Protein AF-0000000086532205 (afdb_homodimer)

Secondary structure (DSSP, 8-state):
---EETT-TT--HHHHHHHHHT----GGGSTT-SSS---HHHHHHHHHHHHTT--GGGG-GGGGG--B-SSSB------HHHHHHHH-EEEEE----S-HHHHHHHHHHTT-EEEEEEEGGG-GGGTTTTTTT---EEEEEEEEEETTTTEEEEEETTEEEEEEHHHHHHHTSTT---SSPPPEEEEEE-SPPPPHHHHHHHHHHHHHHHHTT--SS-HHHHHHHHHHHHHHHHHTS-HHHHHHHHIIIIIHHHHHHHHHHHHHHHHHHTT-BS-HHHHHHHHHHHHHHHHHHHHHHHHHHHHT-----HHHHHHHHHHHHHHHHHHTT-B---------------------/---EETT-TT--HHHHHHHHHT----GGGSTT-SSS---HHHHHHHHHHHHTT--GGGG-GGGGG--B-SSSB------HHHHHHHH-EEEEE----S-HHHHHHHHHHTT-EEEEEEEGGG-GGGTTTTTTT---EEEEEEEEEETTTTEEEEEETTEEEEEEHHHHHHHTSTT---SSPPPEEEEEE-SPPPPHHHHHHHHHHHHHHHHTT--SS-HHHHHHHHHHHHHHHHHTS-HHHHHHHHIIIIIHHHHHHHHHHHHHHHHHHTT-BS-HHHHHHHHHHHHHHHHHHHHHHHHHHHHT-----HHHHHHHHHHHHHHHHHHTT-B---------------------

Radius of gyration: 27.67 Å; Cα contacts (8 Å, |Δi|>4): 1260; chains: 2; bounding box: 87×74×95 Å

Solvent-accessible surface area (backbone atoms only — not comparable to full-atom values): 36831 Å² total; per-residue (Å²): 127,75,51,26,34,61,83,38,85,85,50,52,73,63,57,53,51,50,47,32,75,65,56,75,56,47,75,79,41,31,87,84,39,92,48,42,65,69,52,41,64,44,29,24,45,45,41,49,33,44,72,76,71,44,71,51,58,57,65,37,43,63,42,76,32,62,36,50,70,82,83,33,37,51,61,76,62,73,54,54,70,54,41,26,69,46,47,11,30,48,65,42,60,45,84,73,79,59,62,55,49,58,56,45,45,57,39,12,58,71,54,22,36,38,34,36,48,37,54,33,32,39,33,69,90,37,59,94,66,28,33,78,69,36,83,41,75,44,44,34,37,32,40,31,38,27,77,84,77,28,33,36,31,32,29,40,35,65,43,43,43,69,38,45,52,72,28,24,23,39,57,42,42,92,58,36,84,58,78,51,81,63,64,31,33,36,38,33,79,74,45,79,52,52,51,72,72,56,32,52,55,52,26,51,53,47,30,56,55,27,63,74,52,45,55,90,59,60,33,57,60,54,45,51,58,45,39,60,66,43,19,60,60,46,13,73,37,58,66,70,57,49,52,47,52,37,53,39,29,44,46,42,54,14,28,36,34,39,49,34,23,53,28,42,51,48,42,47,74,72,50,36,41,57,55,46,69,60,28,34,52,22,17,49,45,30,26,53,37,27,51,50,43,50,52,49,45,51,54,21,24,77,68,54,33,72,50,72,51,59,71,48,49,50,52,31,42,54,22,50,53,47,31,54,61,33,58,71,54,52,43,74,48,75,72,74,69,70,74,76,70,75,65,72,72,68,79,73,77,74,86,119,125,75,48,26,32,61,83,38,83,84,50,52,72,63,56,52,50,51,44,34,76,66,55,74,55,48,74,78,42,31,85,85,39,91,47,42,66,69,51,42,64,45,30,26,46,45,41,50,32,44,73,74,72,44,73,52,58,56,65,38,41,63,43,75,33,62,35,51,70,84,83,33,35,52,60,76,62,74,55,54,70,55,41,28,69,47,48,9,29,49,65,42,58,45,84,73,78,60,62,55,48,56,56,45,44,57,40,12,58,71,53,22,35,38,34,35,49,36,53,33,31,39,34,68,89,36,59,92,64,29,33,78,68,36,83,41,74,45,44,33,37,33,39,31,36,26,75,83,75,29,34,36,32,32,30,39,34,67,44,43,41,70,38,45,51,72,28,24,23,39,59,43,42,90,59,38,83,57,76,52,80,62,65,33,32,38,38,33,80,75,45,79,52,52,52,71,73,57,31,53,54,52,27,51,52,47,30,55,56,28,64,73,52,44,54,91,61,60,35,58,61,53,45,52,58,46,40,60,66,43,19,61,57,46,13,72,38,59,69,68,57,49,52,47,52,37,53,40,29,44,47,41,53,14,29,35,34,39,50,35,23,52,28,43,51,50,40,48,74,72,49,36,43,56,54,47,68,60,28,35,52,20,18,49,46,29,26,53,37,27,50,51,42,50,53,50,44,51,53,22,25,76,67,53,34,71,49,72,52,60,71,48,50,51,53,32,40,53,22,51,53,48,31,55,61,33,58,71,54,51,44,74,49,77,72,73,71,69,72,76,72,74,68,73,70,70,82,72,81,71,81,121

pLDDT: mean 92.29, std 14.76, range [26.97, 98.94]

InterPro domains:
  IPR014989 Protein of unknown function DUF1839 [PF08893] (20-325)

Foldseek 3Di:
DFWFFLVDRPDDCVVLVVCQVPPDFDCCLDPVDLQNFAAWQLLLVSRVCVVVPHDCLLQQLLLLAWAAPLQFIDPDHRDQVSCCQAAVKHKDWDDDPDQQLVVVRVQLNVVKKKKWWWFCCLPPVCPPHNPVNHGDIGIWIWNIDDVVQLKTWIGTRGGIDMGGDPSSCCGRNDPPPDPDGTTMMIMDNHDHHDDLLVSLVSSLVVNVVSLVNHDPDQRLVSVLVVLVVCQLVLLADDLVVLVVSLSRHLSNFLSSLQSVLVSLVVSVVSQKDFDSVLLNVLSNLSNVLSVVLSVVSSVSSVVSHGDSSVVSSVSNSVSSVSNSVGSVGIDGHDPPPPPPPCVPPPPDPPDD/DQWFFLVDRPDDCVVLVVCQVPPDFDCCLDPVDLQNFAAWQLLLVSRVCVVVPHDCLLQQLLLLAWAAPLQFIDPDHRDQVSCCQAAVKHKDWDDDPDQQLVVVRVQLNVNKKKKWWWFCCLPPVCPPHNPVNHGDIGIWIWNIDDVVQLKTWIGTRRGIDMGGDPSSCCGRNDPPPDPDGTTMMIMDNHDHHDDLLVSLVSSLVVNVVSLVNHDPDQRLVSVLVVLVVCQLVLLADDLVVLVVSLSRHLSNFLSSLQSVLVSLVVSVVSQKDFDSVLLNVLSNLSNVLSVVLSVVSSVSSVVSHGDSSVVSSVSNSVSSVSNSVGSVGIDGHDPPPPPPPCVVPPPDPPPD

Nearest PDB structures (foldseek):
  7w9u-assembly3_C  TM=4.502E-01  e=6.025E+00  Homo sapiens
  7w9u-assembly3_C  TM=4.500E-01  e=6.222E+00  Homo sapiens

Organism: NCBI:txid488447

Sequence (704 aa):
MRFVSRDGEDASFEDVRHRARHYRPHPLHSQEMVWKQTNCYVDMWLEVLRWWGFNPYAALPFTIALDFEGDQFTFFKFPHDELERLYGIVVQEHSIYEPLDQHIETQVARGHLMIVEVDAWFLPDTRGSSYRTQHTKTTIGIDAIDRAKRQIGYFHNSGYYVAEDFDYNGLVGGNSPMTLPPYVECAKRRFAPLDERELCETSLAALQRHLRRLPVVNPIAAFRRQLQTDARTLADSPLEHFHAYSFNSVRQLGANFELFGHYARWLQASGCVGPFAEIRAACDRIASEAMVLEFRLARACARGKEERGDSTLEAIEAAYTDVVACARQIALPLRHMKPVRSDTAAPVPAMRMRFVSRDGEDASFEDVRHRARHYRPHPLHSQEMVWKQTNCYVDMWLEVLRWWGFNPYAALPFTIALDFEGDQFTFFKFPHDELERLYGIVVQEHSIYEPLDQHIETQVARGHLMIVEVDAWFLPDTRGSSYRTQHTKTTIGIDAIDRAKRQIGYFHNSGYYVAEDFDYNGLVGGNSPMTLPPYVECAKRRFAPLDERELCETSLAALQRHLRRLPVVNPIAAFRRQLQTDARTLADSPLEHFHAYSFNSVRQLGANFELFGHYARWLQASGCVGPFAEIRAACDRIASEAMVLEFRLARACARGKEERGDSTLEAIEAAYTDVVACARQIALPLRHMKPVRSDTAAPVPAMR

Structure (mmCIF, N/CA/C/O backbone):
data_AF-0000000086532205-model_v1
#
loop_
_entity.id
_entity.type
_entity.pdbx_description
1 polymer 'DUF1839 family protein'
#
loop_
_atom_site.group_PDB
_atom_site.id
_atom_site.type_symbol
_atom_site.label_atom_id
_atom_site.label_alt_id
_atom_site.label_comp_id
_atom_site.label_asym_id
_atom_site.label_entity_id
_atom_site.label_seq_id
_atom_site.pdbx_PDB_ins_code
_atom_site.Cartn_x
_atom_site.Cartn_y
_atom_site.Cartn_z
_atom_site.occupancy
_atom_site.B_iso_or_equiv
_atom_site.auth_seq_id
_atom_site.auth_comp_id
_atom_site.auth_asym_id
_atom_site.auth_atom_id
_atom_site.pdbx_PDB_model_num
ATOM 1 N N . MET A 1 1 ? 32.281 -8.484 2.73 1 35.03 1 MET A N 1
ATOM 2 C CA . MET A 1 1 ? 31 -8.008 3.225 1 35.03 1 MET A CA 1
ATOM 3 C C . MET A 1 1 ? 30.641 -6.668 2.594 1 35.03 1 MET A C 1
ATOM 5 O O . MET A 1 1 ? 31.391 -5.695 2.723 1 35.03 1 MET A O 1
ATOM 9 N N . ARG A 1 2 ? 30.016 -6.738 1.399 1 49.47 2 ARG A N 1
ATOM 10 C CA . ARG A 1 2 ? 30.031 -5.625 0.454 1 49.47 2 ARG A CA 1
ATOM 11 C C . ARG A 1 2 ? 29.016 -4.559 0.845 1 49.47 2 ARG A C 1
ATOM 13 O O . ARG A 1 2 ? 27.891 -4.879 1.208 1 49.47 2 ARG A O 1
ATOM 20 N N . PHE A 1 3 ? 29.5 -3.408 1.406 1 53.41 3 PHE A N 1
ATOM 21 C CA . PHE A 1 3 ? 28.688 -2.193 1.489 1 53.41 3 PHE A CA 1
ATOM 22 C C . PHE A 1 3 ? 27.969 -1.935 0.177 1 53.41 3 PHE A C 1
ATOM 24 O O . PHE A 1 3 ? 28.562 -2.023 -0.898 1 53.41 3 PHE A O 1
ATOM 31 N N . VAL A 1 4 ? 26.609 -2.016 0.298 1 67.69 4 VAL A N 1
ATOM 32 C CA . VAL A 1 4 ? 25.859 -1.748 -0.917 1 67.69 4 VAL A CA 1
ATOM 33 C C . VAL A 1 4 ? 25.094 -0.427 -0.776 1 67.69 4 VAL A C 1
ATOM 35 O O . VAL A 1 4 ? 24.453 -0.18 0.244 1 67.69 4 VAL A O 1
ATOM 38 N N . SER A 1 5 ? 25.609 0.556 -1.594 1 62.06 5 SER A N 1
ATOM 39 C CA . SER A 1 5 ? 24.891 1.822 -1.689 1 62.06 5 SER A CA 1
ATOM 40 C C . SER A 1 5 ? 24.516 2.143 -3.135 1 62.06 5 SER A C 1
ATOM 42 O O . SER A 1 5 ? 25.062 1.544 -4.066 1 62.06 5 SER A O 1
ATOM 44 N N . ARG A 1 6 ? 23.484 2.93 -3.297 1 56.69 6 ARG A N 1
ATOM 45 C CA . ARG A 1 6 ? 23.141 3.367 -4.645 1 56.69 6 ARG A CA 1
ATOM 46 C C . ARG A 1 6 ? 24.344 3.947 -5.363 1 56.69 6 ARG A C 1
ATOM 48 O O . ARG A 1 6 ? 24.453 3.844 -6.586 1 56.69 6 ARG A O 1
ATOM 55 N N . ASP A 1 7 ? 25.172 4.625 -4.512 1 53.22 7 ASP A N 1
ATOM 56 C CA . ASP A 1 7 ? 26.234 5.383 -5.164 1 53.22 7 ASP A CA 1
ATOM 57 C C . ASP A 1 7 ? 27.344 4.461 -5.648 1 53.22 7 ASP A C 1
ATOM 59 O O . ASP A 1 7 ? 28.406 4.926 -6.074 1 53.22 7 ASP A O 1
ATOM 63 N N . GLY A 1 8 ? 27.172 3.221 -5.816 1 52.56 8 GLY A N 1
ATOM 64 C CA . GLY A 1 8 ? 28.078 2.316 -6.504 1 52.56 8 GLY A CA 1
ATOM 65 C C . GLY A 1 8 ? 29.125 1.701 -5.586 1 52.56 8 GLY A C 1
ATOM 66 O O . GLY A 1 8 ? 29.109 1.944 -4.379 1 52.56 8 GLY A O 1
ATOM 67 N N . GLU A 1 9 ? 29.906 0.668 -6.035 1 52.5 9 GLU A N 1
ATOM 68 C CA . GLU A 1 9 ? 30.875 -0.264 -5.449 1 52.5 9 GLU A CA 1
ATOM 69 C C . GLU A 1 9 ? 31.922 0.472 -4.621 1 52.5 9 GLU A C 1
ATOM 71 O O . GLU A 1 9 ? 32.406 -0.058 -3.623 1 52.5 9 GLU A O 1
ATOM 76 N N . ASP A 1 10 ? 32.281 1.792 -4.988 1 53.34 10 ASP A N 1
ATOM 77 C CA . ASP A 1 10 ? 33.438 2.385 -4.344 1 53.34 10 ASP A CA 1
ATOM 78 C C . ASP A 1 10 ? 33.031 3.229 -3.139 1 53.34 10 ASP A C 1
ATOM 80 O O . ASP A 1 10 ? 33.875 3.873 -2.514 1 53.34 10 ASP A O 1
ATOM 84 N N . ALA A 1 11 ? 31.734 3.23 -2.836 1 64.5 11 ALA A N 1
ATOM 85 C CA . ALA A 1 11 ? 31.375 4.148 -1.758 1 64.5 11 ALA A CA 1
ATOM 86 C C . ALA A 1 11 ? 31.5 3.473 -0.396 1 64.5 11 ALA A C 1
ATOM 88 O O . ALA A 1 11 ? 31.172 2.293 -0.251 1 64.5 11 ALA A O 1
ATOM 89 N N . SER A 1 12 ? 32.344 4.098 0.5 1 83.94 12 SER A N 1
ATOM 90 C CA . SER A 1 12 ? 32.469 3.67 1.891 1 83.94 12 SER A CA 1
ATOM 91 C C . SER A 1 12 ? 31.297 4.164 2.723 1 83.94 12 SER A C 1
ATOM 93 O O . SER A 1 12 ? 30.578 5.078 2.311 1 83.94 12 SER A O 1
ATOM 95 N N . PHE A 1 13 ? 30.875 3.395 3.67 1 92.75 13 PHE A N 1
ATOM 96 C CA . PHE A 1 13 ? 29.797 3.814 4.566 1 92.75 13 PHE A CA 1
ATOM 97 C C . PHE A 1 13 ? 30.125 5.168 5.195 1 92.75 13 PHE A C 1
ATOM 99 O O . PHE A 1 13 ? 29.234 5.836 5.727 1 92.75 13 PHE A O 1
ATOM 106 N N . GLU A 1 14 ? 31.391 5.594 5.082 1 92.25 14 GLU A N 1
ATOM 107 C CA . GLU A 1 14 ? 31.781 6.934 5.504 1 92.25 14 GLU A CA 1
ATOM 108 C C . GLU A 1 14 ? 31.094 8 4.66 1 92.25 14 GLU A C 1
ATOM 110 O O . GLU A 1 14 ? 30.766 9.078 5.16 1 92.25 14 GLU A O 1
ATOM 115 N N . ASP A 1 15 ? 30.938 7.719 3.432 1 93.88 15 ASP A N 1
ATOM 116 C CA . ASP A 1 15 ? 30.203 8.641 2.564 1 93.88 15 ASP A CA 1
ATOM 117 C C . ASP A 1 15 ? 28.75 8.781 3.02 1 93.88 15 ASP A C 1
ATOM 119 O O . ASP A 1 15 ? 28.172 9.875 2.938 1 93.88 15 ASP A O 1
ATOM 123 N N . VAL A 1 16 ? 28.156 7.68 3.42 1 96 16 VAL A N 1
ATOM 124 C CA . VAL A 1 16 ? 26.781 7.68 3.93 1 96 16 VAL A CA 1
ATOM 125 C C . VAL A 1 16 ? 26.703 8.539 5.188 1 96 16 VAL A C 1
ATOM 127 O O . VAL A 1 16 ? 25.766 9.336 5.344 1 96 16 VAL A O 1
ATOM 130 N N . ARG A 1 17 ? 27.688 8.414 6.074 1 96.12 17 ARG A N 1
ATOM 131 C CA . ARG A 1 17 ? 27.75 9.219 7.289 1 96.12 17 ARG A CA 1
ATOM 132 C C . ARG A 1 17 ? 27.906 10.703 6.961 1 96.12 17 ARG A C 1
ATOM 134 O O . ARG A 1 17 ? 27.328 11.555 7.621 1 96.12 17 ARG A O 1
ATOM 141 N N . HIS A 1 18 ? 28.781 10.953 6.039 1 96.25 18 HIS A N 1
ATOM 142 C CA . HIS A 1 18 ? 28.984 12.328 5.598 1 96.25 18 HIS A CA 1
ATOM 143 C C . HIS A 1 18 ? 27.688 12.922 5.055 1 96.25 18 HIS A C 1
ATOM 145 O O . HIS A 1 18 ? 27.344 14.07 5.363 1 96.25 18 HIS A O 1
ATOM 151 N N . ARG A 1 19 ? 26.984 12.148 4.273 1 96.31 19 ARG A N 1
ATOM 152 C CA . ARG A 1 19 ? 25.688 12.57 3.762 1 96.31 19 ARG A CA 1
ATOM 153 C C . ARG A 1 19 ? 24.734 12.898 4.902 1 96.31 19 ARG A C 1
ATOM 155 O O . ARG A 1 19 ? 24.062 13.945 4.883 1 96.31 19 ARG A O 1
ATOM 162 N N . ALA A 1 20 ? 24.656 12.055 5.832 1 97.75 20 ALA A N 1
ATOM 163 C CA . ALA A 1 20 ? 23.75 12.25 6.965 1 97.75 20 ALA A CA 1
ATOM 164 C C . ALA A 1 20 ? 24.109 13.523 7.73 1 97.75 20 ALA A C 1
ATOM 166 O O . ALA A 1 20 ? 23.219 14.266 8.148 1 97.75 20 ALA A O 1
ATOM 167 N N . ARG A 1 21 ? 25.359 13.789 7.934 1 96.81 21 ARG A N 1
ATOM 168 C CA . ARG A 1 21 ? 25.828 14.938 8.711 1 96.81 21 ARG A CA 1
ATOM 169 C C . ARG A 1 21 ? 25.531 16.25 7.984 1 96.81 21 ARG A C 1
ATOM 171 O O . ARG A 1 21 ? 25.297 17.281 8.617 1 96.81 21 ARG A O 1
ATOM 178 N N . HIS A 1 22 ? 25.484 16.219 6.68 1 97.19 22 HIS A N 1
ATOM 179 C CA . HIS A 1 22 ? 25.375 17.469 5.914 1 97.19 22 HIS A CA 1
ATOM 180 C C . HIS A 1 22 ? 24.062 17.516 5.129 1 97.19 22 HIS A C 1
ATOM 182 O O . HIS A 1 22 ? 23.938 18.312 4.195 1 97.19 22 HIS A O 1
ATOM 188 N N . TYR A 1 23 ? 23.234 16.688 5.52 1 97.38 23 TYR A N 1
ATOM 189 C CA . TYR A 1 23 ? 21.984 16.594 4.766 1 97.38 23 TYR A CA 1
ATOM 190 C C . TYR A 1 23 ? 21.188 17.906 4.879 1 97.38 23 TYR A C 1
ATOM 192 O O . TYR A 1 23 ? 21.078 18.469 5.965 1 97.38 23 TYR A O 1
ATOM 200 N N . ARG A 1 24 ? 20.672 18.422 3.82 1 96.94 24 ARG A N 1
ATOM 201 C CA . ARG A 1 24 ? 19.797 19.594 3.787 1 96.94 24 ARG A CA 1
ATOM 202 C C . ARG A 1 24 ? 18.359 19.203 3.414 1 96.94 24 ARG A C 1
ATOM 204 O O . ARG A 1 24 ? 18.109 18.734 2.303 1 96.94 24 ARG A O 1
ATOM 211 N N . PRO A 1 25 ? 17.469 19.406 4.277 1 97.62 25 PRO A N 1
ATOM 212 C CA . PRO A 1 25 ? 16.078 19.031 3.998 1 97.62 25 PRO A CA 1
ATOM 213 C C . PRO A 1 25 ? 15.484 19.797 2.814 1 97.62 25 PRO A C 1
ATOM 215 O O . PRO A 1 25 ? 15.953 20.891 2.486 1 97.62 25 PRO A O 1
ATOM 218 N N . HIS A 1 26 ? 14.516 19.219 2.201 1 97.69 26 HIS A N 1
ATOM 219 C CA . HIS A 1 26 ? 13.75 19.891 1.155 1 97.69 26 HIS A CA 1
ATOM 220 C C . HIS A 1 26 ? 13.133 21.172 1.67 1 97.69 26 HIS A C 1
ATOM 222 O O . HIS A 1 26 ? 12.742 21.266 2.838 1 97.69 26 HIS A O 1
ATOM 228 N N . PRO A 1 27 ? 12.898 22.203 0.833 1 97.25 27 PRO A N 1
ATOM 229 C CA . PRO A 1 27 ? 12.289 23.469 1.259 1 97.25 27 PRO A CA 1
ATOM 230 C C . PRO A 1 27 ? 10.891 23.266 1.846 1 97.25 27 PRO A C 1
ATOM 232 O O . PRO A 1 27 ? 10.453 24.078 2.678 1 97.25 27 PRO A O 1
ATOM 235 N N . LEU A 1 28 ? 10.227 22.266 1.458 1 98.12 28 LEU A N 1
ATOM 236 C CA . LEU A 1 28 ? 8.898 21.953 1.99 1 98.12 28 LEU A CA 1
ATOM 237 C C . LEU A 1 28 ? 8.992 21.469 3.434 1 98.12 28 LEU A C 1
ATOM 239 O O . LEU A 1 28 ? 7.969 21.219 4.074 1 98.12 28 LEU A O 1
ATOM 243 N N . HIS A 1 29 ? 10.211 21.312 3.928 1 98.12 29 HIS A N 1
ATOM 244 C CA . HIS A 1 29 ? 10.43 21.016 5.336 1 98.12 29 HIS A CA 1
ATOM 245 C C . HIS A 1 29 ? 11.141 22.172 6.043 1 98.12 29 HIS A C 1
ATOM 247 O O . HIS A 1 29 ? 11.68 21.984 7.137 1 98.12 29 HIS A O 1
ATOM 253 N N . SER A 1 30 ? 11.18 23.328 5.492 1 95.25 30 SER A N 1
ATOM 254 C CA . SER A 1 30 ? 11.914 24.469 6.023 1 95.25 30 SER A CA 1
ATOM 255 C C . SER A 1 30 ? 11.148 25.141 7.152 1 95.25 30 SER A C 1
ATOM 257 O O . SER A 1 30 ? 10 24.781 7.434 1 95.25 30 SER A O 1
ATOM 259 N N . GLN A 1 31 ? 11.742 26.172 7.668 1 93.12 31 GLN A N 1
ATOM 260 C CA . GLN A 1 31 ? 11.172 26.938 8.773 1 93.12 31 GLN A CA 1
ATOM 261 C C . GLN A 1 31 ? 10.031 27.828 8.297 1 93.12 31 GLN A C 1
ATOM 263 O O . GLN A 1 31 ? 9.227 28.312 9.102 1 93.12 31 GLN A O 1
ATOM 268 N N . GLU A 1 32 ? 9.922 27.953 7.039 1 93.5 32 GLU A N 1
ATOM 269 C CA . GLU A 1 32 ? 8.867 28.812 6.488 1 93.5 32 GLU A CA 1
ATOM 270 C C . GLU A 1 32 ? 7.523 28.094 6.484 1 93.5 32 GLU A C 1
ATOM 272 O O . GLU A 1 32 ? 6.477 28.719 6.324 1 93.5 32 GLU A O 1
ATOM 277 N N . MET A 1 33 ? 7.586 26.844 6.621 1 97.44 33 MET A N 1
ATOM 278 C CA . MET A 1 33 ? 6.355 26.047 6.641 1 97.44 33 MET A CA 1
ATOM 279 C C . MET A 1 33 ? 5.664 26.156 7.996 1 97.44 33 MET A C 1
ATOM 281 O O . MET A 1 33 ? 6.324 26.156 9.039 1 97.44 33 MET A O 1
ATOM 285 N N . VAL A 1 34 ? 4.348 26.312 7.98 1 98 34 VAL A N 1
ATOM 286 C CA . VAL A 1 34 ? 3.566 26.234 9.211 1 98 34 VAL A CA 1
ATOM 287 C C . VAL A 1 34 ? 3.717 24.844 9.836 1 98 34 VAL A C 1
ATOM 289 O O . VAL A 1 34 ? 3.924 24.719 11.039 1 98 34 VAL A O 1
ATOM 292 N N . TRP A 1 35 ? 3.566 23.875 9.023 1 97.81 35 TRP A N 1
ATOM 293 C CA . TRP A 1 35 ? 3.738 22.484 9.414 1 97.81 35 TRP A CA 1
ATOM 294 C C . TRP A 1 35 ? 5.008 21.891 8.805 1 97.81 35 TRP A C 1
ATOM 296 O O . TRP A 1 35 ? 4.988 21.391 7.68 1 97.81 35 TRP A O 1
ATOM 306 N N . LYS A 1 36 ? 6.051 21.859 9.492 1 95.25 36 LYS A N 1
ATOM 307 C CA . LYS A 1 36 ? 7.375 21.484 9.008 1 95.25 36 LYS A CA 1
ATOM 308 C C . LYS A 1 36 ? 7.41 20.016 8.586 1 95.25 36 LYS A C 1
ATOM 310 O O . LYS A 1 36 ? 8.164 19.641 7.688 1 95.25 36 LYS A O 1
ATOM 315 N N . GLN A 1 37 ? 6.656 19.25 9.312 1 94.69 37 GLN A N 1
ATOM 316 C CA . GLN A 1 37 ? 6.48 17.844 8.961 1 94.69 37 GLN A CA 1
ATOM 317 C C . GLN A 1 37 ? 5.004 17.5 8.812 1 94.69 37 GLN A C 1
ATOM 319 O O . GLN A 1 37 ? 4.156 18.062 9.516 1 94.69 37 GLN A O 1
ATOM 324 N N . THR A 1 38 ? 4.754 16.656 7.867 1 96.5 38 THR A N 1
ATOM 325 C CA . THR A 1 38 ? 3.393 16.203 7.609 1 96.5 38 THR A CA 1
ATOM 326 C C . THR A 1 38 ? 3.174 14.805 8.18 1 96.5 38 THR A C 1
ATOM 328 O O . THR A 1 38 ? 3 14.641 9.391 1 96.5 38 THR A O 1
ATOM 331 N N . ASN A 1 39 ? 3.152 13.789 7.441 1 97.19 39 ASN A N 1
ATOM 332 C CA . ASN A 1 39 ? 3.254 12.406 7.902 1 97.19 39 ASN A CA 1
ATOM 333 C C . ASN A 1 39 ? 4.52 11.734 7.383 1 97.19 39 ASN A C 1
ATOM 335 O O . ASN A 1 39 ? 5.145 12.227 6.438 1 97.19 39 ASN A O 1
ATOM 339 N N . CYS A 1 40 ? 4.906 10.672 7.965 1 97.12 40 CYS A N 1
ATOM 340 C CA . CYS A 1 40 ? 6.207 10.039 7.754 1 97.12 40 CYS A CA 1
ATOM 341 C C . CYS A 1 40 ? 6.383 9.633 6.297 1 97.12 40 CYS A C 1
ATOM 343 O O . CYS A 1 40 ? 7.488 9.703 5.758 1 97.12 40 CYS A O 1
ATOM 345 N N . TYR A 1 41 ? 5.363 9.188 5.633 1 98.44 41 TYR A N 1
ATOM 346 C CA . TYR A 1 41 ? 5.453 8.672 4.273 1 98.44 41 TYR A CA 1
ATOM 347 C C . TYR A 1 41 ? 5.66 9.805 3.273 1 98.44 41 TYR A C 1
ATOM 349 O O . TYR A 1 41 ? 6.551 9.734 2.422 1 98.44 41 TYR A O 1
ATOM 357 N N . VAL A 1 42 ? 4.875 10.836 3.352 1 98.62 42 VAL A N 1
ATOM 358 C CA . VAL A 1 42 ? 4.984 11.984 2.455 1 98.62 42 VAL A CA 1
ATOM 359 C C . VAL A 1 42 ? 6.324 12.688 2.678 1 98.62 42 VAL A C 1
ATOM 361 O O . VAL A 1 42 ? 7.023 13.023 1.718 1 98.62 42 VAL A O 1
ATOM 364 N N . ASP A 1 43 ? 6.656 12.883 3.926 1 98.75 43 ASP A N 1
ATOM 365 C CA . ASP A 1 43 ? 7.918 13.539 4.242 1 98.75 43 ASP A CA 1
ATOM 366 C C . ASP A 1 43 ? 9.102 12.75 3.684 1 98.75 43 ASP A C 1
ATOM 368 O O . ASP A 1 43 ? 10 13.328 3.07 1 98.75 43 ASP A O 1
ATOM 372 N N . MET A 1 44 ? 9.078 11.477 3.891 1 98.75 44 MET A N 1
ATOM 373 C CA . MET A 1 44 ? 10.141 10.625 3.365 1 98.75 44 MET A CA 1
ATOM 374 C C . MET A 1 44 ? 10.258 10.766 1.852 1 98.75 44 MET A C 1
ATOM 376 O O . MET A 1 44 ? 11.352 10.953 1.321 1 98.75 44 MET A O 1
ATOM 380 N N . TRP A 1 45 ? 9.172 10.742 1.169 1 98.81 45 TRP A N 1
ATOM 381 C CA . TRP A 1 45 ? 9.18 10.773 -0.29 1 98.81 45 TRP A CA 1
ATOM 382 C C . TRP A 1 45 ? 9.617 12.148 -0.796 1 98.81 45 TRP A C 1
ATOM 384 O O . TRP A 1 45 ? 10.266 12.25 -1.84 1 98.81 45 TRP A O 1
ATOM 394 N N . LEU A 1 46 ? 9.188 13.203 -0.096 1 98.75 46 LEU A N 1
ATOM 395 C CA . LEU A 1 46 ? 9.672 14.523 -0.488 1 98.75 46 LEU A CA 1
ATOM 396 C C . LEU A 1 46 ? 11.195 14.555 -0.531 1 98.75 46 LEU A C 1
ATOM 398 O O . LEU A 1 46 ? 11.789 15.055 -1.494 1 98.75 46 LEU A O 1
ATOM 402 N N . GLU A 1 47 ? 11.836 13.984 0.472 1 98.75 47 GLU A N 1
ATOM 403 C CA . GLU A 1 47 ? 13.289 13.961 0.548 1 98.75 47 GLU A CA 1
ATOM 404 C C . GLU A 1 47 ? 13.883 13.031 -0.502 1 98.75 47 GLU A C 1
ATOM 406 O O . GLU A 1 47 ? 14.859 13.375 -1.168 1 98.75 47 GLU A O 1
ATOM 411 N N . VAL A 1 48 ? 13.312 11.859 -0.696 1 98.75 48 VAL A N 1
ATOM 412 C CA . VAL A 1 48 ? 13.812 10.867 -1.642 1 98.75 48 VAL A CA 1
ATOM 413 C C . VAL A 1 48 ? 13.727 11.422 -3.062 1 98.75 48 VAL A C 1
ATOM 415 O O . VAL A 1 48 ? 14.672 11.289 -3.844 1 98.75 48 VAL A O 1
ATOM 418 N N . LEU A 1 49 ? 12.578 12 -3.416 1 98.69 49 LEU A N 1
ATOM 419 C CA . LEU A 1 49 ? 12.406 12.555 -4.754 1 98.69 49 LEU A CA 1
ATOM 420 C C . LEU A 1 49 ? 13.453 13.625 -5.039 1 98.69 49 LEU A C 1
ATOM 422 O O . LEU A 1 49 ? 14.094 13.609 -6.09 1 98.69 49 LEU A O 1
ATOM 426 N N . ARG A 1 50 ? 13.609 14.477 -4.082 1 97.75 50 ARG A N 1
ATOM 427 C CA . ARG A 1 50 ? 14.633 15.5 -4.27 1 97.75 50 ARG A CA 1
ATOM 428 C C . ARG A 1 50 ? 16.016 14.875 -4.402 1 97.75 50 ARG A C 1
ATOM 430 O O . ARG A 1 50 ? 16.797 15.266 -5.273 1 97.75 50 ARG A O 1
ATOM 437 N N . TRP A 1 51 ? 16.312 13.961 -3.502 1 96.88 51 TRP A N 1
ATOM 438 C CA . TRP A 1 51 ? 17.625 13.305 -3.514 1 96.88 51 TRP A CA 1
ATOM 439 C C . TRP A 1 51 ? 17.875 12.617 -4.852 1 96.88 51 TRP A C 1
ATOM 441 O O . TRP A 1 51 ? 19 12.609 -5.352 1 96.88 51 TRP A O 1
ATOM 451 N N . TRP A 1 52 ? 16.859 12.023 -5.453 1 97.31 52 TRP A N 1
ATOM 452 C CA . TRP A 1 52 ? 16.969 11.344 -6.742 1 97.31 52 TRP A CA 1
ATOM 453 C C . TRP A 1 52 ? 16.953 12.352 -7.887 1 97.31 52 TRP A C 1
ATOM 455 O O . TRP A 1 52 ? 16.984 11.969 -9.062 1 97.31 52 TRP A O 1
ATOM 465 N N . GLY A 1 53 ? 16.812 13.641 -7.59 1 96.62 53 GLY A N 1
ATOM 466 C CA . GLY A 1 53 ? 16.922 14.695 -8.586 1 96.62 53 GLY A CA 1
ATOM 467 C C . GLY A 1 53 ? 15.586 15.039 -9.219 1 96.62 53 GLY A C 1
ATOM 468 O O . GLY A 1 53 ? 15.539 15.641 -10.297 1 96.62 53 GLY A O 1
ATOM 469 N N . PHE A 1 54 ? 14.531 14.664 -8.602 1 98 54 PHE A N 1
ATOM 470 C CA . PHE A 1 54 ? 13.203 14.922 -9.148 1 98 54 PHE A CA 1
ATOM 471 C C . PHE A 1 54 ? 12.555 16.109 -8.453 1 98 54 PHE A C 1
ATOM 473 O O . PHE A 1 54 ? 13.016 16.547 -7.391 1 98 54 PHE A O 1
ATOM 480 N N . ASN A 1 55 ? 11.57 16.688 -9.109 1 97.62 55 ASN A N 1
ATOM 481 C CA . ASN A 1 55 ? 10.773 17.781 -8.531 1 97.62 55 ASN A CA 1
ATOM 482 C C . ASN A 1 55 ? 9.562 17.234 -7.781 1 97.62 55 ASN A C 1
ATOM 484 O O . ASN A 1 55 ? 8.57 16.828 -8.391 1 97.62 55 ASN A O 1
ATOM 488 N N . PRO A 1 56 ? 9.555 17.312 -6.496 1 97.94 56 PRO A N 1
ATOM 489 C CA . PRO A 1 56 ? 8.469 16.688 -5.742 1 97.94 56 PRO A CA 1
ATOM 490 C C . PRO A 1 56 ? 7.152 17.453 -5.871 1 97.94 56 PRO A C 1
ATOM 492 O O . PRO A 1 56 ? 6.082 16.906 -5.59 1 97.94 56 PRO A O 1
ATOM 495 N N . TYR A 1 57 ? 7.141 18.734 -6.23 1 98.31 57 TYR A N 1
ATOM 496 C CA . TYR A 1 57 ? 5.934 19.547 -6.316 1 98.31 57 TYR A CA 1
ATOM 497 C C . TYR A 1 57 ? 4.945 18.953 -7.312 1 98.31 57 TYR A C 1
ATOM 499 O O . TYR A 1 57 ? 3.732 18.984 -7.094 1 98.31 57 TYR A O 1
ATOM 507 N N . ALA A 1 58 ? 5.457 18.359 -8.383 1 98.44 58 ALA A N 1
ATOM 508 C CA . ALA A 1 58 ? 4.621 17.844 -9.469 1 98.44 58 ALA A CA 1
ATOM 509 C C . ALA A 1 58 ? 3.762 16.688 -8.992 1 98.44 58 ALA A C 1
ATOM 511 O O . ALA A 1 58 ? 2.746 16.359 -9.609 1 98.44 58 ALA A O 1
ATOM 512 N N . ALA A 1 59 ? 4.141 16.094 -7.875 1 98.62 59 ALA A N 1
ATOM 513 C CA . ALA A 1 59 ? 3.447 14.891 -7.406 1 98.62 59 ALA A CA 1
ATOM 514 C C . ALA A 1 59 ? 2.4 15.242 -6.348 1 98.62 59 ALA A C 1
ATOM 516 O O . ALA A 1 59 ? 1.804 14.352 -5.738 1 98.62 59 ALA A O 1
ATOM 517 N N . LEU A 1 60 ? 2.025 16.5 -6.164 1 98.81 60 LEU A N 1
ATOM 518 C CA . LEU A 1 60 ? 1.268 16.906 -4.984 1 98.81 60 LEU A CA 1
ATOM 519 C C . LEU A 1 60 ? -0.204 17.109 -5.324 1 98.81 60 LEU A C 1
ATOM 521 O O . LEU A 1 60 ? -1.004 17.469 -4.457 1 98.81 60 LEU A O 1
ATOM 525 N N . PRO A 1 61 ? -0.684 16.875 -6.523 1 98.5 61 PRO A N 1
ATOM 526 C CA . PRO A 1 61 ? -2.088 17.188 -6.809 1 98.5 61 PRO A CA 1
ATOM 527 C C . PRO A 1 61 ? -3.053 16.359 -5.961 1 98.5 61 PRO A C 1
ATOM 529 O O . PRO A 1 61 ? -4.188 16.781 -5.723 1 98.5 61 PRO A O 1
ATOM 532 N N . PHE A 1 62 ? -2.646 15.211 -5.469 1 98.31 62 PHE A N 1
ATOM 533 C CA . PHE A 1 62 ? -3.537 14.336 -4.719 1 98.31 62 PHE A CA 1
ATOM 534 C C . PHE A 1 62 ? -4.023 15.016 -3.445 1 98.31 62 PHE A C 1
ATOM 536 O O . PHE A 1 62 ? -5.031 14.609 -2.863 1 98.31 62 PHE A O 1
ATOM 543 N N . THR A 1 63 ? -3.326 16.031 -2.959 1 98.75 63 THR A N 1
ATOM 544 C CA . THR A 1 63 ? -3.639 16.703 -1.703 1 98.75 63 THR A CA 1
ATOM 545 C C . THR A 1 63 ? -5.004 17.375 -1.778 1 98.75 63 THR A C 1
ATOM 547 O O . THR A 1 63 ? -5.656 17.578 -0.753 1 98.75 63 THR A O 1
ATOM 550 N N . ILE A 1 64 ? -5.539 17.672 -2.967 1 98.69 64 ILE A N 1
ATOM 551 C CA . ILE A 1 64 ? -6.809 18.375 -3.113 1 98.69 64 ILE A CA 1
ATOM 552 C C . ILE A 1 64 ? -7.957 17.453 -2.693 1 98.69 64 ILE A C 1
ATOM 554 O O . ILE A 1 64 ? -9.039 17.938 -2.344 1 98.69 64 ILE A O 1
ATOM 558 N N . ALA A 1 65 ? -7.68 16.141 -2.664 1 97.88 65 ALA A N 1
ATOM 559 C CA . ALA A 1 65 ? -8.766 15.172 -2.523 1 97.88 65 ALA A CA 1
ATOM 560 C C . ALA A 1 65 ? -8.883 14.695 -1.079 1 97.88 65 ALA A C 1
ATOM 562 O O . ALA A 1 65 ? -9.523 13.672 -0.81 1 97.88 65 ALA A O 1
ATOM 563 N N . LEU A 1 66 ? -8.305 15.383 -0.114 1 98.31 66 LEU A N 1
ATOM 564 C CA . LEU A 1 66 ? -8.391 15 1.291 1 98.31 66 LEU A CA 1
ATOM 565 C C . LEU A 1 66 ? -9.844 14.898 1.736 1 98.31 66 LEU A C 1
ATOM 567 O O . LEU A 1 66 ? -10.648 15.789 1.467 1 98.31 66 LEU A O 1
ATOM 571 N N . ASP A 1 67 ? -10.195 13.812 2.387 1 98.19 67 ASP A N 1
ATOM 572 C CA . ASP A 1 67 ? -11.539 13.562 2.908 1 98.19 67 ASP A CA 1
ATOM 573 C C . ASP A 1 67 ? -11.508 13.344 4.418 1 98.19 67 ASP A C 1
ATOM 575 O O . ASP A 1 67 ? -10.43 13.18 5.004 1 98.19 67 ASP A O 1
ATOM 579 N N . PHE A 1 68 ? -12.641 13.57 5.082 1 98.38 68 PHE A N 1
ATOM 580 C CA . PHE A 1 68 ? -12.812 13.117 6.457 1 98.38 68 PHE A CA 1
ATOM 581 C C . PHE A 1 68 ? -13.461 11.742 6.496 1 98.38 68 PHE A C 1
ATOM 583 O O . PHE A 1 68 ? -14.578 11.562 6.004 1 98.38 68 PHE A O 1
ATOM 590 N N .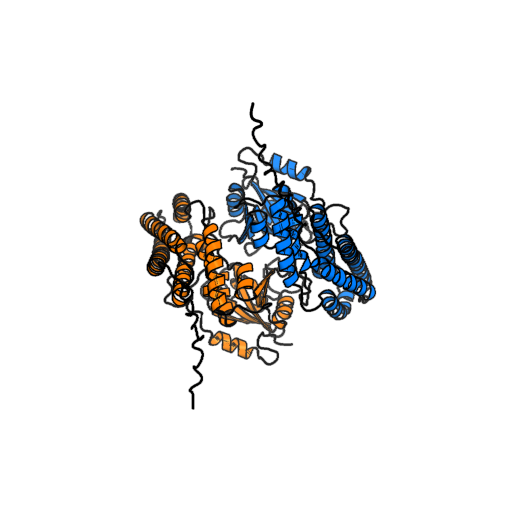 GLU A 1 69 ? -12.773 10.766 7.078 1 97.5 69 GLU A N 1
ATOM 591 C CA . GLU A 1 69 ? -13.125 9.352 6.973 1 97.5 69 GLU A CA 1
ATOM 592 C C . GLU A 1 69 ? -13.984 8.906 8.156 1 97.5 69 GLU A C 1
ATOM 594 O O . GLU A 1 69 ? -14.062 7.715 8.461 1 97.5 69 GLU A O 1
ATOM 599 N N . GLY A 1 70 ? -14.586 9.852 8.898 1 96.56 70 GLY A N 1
ATOM 600 C CA . GLY A 1 70 ? -15.453 9.508 10.016 1 96.56 70 GLY A CA 1
ATOM 601 C C . GLY A 1 70 ? -14.734 9.539 11.352 1 96.56 70 GLY A C 1
ATOM 602 O O . GLY A 1 70 ? -15.305 9.969 12.359 1 96.56 70 GLY A O 1
ATOM 603 N N . ASP A 1 71 ? -13.477 9.125 11.391 1 97.38 71 ASP A N 1
ATOM 604 C CA . ASP A 1 71 ? -12.719 9.102 12.633 1 97.38 71 ASP A CA 1
ATOM 605 C C . ASP A 1 71 ? -11.375 9.82 12.469 1 97.38 71 ASP A C 1
ATOM 607 O O . ASP A 1 71 ? -10.688 10.086 13.453 1 97.38 71 ASP A O 1
ATOM 611 N N . GLN A 1 72 ? -11.008 10.148 11.32 1 98.44 72 GLN A N 1
ATOM 612 C CA . GLN A 1 72 ? -9.758 10.836 10.992 1 98.44 72 GLN A CA 1
ATOM 613 C C . GLN A 1 72 ? -9.82 11.461 9.602 1 98.44 72 GLN A C 1
ATOM 615 O O . GLN A 1 72 ? -10.719 11.148 8.82 1 98.44 72 GLN A O 1
ATOM 620 N N . PHE A 1 73 ? -8.938 12.414 9.32 1 98.62 73 PHE A N 1
ATOM 621 C CA . PHE A 1 73 ? -8.734 12.82 7.938 1 98.62 73 PHE A CA 1
ATOM 622 C C . PHE A 1 73 ? -7.91 11.781 7.184 1 98.62 73 PHE A C 1
ATOM 624 O O . PHE A 1 73 ? -7.121 11.055 7.785 1 98.62 73 PHE A O 1
ATOM 631 N N . THR A 1 74 ? -8.086 11.688 5.898 1 96.81 74 THR A N 1
ATOM 632 C CA . THR A 1 74 ? -7.371 10.766 5.023 1 96.81 74 THR A CA 1
ATOM 633 C C . THR A 1 74 ? -5.875 10.797 5.312 1 96.81 74 THR A C 1
ATOM 635 O O . THR A 1 74 ? -5.273 11.867 5.398 1 96.81 74 THR A O 1
ATOM 638 N N . PHE A 1 75 ? -5.359 9.656 5.641 1 97 75 PHE A N 1
ATOM 639 C CA . PHE A 1 75 ? -3.908 9.523 5.672 1 97 75 PHE A CA 1
ATOM 640 C C . PHE A 1 75 ? -3.322 9.656 4.27 1 97 75 PHE A C 1
ATOM 642 O O . PHE A 1 75 ? -3.174 8.656 3.559 1 97 75 PHE A O 1
ATOM 649 N N . PHE A 1 76 ? -2.984 10.852 3.904 1 96.12 76 PHE A N 1
ATOM 650 C CA . PHE A 1 76 ? -2.664 11.109 2.504 1 96.12 76 PHE A CA 1
ATOM 651 C C . PHE A 1 76 ? -1.252 10.633 2.178 1 96.12 76 PHE A C 1
ATOM 653 O O . PHE A 1 76 ? -0.332 10.805 2.98 1 96.12 76 PHE A O 1
ATOM 660 N N . LYS A 1 77 ? -1.098 9.922 1.071 1 97.38 77 LYS A N 1
ATOM 661 C CA . LYS A 1 77 ? 0.137 9.367 0.529 1 97.38 77 LYS A CA 1
ATOM 662 C C . LYS A 1 77 ? 0.266 9.664 -0.962 1 97.38 77 LYS A C 1
ATOM 664 O O . LYS A 1 77 ? -0.738 9.75 -1.672 1 97.38 77 LYS A O 1
ATOM 669 N N . PHE A 1 78 ? 1.489 9.805 -1.407 1 98.12 78 PHE A N 1
ATOM 670 C CA . PHE A 1 78 ? 1.708 9.859 -2.848 1 98.12 78 PHE A CA 1
ATOM 671 C C . PHE A 1 78 ? 1.141 8.617 -3.531 1 98.12 78 PHE A C 1
ATOM 673 O O . PHE A 1 78 ? 1.47 7.492 -3.156 1 98.12 78 PHE A O 1
ATOM 680 N N . PRO A 1 79 ? 0.267 8.852 -4.527 1 97.56 79 PRO A N 1
ATOM 681 C CA . PRO A 1 79 ? -0.213 7.672 -5.258 1 97.56 79 PRO A CA 1
ATOM 682 C C . PRO A 1 79 ? 0.891 6.984 -6.055 1 97.56 79 PRO A C 1
ATOM 684 O O . PRO A 1 79 ? 1.635 7.641 -6.785 1 97.56 79 PRO A O 1
ATOM 687 N N . HIS A 1 80 ? 0.934 5.68 -5.992 1 97.75 80 HIS A N 1
ATOM 688 C CA . HIS A 1 80 ? 1.994 4.922 -6.648 1 97.75 80 HIS A CA 1
ATOM 689 C C . HIS A 1 80 ? 1.939 5.098 -8.164 1 97.75 80 HIS A C 1
ATOM 691 O O . HIS A 1 80 ? 2.979 5.188 -8.82 1 97.75 80 HIS A O 1
ATOM 697 N N . ASP A 1 81 ? 0.752 5.113 -8.734 1 96.31 81 ASP A N 1
ATOM 698 C CA . ASP A 1 81 ? 0.609 5.25 -10.18 1 96.31 81 ASP A CA 1
ATOM 699 C C . ASP A 1 81 ? 1.134 6.605 -10.656 1 96.31 81 ASP A C 1
ATOM 701 O O . ASP A 1 81 ? 1.669 6.715 -11.758 1 96.31 81 ASP A O 1
ATOM 705 N N . GLU A 1 82 ? 1.013 7.613 -9.812 1 97.88 82 GLU A N 1
ATOM 706 C CA . GLU A 1 82 ? 1.501 8.938 -10.188 1 97.88 82 GLU A CA 1
ATOM 707 C C . GLU A 1 82 ? 3.02 9.023 -10.062 1 97.88 82 GLU A C 1
ATOM 709 O O . GLU A 1 82 ? 3.68 9.688 -10.859 1 97.88 82 GLU A O 1
ATOM 714 N N . LEU A 1 83 ? 3.596 8.359 -9.039 1 98.69 83 LEU A N 1
ATOM 715 C CA . LEU A 1 83 ? 5.047 8.273 -8.945 1 98.69 83 LEU A CA 1
ATOM 716 C C . LEU A 1 83 ? 5.633 7.625 -10.195 1 98.69 83 LEU A C 1
ATOM 718 O O . LEU A 1 83 ? 6.672 8.062 -10.703 1 98.69 83 LEU A O 1
ATOM 722 N N . GLU A 1 84 ? 4.965 6.617 -10.664 1 98.12 84 GLU A N 1
ATOM 723 C CA . GLU A 1 84 ? 5.438 5.938 -11.867 1 98.12 84 GLU A CA 1
ATOM 724 C C . GLU A 1 84 ? 5.312 6.836 -13.094 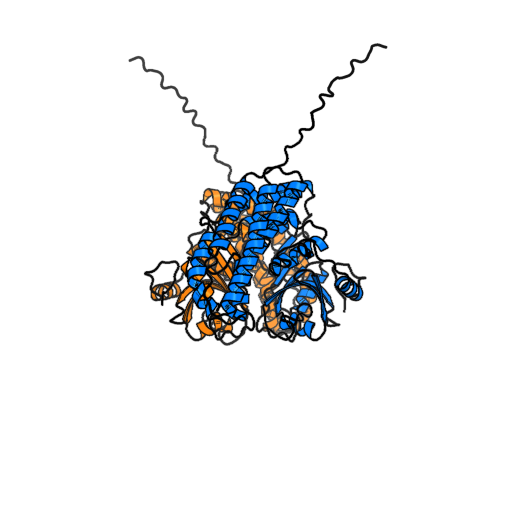1 98.12 84 GLU A C 1
ATOM 726 O O . GLU A 1 84 ? 6.246 6.945 -13.891 1 98.12 84 GLU A O 1
ATOM 731 N N . ARG A 1 85 ? 4.176 7.445 -13.242 1 97.5 85 ARG A N 1
ATOM 732 C CA . ARG A 1 85 ? 3.904 8.258 -14.422 1 97.5 85 ARG A CA 1
ATOM 733 C C . ARG A 1 85 ? 4.84 9.461 -14.484 1 97.5 85 ARG A C 1
ATOM 735 O O . ARG A 1 85 ? 5.32 9.828 -15.562 1 97.5 85 ARG A O 1
ATOM 742 N N . LEU A 1 86 ? 5.066 10.086 -13.375 1 98.69 86 LEU A N 1
ATOM 743 C CA . LEU A 1 86 ? 5.832 11.328 -13.336 1 98.69 86 LEU A CA 1
ATOM 744 C C . LEU A 1 86 ? 7.332 11.039 -13.359 1 98.69 86 LEU A C 1
ATOM 746 O O . LEU A 1 86 ? 8.086 11.727 -14.055 1 98.69 86 LEU A O 1
ATOM 750 N N . TYR A 1 87 ? 7.746 10.023 -12.594 1 98.69 87 TYR A N 1
ATOM 751 C CA . TYR A 1 87 ? 9.172 9.906 -12.328 1 98.69 87 TYR A CA 1
ATOM 752 C C . TYR A 1 87 ? 9.703 8.547 -12.766 1 98.69 87 TYR A C 1
ATOM 754 O O . TYR A 1 87 ? 10.914 8.297 -12.703 1 98.69 87 TYR A O 1
ATOM 762 N N . GLY A 1 88 ? 8.828 7.625 -13.188 1 98.12 88 GLY A N 1
ATOM 763 C CA . GLY A 1 88 ? 9.25 6.289 -13.578 1 98.12 88 GLY A CA 1
ATOM 764 C C . GLY A 1 88 ? 9.5 5.371 -12.398 1 98.12 88 GLY A C 1
ATOM 765 O O . GLY A 1 88 ? 10.172 4.348 -12.531 1 98.12 88 GLY A O 1
ATOM 766 N N . ILE A 1 89 ? 8.977 5.695 -11.188 1 98.56 89 ILE A N 1
ATOM 767 C CA . ILE A 1 89 ? 9.227 4.93 -9.969 1 98.56 89 ILE A CA 1
ATOM 768 C C . ILE A 1 89 ? 8.109 3.908 -9.758 1 98.56 89 ILE A C 1
ATOM 770 O O . ILE A 1 89 ? 6.934 4.273 -9.664 1 98.56 89 ILE A O 1
ATOM 774 N N . VAL A 1 90 ? 8.438 2.68 -9.711 1 97.75 90 VAL A N 1
ATOM 775 C CA . VAL A 1 90 ? 7.477 1.617 -9.422 1 97.75 90 VAL A CA 1
ATOM 776 C C . VAL A 1 90 ? 7.617 1.176 -7.965 1 97.75 90 VAL A C 1
ATOM 778 O O . VAL A 1 90 ? 8.703 0.793 -7.527 1 97.75 90 VAL A O 1
ATOM 781 N N . VAL A 1 91 ? 6.574 1.295 -7.191 1 98.19 91 VAL A N 1
ATOM 782 C CA . VAL A 1 91 ? 6.547 0.902 -5.785 1 98.19 91 VAL A CA 1
ATOM 783 C C . VAL A 1 91 ? 5.707 -0.36 -5.617 1 98.19 91 VAL A C 1
ATOM 785 O O . VAL A 1 91 ? 4.566 -0.42 -6.086 1 98.19 91 VAL A O 1
ATOM 788 N N . GLN A 1 92 ? 6.254 -1.356 -4.977 1 97.06 92 GLN A N 1
ATOM 789 C CA . GLN A 1 92 ? 5.555 -2.621 -4.777 1 97.06 92 GLN A CA 1
ATOM 790 C C . GLN A 1 92 ? 5.855 -3.205 -3.402 1 97.06 92 GLN A C 1
ATOM 792 O O . GLN A 1 92 ? 6.961 -3.043 -2.881 1 97.06 92 GLN A O 1
ATOM 797 N N . GLU A 1 93 ? 4.832 -3.877 -2.854 1 97.81 93 GLU A N 1
ATOM 798 C CA . GLU A 1 93 ? 5.078 -4.602 -1.61 1 97.81 93 GLU A CA 1
ATOM 799 C C . GLU A 1 93 ? 6.152 -5.668 -1.795 1 97.81 93 GLU A C 1
ATOM 801 O O . GLU A 1 93 ? 6.242 -6.293 -2.855 1 97.81 93 GLU A O 1
ATOM 806 N N . HIS A 1 94 ? 6.973 -5.781 -0.824 1 98.44 94 HIS A N 1
ATOM 807 C CA . HIS A 1 94 ? 8.039 -6.777 -0.826 1 98.44 94 HIS A CA 1
ATOM 808 C C . HIS A 1 94 ? 7.855 -7.785 0.303 1 98.44 94 HIS A C 1
ATOM 810 O O . HIS A 1 94 ? 7.816 -7.41 1.477 1 98.44 94 HIS A O 1
ATOM 816 N N . SER A 1 95 ? 7.695 -9.039 -0.084 1 98 95 SER A N 1
ATOM 817 C CA . SER A 1 95 ? 7.523 -10.094 0.915 1 98 95 SER A CA 1
ATOM 818 C C . SER A 1 95 ? 8.82 -10.344 1.681 1 98 95 SER A C 1
ATOM 820 O O . SER A 1 95 ? 9.898 -10.359 1.093 1 98 95 SER A O 1
ATOM 822 N N . ILE A 1 96 ? 8.711 -10.539 2.971 1 97.81 96 ILE A N 1
ATOM 823 C CA . ILE A 1 96 ? 9.867 -10.828 3.816 1 97.81 96 ILE A CA 1
ATOM 824 C C . ILE A 1 96 ? 9.789 -12.266 4.32 1 97.81 96 ILE A C 1
ATOM 826 O O . ILE A 1 96 ? 9.023 -12.578 5.23 1 97.81 96 ILE A O 1
ATOM 830 N N . TYR A 1 97 ? 10.648 -13.148 3.746 1 96.25 97 TYR A N 1
ATOM 831 C CA . TYR A 1 97 ? 10.633 -14.555 4.125 1 96.25 97 TYR A CA 1
ATOM 832 C C . TYR A 1 97 ? 12.008 -15.016 4.574 1 96.25 97 TYR A C 1
ATOM 834 O O . TYR A 1 97 ? 12.156 -16.109 5.141 1 96.25 97 TYR A O 1
ATOM 842 N N . GLU A 1 98 ? 13.055 -14.242 4.2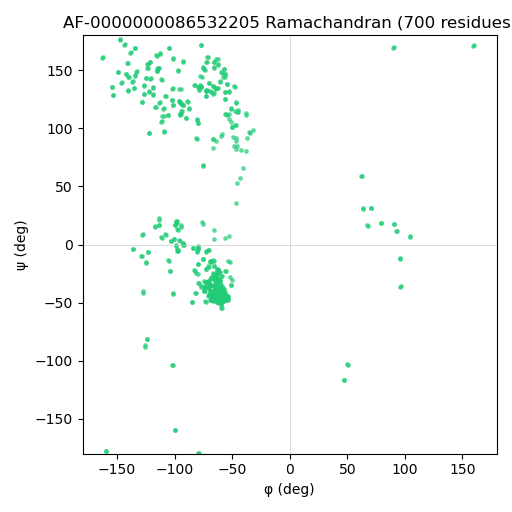89 1 95.56 98 GLU A N 1
ATOM 843 C CA . GLU A 1 98 ? 14.406 -14.289 4.852 1 95.56 98 GLU A CA 1
ATOM 844 C C . GLU A 1 98 ? 14.633 -13.148 5.832 1 95.56 98 GLU A C 1
ATOM 846 O O . GLU A 1 98 ? 13.805 -12.242 5.949 1 95.56 98 GLU A O 1
ATOM 851 N N . PRO A 1 99 ? 15.758 -13.242 6.566 1 95.69 99 PRO A N 1
ATOM 852 C CA . PRO A 1 99 ? 16 -12.094 7.445 1 95.69 99 PRO A CA 1
ATOM 853 C C . PRO A 1 99 ? 15.852 -10.758 6.727 1 95.69 99 PRO A C 1
ATOM 855 O O . PRO A 1 99 ? 16.312 -10.602 5.594 1 95.69 99 PRO A O 1
ATOM 858 N N . LEU A 1 100 ? 15.203 -9.836 7.371 1 97.94 100 LEU A N 1
ATOM 859 C CA . LEU A 1 100 ? 14.836 -8.555 6.777 1 97.94 100 LEU A CA 1
ATOM 860 C C . LEU A 1 100 ? 16.062 -7.859 6.195 1 97.94 100 LEU A C 1
ATOM 862 O O . LEU A 1 100 ? 16.016 -7.336 5.078 1 97.94 100 LEU A O 1
ATOM 866 N N . ASP A 1 101 ? 17.172 -7.812 6.941 1 98 101 ASP A N 1
ATOM 867 C CA . ASP A 1 101 ? 18.344 -7.082 6.488 1 98 101 ASP A CA 1
ATOM 868 C C . ASP A 1 101 ? 18.953 -7.742 5.258 1 98 101 ASP A C 1
ATOM 870 O O . ASP A 1 101 ? 19.594 -7.07 4.438 1 98 101 ASP A O 1
ATOM 874 N N . GLN A 1 102 ? 18.75 -9.047 5.059 1 97.12 102 GLN A N 1
ATOM 875 C CA . GLN A 1 102 ? 19.203 -9.703 3.842 1 97.12 102 GLN A CA 1
ATOM 876 C C . GLN A 1 102 ? 18.406 -9.234 2.627 1 97.12 102 GLN A C 1
ATOM 878 O O . GLN A 1 102 ? 18.984 -8.984 1.563 1 97.12 102 GLN A O 1
ATOM 883 N N . HIS A 1 103 ? 17.078 -9.203 2.77 1 98.25 103 HIS A N 1
ATOM 884 C CA . HIS A 1 103 ? 16.25 -8.672 1.694 1 98.25 103 HIS A CA 1
ATOM 885 C C . HIS A 1 103 ? 16.641 -7.23 1.366 1 98.25 103 HIS A C 1
ATOM 887 O O . HIS A 1 103 ? 16.719 -6.859 0.194 1 98.25 103 HIS A O 1
ATOM 893 N N . ILE A 1 104 ? 16.844 -6.426 2.396 1 98.62 104 ILE A N 1
ATOM 894 C CA . ILE A 1 104 ? 17.219 -5.031 2.201 1 98.62 104 ILE A CA 1
ATOM 895 C C . ILE A 1 104 ? 18.547 -4.953 1.439 1 98.62 104 ILE A C 1
ATOM 897 O O . ILE A 1 104 ? 18.672 -4.184 0.483 1 98.62 104 ILE A O 1
ATOM 901 N N . GLU A 1 105 ? 19.5 -5.723 1.846 1 98 105 GLU A N 1
ATOM 902 C CA . GLU A 1 105 ? 20.812 -5.723 1.182 1 98 105 GLU A CA 1
ATOM 903 C C . GLU A 1 105 ? 20.672 -6.074 -0.296 1 98 105 GLU A C 1
ATOM 905 O O . GLU A 1 105 ? 21.266 -5.414 -1.153 1 98 105 GLU A O 1
ATOM 910 N N . THR A 1 106 ? 19.891 -7.086 -0.598 1 97.31 106 THR A N 1
ATOM 911 C CA . THR A 1 106 ? 19.703 -7.531 -1.974 1 97.31 106 THR A CA 1
ATOM 912 C C . THR A 1 106 ? 19.094 -6.414 -2.822 1 97.31 106 THR A C 1
ATOM 914 O O . THR A 1 106 ? 19.578 -6.137 -3.924 1 97.31 106 THR A O 1
ATOM 917 N N . GLN A 1 107 ? 18.078 -5.781 -2.318 1 98.19 107 GLN A N 1
ATOM 918 C CA . GLN A 1 107 ? 17.375 -4.77 -3.096 1 98.19 107 GLN A CA 1
ATOM 919 C C . GLN A 1 107 ? 18.188 -3.484 -3.195 1 98.19 107 GLN A C 1
ATOM 921 O O . GLN A 1 107 ? 18.219 -2.848 -4.25 1 98.19 107 GLN A O 1
ATOM 926 N N . VAL A 1 108 ? 18.828 -3.094 -2.105 1 97.94 108 VAL A N 1
ATOM 927 C CA . VAL A 1 108 ? 19.656 -1.892 -2.111 1 97.94 108 VAL A CA 1
ATOM 928 C C . VAL A 1 108 ? 20.828 -2.074 -3.076 1 97.94 108 VAL A C 1
ATOM 930 O O . VAL A 1 108 ? 21.219 -1.134 -3.77 1 97.94 108 VAL A O 1
ATOM 933 N N . ALA A 1 109 ? 21.422 -3.283 -3.148 1 96.38 109 ALA A N 1
ATOM 934 C CA . ALA A 1 109 ? 22.5 -3.584 -4.082 1 96.38 109 ALA A CA 1
ATOM 935 C C . ALA A 1 109 ? 22.047 -3.404 -5.527 1 96.38 109 ALA A C 1
ATOM 937 O O . ALA A 1 109 ? 22.859 -3.123 -6.41 1 96.38 109 ALA A O 1
ATOM 938 N N . ARG A 1 110 ? 20.766 -3.498 -5.719 1 95.25 110 ARG A N 1
ATOM 939 C CA . ARG A 1 110 ? 20.188 -3.363 -7.055 1 95.25 110 ARG A CA 1
ATOM 940 C C . ARG A 1 110 ? 19.781 -1.921 -7.332 1 95.25 110 ARG A C 1
ATOM 942 O O . ARG A 1 110 ? 19.234 -1.621 -8.391 1 95.25 110 ARG A O 1
ATOM 949 N N . GLY A 1 111 ? 20 -1.043 -6.352 1 95.81 111 GLY A N 1
ATOM 950 C CA . GLY A 1 111 ? 19.734 0.377 -6.531 1 95.81 111 GLY A CA 1
ATOM 951 C C . GLY A 1 111 ? 18.344 0.791 -6.094 1 95.81 111 GLY A C 1
ATOM 952 O O . GLY A 1 111 ? 17.906 1.9 -6.391 1 95.81 111 GLY A O 1
ATOM 953 N N . HIS A 1 112 ? 17.656 -0.076 -5.418 1 98.31 112 HIS A N 1
ATOM 954 C CA . HIS A 1 112 ? 16.281 0.205 -5.008 1 98.31 112 HIS A CA 1
ATOM 955 C C . HIS A 1 112 ? 16.234 0.819 -3.611 1 98.31 112 HIS A C 1
ATOM 957 O O . HIS A 1 112 ? 17.234 0.771 -2.879 1 98.31 112 HIS A O 1
ATOM 963 N N . LEU A 1 113 ? 15.172 1.508 -3.334 1 98.81 113 LEU A N 1
ATOM 964 C CA . LEU A 1 113 ? 14.852 1.995 -1.997 1 98.81 113 LEU A CA 1
ATOM 965 C C . LEU A 1 113 ? 13.922 1.03 -1.274 1 98.81 113 LEU A C 1
ATOM 967 O O . LEU A 1 113 ? 12.852 0.688 -1.789 1 98.81 113 LEU A O 1
ATOM 971 N N . MET A 1 114 ? 14.352 0.54 -0.098 1 98.88 114 MET A N 1
ATOM 972 C CA . MET A 1 114 ? 13.484 -0.311 0.713 1 98.88 114 MET A CA 1
ATOM 973 C C . MET A 1 114 ? 12.742 0.51 1.761 1 98.88 114 MET A C 1
ATOM 975 O O . MET A 1 114 ? 13.359 1.075 2.666 1 98.88 114 MET A O 1
ATOM 979 N N . ILE A 1 115 ? 11.445 0.636 1.635 1 98.94 115 ILE A N 1
ATOM 980 C CA . ILE A 1 115 ? 10.578 1.397 2.529 1 98.94 115 ILE A CA 1
ATOM 981 C C . ILE A 1 115 ? 10 0.472 3.598 1 98.94 115 ILE A C 1
ATOM 983 O O . ILE A 1 115 ? 9.195 -0.411 3.291 1 98.94 115 ILE A O 1
ATOM 987 N N . VAL A 1 116 ? 10.367 0.692 4.859 1 98.75 116 VAL A N 1
ATOM 988 C CA . VAL A 1 116 ? 10.117 -0.28 5.918 1 98.75 116 VAL A CA 1
ATOM 989 C C . VAL A 1 116 ? 9.375 0.389 7.07 1 98.75 116 VAL A C 1
ATOM 991 O O . VAL A 1 116 ? 9.742 1.48 7.508 1 98.75 116 VAL A O 1
ATOM 994 N N . GLU A 1 117 ? 8.273 -0.212 7.512 1 97.94 117 GLU A N 1
ATOM 995 C CA . GLU A 1 117 ? 7.68 0.196 8.781 1 97.94 117 GLU A CA 1
ATOM 996 C C . GLU A 1 117 ? 8.516 -0.284 9.961 1 97.94 117 GLU A C 1
ATOM 998 O O . GLU A 1 117 ? 8.82 -1.475 10.07 1 97.94 117 GLU A O 1
ATOM 1003 N N . VAL A 1 118 ? 8.859 0.611 10.836 1 97.75 118 VAL A N 1
ATOM 1004 C CA . VAL A 1 118 ? 9.773 0.254 11.922 1 97.75 118 VAL A CA 1
ATOM 1005 C C . VAL A 1 118 ? 9.242 0.807 13.242 1 97.75 118 VAL A C 1
ATOM 1007 O O . VAL A 1 118 ? 8.258 1.554 13.258 1 97.75 118 VAL A O 1
ATOM 1010 N N . ASP A 1 119 ? 9.844 0.368 14.297 1 97.38 119 ASP A N 1
ATOM 1011 C CA . ASP A 1 119 ? 9.594 0.878 15.641 1 97.38 119 ASP A CA 1
ATOM 1012 C C . ASP A 1 119 ? 10.484 2.08 15.945 1 97.38 119 ASP A C 1
ATOM 1014 O O . ASP A 1 119 ? 11.703 1.938 16.078 1 97.38 119 ASP A O 1
ATOM 1018 N N . ALA A 1 120 ? 9.883 3.18 16.156 1 97.44 120 ALA A N 1
ATOM 1019 C CA . ALA A 1 120 ? 10.625 4.426 16.344 1 97.44 120 ALA A CA 1
ATOM 1020 C C . ALA A 1 120 ? 11.445 4.383 17.625 1 97.44 120 ALA A C 1
ATOM 1022 O O . ALA A 1 120 ? 12.336 5.215 17.828 1 97.44 120 ALA A O 1
ATOM 1023 N N . TRP A 1 121 ? 11.18 3.432 18.5 1 97.5 121 TRP A N 1
ATOM 1024 C CA . TRP A 1 121 ? 11.961 3.242 19.703 1 97.5 121 TRP A CA 1
ATOM 1025 C C . TRP A 1 121 ? 13.445 3.074 19.375 1 97.5 121 TRP A C 1
ATOM 1027 O O . TRP A 1 121 ? 14.305 3.422 20.188 1 97.5 121 TRP A O 1
ATOM 1037 N N . PHE A 1 122 ? 13.766 2.682 18.188 1 98.12 122 PHE A N 1
ATOM 1038 C CA . PHE A 1 122 ? 15.141 2.352 17.812 1 98.12 122 PHE A CA 1
ATOM 1039 C C . PHE A 1 122 ? 15.688 3.379 16.828 1 98.12 122 PHE A C 1
ATOM 1041 O O . PHE A 1 122 ? 16.75 3.166 16.219 1 98.12 122 PHE A O 1
ATOM 1048 N N . LEU A 1 123 ? 15 4.445 16.531 1 98.5 123 LEU A N 1
ATOM 1049 C CA . LEU A 1 123 ? 15.438 5.453 15.578 1 98.5 123 LEU A CA 1
ATOM 1050 C C . LEU A 1 123 ? 16.141 6.605 16.281 1 98.5 123 LEU A C 1
ATOM 1052 O O . LEU A 1 123 ? 15.484 7.457 16.891 1 98.5 123 LEU A O 1
ATOM 1056 N N . PRO A 1 124 ? 17.453 6.734 16.062 1 97.88 124 PRO A N 1
ATOM 1057 C CA . PRO A 1 124 ? 18.188 7.766 16.797 1 97.88 124 PRO A CA 1
ATOM 1058 C C . PRO A 1 124 ? 17.75 9.18 16.422 1 97.88 124 PRO A C 1
ATOM 1060 O O . PRO A 1 124 ? 17.891 10.109 17.219 1 97.88 124 PRO A O 1
ATOM 1063 N N . ASP A 1 125 ? 17.25 9.367 15.227 1 97.62 125 ASP A N 1
ATOM 1064 C CA . ASP A 1 125 ? 16.859 10.703 14.773 1 97.62 125 ASP A CA 1
ATOM 1065 C C . ASP A 1 125 ? 15.641 11.211 15.523 1 97.62 125 ASP A C 1
ATOM 1067 O O . ASP A 1 125 ? 15.312 12.398 15.453 1 97.62 125 ASP A O 1
ATOM 1071 N N . THR A 1 126 ? 14.945 10.375 16.203 1 96.56 126 THR A N 1
ATOM 1072 C CA . THR A 1 126 ? 13.781 10.812 16.969 1 96.56 126 THR A CA 1
ATOM 1073 C C . THR A 1 126 ? 14.141 11.008 18.438 1 96.56 126 THR A C 1
ATOM 1075 O O . THR A 1 126 ? 13.273 10.914 19.312 1 96.56 126 THR A O 1
ATOM 1078 N N . ARG A 1 127 ? 15.367 11.172 18.75 1 94.94 127 ARG A N 1
ATOM 1079 C CA . ARG A 1 127 ? 15.805 11.484 20.094 1 94.94 127 ARG A CA 1
ATOM 1080 C C . ARG A 1 127 ? 15.07 12.703 20.656 1 94.94 127 ARG A C 1
ATOM 1082 O O . ARG A 1 127 ? 14.938 13.719 19.969 1 94.94 127 ARG A O 1
ATOM 1089 N N . GLY A 1 128 ? 14.562 12.523 21.922 1 91.56 128 GLY A N 1
ATOM 1090 C CA . GLY A 1 128 ? 13.766 13.586 22.516 1 91.56 128 GLY A CA 1
ATOM 1091 C C . GLY A 1 128 ? 12.273 13.391 22.344 1 91.56 128 GLY A C 1
ATOM 1092 O O . GLY A 1 128 ? 11.469 14.094 22.953 1 91.56 128 GLY A O 1
ATOM 1093 N N . SER A 1 129 ? 11.922 12.469 21.5 1 92.06 129 SER A N 1
ATOM 1094 C CA . SER A 1 129 ? 10.523 12.117 21.312 1 92.06 129 SER A CA 1
ATOM 1095 C C . SER A 1 129 ? 10.289 10.625 21.547 1 92.06 129 SER A C 1
ATOM 1097 O O . SER A 1 129 ? 10.086 10.203 22.688 1 92.06 129 SER A O 1
ATOM 1099 N N . SER A 1 130 ? 10.562 9.781 20.562 1 93.75 130 SER A N 1
ATOM 1100 C CA . SER A 1 130 ? 10.203 8.375 20.719 1 93.75 130 SER A CA 1
ATOM 1101 C C . SER A 1 130 ? 11.43 7.523 21.016 1 93.75 130 SER A C 1
ATOM 1103 O O . SER A 1 130 ? 11.32 6.445 21.609 1 93.75 130 SER A O 1
ATOM 1105 N N . TYR A 1 131 ? 12.648 7.941 20.672 1 97.75 131 TYR A N 1
ATOM 1106 C CA . TYR A 1 131 ? 13.867 7.145 20.781 1 97.75 131 TYR A CA 1
ATOM 1107 C C . TYR A 1 131 ? 14.055 6.652 22.219 1 97.75 131 TYR A C 1
ATOM 1109 O O . TYR A 1 131 ? 14.227 7.453 23.141 1 97.75 131 TYR A O 1
ATOM 1117 N N . ARG A 1 132 ? 13.938 5.348 22.438 1 96.94 132 ARG A N 1
ATOM 1118 C CA . ARG A 1 132 ? 14.133 4.656 23.703 1 96.94 132 ARG A CA 1
ATOM 1119 C C . ARG A 1 132 ? 13.055 5.039 24.703 1 96.94 132 ARG A C 1
ATOM 1121 O O . ARG A 1 132 ? 13.227 4.84 25.906 1 96.94 132 ARG A O 1
ATOM 1128 N N . THR A 1 133 ? 11.961 5.621 24.234 1 95.69 133 THR A N 1
ATOM 1129 C CA . THR A 1 133 ? 10.953 6.102 25.172 1 95.69 133 THR A CA 1
ATOM 1130 C C . THR A 1 133 ? 9.578 5.547 24.812 1 95.69 133 THR A C 1
ATOM 1132 O O . THR A 1 133 ? 8.789 5.219 25.688 1 95.69 133 THR A O 1
ATOM 1135 N N . GLN A 1 134 ? 9.312 5.531 23.609 1 93.62 134 GLN A N 1
ATOM 1136 C CA . GLN A 1 134 ? 7.973 5.133 23.203 1 93.62 134 GLN A CA 1
ATOM 1137 C C . GLN A 1 134 ? 8.016 4.266 21.938 1 93.62 134 GLN A C 1
ATOM 1139 O O . GLN A 1 134 ? 8.719 4.586 20.984 1 93.62 134 GLN A O 1
ATOM 1144 N N . HIS A 1 135 ? 7.277 3.141 21.984 1 93.69 135 HIS A N 1
ATOM 1145 C CA . HIS A 1 135 ? 7.098 2.309 20.797 1 93.69 135 HIS A CA 1
ATOM 1146 C C . HIS A 1 135 ? 6.02 2.879 19.891 1 93.69 135 HIS A C 1
ATOM 1148 O O . HIS A 1 135 ? 4.836 2.861 20.219 1 93.69 135 HIS A O 1
ATOM 1154 N N . THR A 1 136 ? 6.43 3.438 18.781 1 95.06 136 THR A N 1
ATOM 1155 C CA . THR A 1 136 ? 5.512 3.996 17.797 1 95.06 136 THR A CA 1
ATOM 1156 C C . THR A 1 136 ? 5.93 3.598 16.375 1 95.06 136 THR A C 1
ATOM 1158 O O . THR A 1 136 ? 7.125 3.541 16.078 1 95.06 136 THR A O 1
ATOM 1161 N N . LYS A 1 137 ? 4.941 3.326 15.625 1 96.31 137 LYS A N 1
ATOM 1162 C CA . LYS A 1 137 ? 5.18 2.91 14.242 1 96.31 137 LYS A CA 1
ATOM 1163 C C . LYS A 1 137 ? 5.52 4.105 13.359 1 96.31 137 LYS A C 1
ATOM 1165 O O . LYS A 1 137 ? 4.895 5.164 13.477 1 96.31 137 LYS A O 1
ATOM 1170 N N . THR A 1 138 ? 6.488 4 12.547 1 97.69 138 THR A N 1
ATOM 1171 C CA . THR A 1 138 ? 6.816 4.977 11.516 1 97.69 138 THR A CA 1
ATOM 1172 C C . THR A 1 138 ? 7.41 4.289 10.289 1 97.69 138 THR A C 1
ATOM 1174 O O . THR A 1 138 ? 7.445 3.059 10.219 1 97.69 138 THR A O 1
ATOM 1177 N N . THR A 1 139 ? 7.703 5.059 9.211 1 98.5 139 THR A N 1
ATOM 1178 C CA . THR A 1 139 ? 8.219 4.52 7.961 1 98.5 139 THR A CA 1
ATOM 1179 C C . THR A 1 139 ? 9.555 5.168 7.602 1 98.5 139 THR A C 1
ATOM 1181 O O . THR A 1 139 ? 9.695 6.391 7.672 1 98.5 139 THR A O 1
ATOM 1184 N N . ILE A 1 140 ? 10.516 4.355 7.27 1 98.81 140 ILE A N 1
ATOM 1185 C CA . ILE A 1 140 ? 11.789 4.883 6.801 1 98.81 140 ILE A CA 1
ATOM 1186 C C . ILE A 1 140 ? 12.109 4.309 5.422 1 98.81 140 ILE A C 1
ATOM 1188 O O . ILE A 1 140 ? 11.625 3.232 5.062 1 98.81 140 ILE A O 1
ATOM 1192 N N . GLY A 1 141 ? 12.859 5.047 4.609 1 98.88 141 GLY A N 1
ATOM 1193 C CA . GLY A 1 141 ? 13.391 4.582 3.34 1 98.88 141 GLY A CA 1
ATOM 1194 C C . GLY A 1 141 ? 14.883 4.281 3.391 1 98.88 141 GLY A C 1
ATOM 1195 O O . GLY A 1 141 ? 15.703 5.199 3.457 1 98.88 141 GLY A O 1
ATOM 1196 N N . ILE A 1 142 ? 15.25 3.014 3.287 1 98.88 142 ILE A N 1
ATOM 1197 C CA . ILE A 1 142 ? 16.641 2.582 3.438 1 98.88 142 ILE A CA 1
ATOM 1198 C C . ILE A 1 142 ? 17.297 2.451 2.062 1 98.88 142 ILE A C 1
ATOM 1200 O O . ILE A 1 142 ? 16.797 1.71 1.206 1 98.88 142 ILE A O 1
ATOM 1204 N N . ASP A 1 143 ? 18.438 3.172 1.829 1 98.38 143 ASP A N 1
ATOM 1205 C CA . ASP A 1 143 ? 19.109 3.059 0.541 1 98.38 143 ASP A CA 1
ATOM 1206 C C . ASP A 1 143 ? 20.594 2.734 0.726 1 98.38 143 ASP A C 1
ATOM 1208 O O . ASP A 1 143 ? 21.375 2.814 -0.224 1 98.38 143 ASP A O 1
ATOM 1212 N N . ALA A 1 144 ? 21.016 2.436 1.983 1 98.38 144 ALA A N 1
ATOM 1213 C CA . ALA A 1 144 ? 22.375 1.986 2.285 1 98.38 144 ALA A CA 1
ATOM 1214 C C . ALA A 1 144 ? 22.375 0.989 3.439 1 98.38 144 ALA A C 1
ATOM 1216 O O . ALA A 1 144 ? 21.656 1.162 4.418 1 98.38 144 ALA A O 1
ATOM 1217 N N . ILE A 1 145 ? 23.203 -0.052 3.305 1 98.19 145 ILE A N 1
ATOM 1218 C CA . ILE A 1 145 ? 23.266 -1.046 4.367 1 98.19 145 ILE A CA 1
ATOM 1219 C C . ILE A 1 145 ? 24.625 -1.738 4.344 1 98.19 145 ILE A C 1
ATOM 1221 O O . ILE A 1 145 ? 25.188 -1.987 3.27 1 98.19 145 ILE A O 1
ATOM 1225 N N . ASP A 1 146 ? 25.219 -1.925 5.418 1 97.06 146 ASP A N 1
ATOM 1226 C CA . ASP A 1 146 ? 26.359 -2.795 5.68 1 97.06 146 ASP A CA 1
ATOM 1227 C C . ASP A 1 146 ? 26.031 -3.811 6.773 1 97.06 146 ASP A C 1
ATOM 1229 O O . ASP A 1 146 ? 26.172 -3.512 7.965 1 97.06 146 ASP A O 1
ATOM 1233 N N . ARG A 1 147 ? 25.625 -5 6.398 1 96.31 147 ARG A N 1
ATOM 1234 C CA . ARG A 1 147 ? 25.172 -6.008 7.348 1 96.31 147 ARG A CA 1
ATOM 1235 C C . ARG A 1 147 ? 26.312 -6.461 8.25 1 96.31 147 ARG A C 1
ATOM 1237 O O . ARG A 1 147 ? 26.109 -6.711 9.445 1 96.31 147 ARG A O 1
ATOM 1244 N N . ALA A 1 148 ? 27.484 -6.602 7.711 1 95.38 148 ALA A N 1
ATOM 1245 C CA . ALA A 1 148 ? 28.641 -7.066 8.477 1 95.38 148 ALA A CA 1
ATOM 1246 C C . ALA A 1 148 ? 28.953 -6.113 9.625 1 95.38 148 ALA A C 1
ATOM 1248 O O . ALA A 1 148 ? 29.328 -6.551 10.719 1 95.38 148 ALA A O 1
ATOM 1249 N N . LYS A 1 149 ? 28.844 -4.824 9.375 1 96.25 149 LYS A N 1
ATOM 1250 C CA . LYS A 1 149 ? 29.156 -3.822 10.398 1 96.25 149 LYS A CA 1
ATOM 1251 C C . LYS A 1 149 ? 27.891 -3.34 11.086 1 96.25 149 LYS A C 1
ATOM 1253 O O . LYS A 1 149 ? 27.938 -2.438 11.93 1 96.25 149 LYS A O 1
ATOM 1258 N N . ARG A 1 150 ? 26.688 -3.775 10.664 1 96.94 150 ARG A N 1
ATOM 1259 C CA . ARG A 1 150 ? 25.391 -3.498 11.281 1 96.94 150 ARG A CA 1
ATOM 1260 C C . ARG A 1 150 ? 25.078 -2.006 11.242 1 96.94 150 ARG A C 1
ATOM 1262 O O . ARG A 1 150 ? 24.797 -1.398 12.281 1 96.94 150 ARG A O 1
ATOM 1269 N N . GLN A 1 151 ? 25.047 -1.543 10.07 1 97.88 151 GLN A N 1
ATOM 1270 C CA . GLN A 1 151 ? 24.734 -0.132 9.875 1 97.88 151 GLN A CA 1
ATOM 1271 C C . GLN A 1 151 ? 23.828 0.069 8.664 1 97.88 151 GLN A C 1
ATOM 1273 O O . GLN A 1 151 ? 23.969 -0.627 7.656 1 97.88 151 GLN A O 1
ATOM 1278 N N . ILE A 1 152 ? 22.922 1.031 8.789 1 98.56 152 ILE A N 1
ATOM 1279 C CA . ILE A 1 152 ? 22.062 1.401 7.668 1 98.56 152 ILE A CA 1
ATOM 1280 C C . ILE A 1 152 ? 22 2.922 7.539 1 98.56 152 ILE A C 1
ATOM 1282 O O . ILE A 1 152 ? 22.234 3.643 8.516 1 98.56 152 ILE A O 1
ATOM 1286 N N . GLY A 1 153 ? 21.906 3.443 6.375 1 98.62 153 GLY A N 1
ATOM 1287 C CA . GLY A 1 153 ? 21.5 4.801 6.051 1 98.62 153 GLY A CA 1
ATOM 1288 C C . GLY A 1 153 ? 20.062 4.883 5.551 1 98.62 153 GLY A C 1
ATOM 1289 O O . GLY A 1 153 ? 19.625 4.055 4.75 1 98.62 153 GLY A O 1
ATOM 1290 N N . TYR A 1 154 ? 19.312 5.867 6.094 1 98.81 154 TYR A N 1
ATOM 1291 C CA . TYR A 1 154 ? 17.891 5.863 5.773 1 98.81 154 TYR A CA 1
ATOM 1292 C C . TYR A 1 154 ? 17.328 7.281 5.754 1 98.81 154 TYR A C 1
ATOM 1294 O O . TYR A 1 154 ? 17.797 8.148 6.484 1 98.81 154 TYR A O 1
ATOM 1302 N N . PHE A 1 155 ? 16.344 7.48 4.906 1 98.88 155 PHE A N 1
ATOM 1303 C CA . PHE A 1 155 ? 15.5 8.672 4.918 1 98.88 155 PHE A CA 1
ATOM 1304 C C . PHE A 1 155 ? 14.383 8.539 5.953 1 98.88 155 PHE A C 1
ATOM 1306 O O . PHE A 1 155 ? 13.766 7.477 6.074 1 98.88 155 PHE A O 1
ATOM 1313 N N . HIS A 1 156 ? 14.109 9.547 6.68 1 98.75 156 HIS A N 1
ATOM 1314 C CA . HIS A 1 156 ? 13 9.617 7.625 1 98.75 156 HIS A CA 1
ATOM 1315 C C . HIS A 1 156 ? 12.555 11.062 7.84 1 98.75 156 HIS A C 1
ATOM 1317 O O . HIS A 1 156 ? 13.375 11.93 8.133 1 98.75 156 HIS A O 1
ATOM 1323 N N . ASN A 1 157 ? 11.25 11.289 7.691 1 97.56 157 ASN A N 1
ATOM 1324 C CA . ASN A 1 157 ? 10.719 12.641 7.805 1 97.56 157 ASN A CA 1
ATOM 1325 C C . ASN A 1 157 ? 11.539 13.641 6.992 1 97.56 157 ASN A C 1
ATOM 1327 O O . ASN A 1 157 ? 11.734 13.453 5.789 1 97.56 157 ASN A O 1
ATOM 1331 N N . SER A 1 158 ? 12.172 14.602 7.617 1 97.5 158 SER A N 1
ATOM 1332 C CA . SER A 1 158 ? 12.766 15.719 6.891 1 97.5 158 SER A CA 1
ATOM 1333 C C . SER A 1 158 ? 14.266 15.516 6.691 1 97.5 158 SER A C 1
ATOM 1335 O O . SER A 1 158 ? 15 16.469 6.422 1 97.5 158 SER A O 1
ATOM 1337 N N . GLY A 1 159 ? 14.727 14.203 6.824 1 97.75 159 GLY A N 1
ATOM 1338 C CA . GLY A 1 159 ? 16.172 14.109 6.742 1 97.75 159 GLY A CA 1
ATOM 1339 C C . GLY A 1 159 ? 16.672 12.719 6.395 1 97.75 159 GLY A C 1
ATOM 1340 O O . GLY A 1 159 ? 15.883 11.867 5.957 1 97.75 159 GLY A O 1
ATOM 1341 N N . TYR A 1 160 ? 18 12.641 6.371 1 98.62 160 TYR A N 1
ATOM 1342 C CA . TYR A 1 160 ? 18.75 11.398 6.152 1 98.62 160 TYR A CA 1
ATOM 1343 C C . TYR A 1 160 ? 19.625 11.07 7.352 1 98.62 160 TYR A C 1
ATOM 1345 O O . TYR A 1 160 ? 20.297 11.945 7.898 1 98.62 160 TYR A O 1
ATOM 1353 N N . TYR A 1 161 ? 19.609 9.781 7.777 1 98.69 161 TYR A N 1
ATOM 1354 C CA . TYR A 1 161 ? 20.234 9.43 9.055 1 98.69 161 TYR A CA 1
ATOM 1355 C C . TYR A 1 161 ? 20.922 8.07 8.977 1 98.69 161 TYR A C 1
ATOM 1357 O O . TYR A 1 161 ? 20.812 7.375 7.965 1 98.69 161 TYR A O 1
ATOM 1365 N N . VAL A 1 162 ? 21.625 7.766 10.031 1 98.31 162 VAL A N 1
ATOM 1366 C CA . VAL A 1 162 ? 22.328 6.496 10.148 1 98.31 162 VAL A CA 1
ATOM 1367 C C . VAL A 1 162 ? 21.938 5.805 11.453 1 98.31 162 VAL A C 1
ATOM 1369 O O . VAL A 1 162 ? 21.781 6.461 12.484 1 98.31 162 VAL A O 1
ATOM 1372 N N . ALA A 1 163 ? 21.703 4.543 11.445 1 98.5 163 ALA A N 1
ATOM 1373 C CA . ALA A 1 163 ? 21.516 3.695 12.625 1 98.5 163 ALA A CA 1
ATOM 1374 C C . ALA A 1 163 ? 22.547 2.568 12.648 1 98.5 163 ALA A C 1
ATOM 1376 O O . ALA A 1 163 ? 22.859 1.987 11.609 1 98.5 163 ALA A O 1
ATOM 1377 N N . GLU A 1 164 ? 23.047 2.217 13.859 1 97.56 164 GLU A N 1
ATOM 1378 C CA . GLU A 1 164 ? 24.125 1.243 13.977 1 97.56 164 GLU A CA 1
ATOM 1379 C C . GLU A 1 164 ? 23.906 0.321 15.172 1 97.56 164 GLU A C 1
ATOM 1381 O O . GLU A 1 164 ? 23.172 0.665 16.109 1 97.56 164 GLU A O 1
ATOM 1386 N N . ASP A 1 165 ? 24.5 -0.807 15.078 1 97 165 ASP A N 1
ATOM 1387 C CA . ASP A 1 165 ? 24.656 -1.787 16.156 1 97 165 ASP A CA 1
ATOM 1388 C C . ASP A 1 165 ? 23.312 -2.08 16.812 1 97 165 ASP A C 1
ATOM 1390 O O . ASP A 1 165 ? 22.438 -2.721 16.219 1 97 165 ASP A O 1
ATOM 1394 N N . PHE A 1 166 ? 23.156 -1.469 18.031 1 97.38 166 PHE A N 1
ATOM 1395 C CA . PHE A 1 166 ? 21.953 -1.745 18.812 1 97.38 166 PHE A CA 1
ATOM 1396 C C . PHE A 1 166 ? 20.703 -1.334 18.031 1 97.38 166 PHE A C 1
ATOM 1398 O O . PHE A 1 166 ? 19.734 -2.096 17.953 1 97.38 166 PHE A O 1
ATOM 1405 N N . ASP A 1 167 ? 20.734 -0.144 17.516 1 98.31 167 ASP A N 1
ATOM 1406 C CA . ASP A 1 167 ? 19.594 0.375 16.766 1 98.31 167 ASP A CA 1
ATOM 1407 C C . ASP A 1 167 ? 19.375 -0.405 15.477 1 98.31 167 ASP A C 1
ATOM 1409 O O . ASP A 1 167 ? 18.234 -0.719 15.117 1 98.31 167 ASP A O 1
ATOM 1413 N N . TYR A 1 168 ? 20.469 -0.736 14.797 1 98.12 168 TYR A N 1
ATOM 1414 C CA . TYR A 1 168 ? 20.406 -1.591 13.617 1 98.12 168 TYR A CA 1
ATOM 1415 C C . TYR A 1 168 ? 19.688 -2.898 13.93 1 98.12 168 TYR A C 1
ATOM 1417 O O . TYR A 1 168 ? 18.766 -3.305 13.211 1 98.12 168 TYR A O 1
ATOM 1425 N N . AS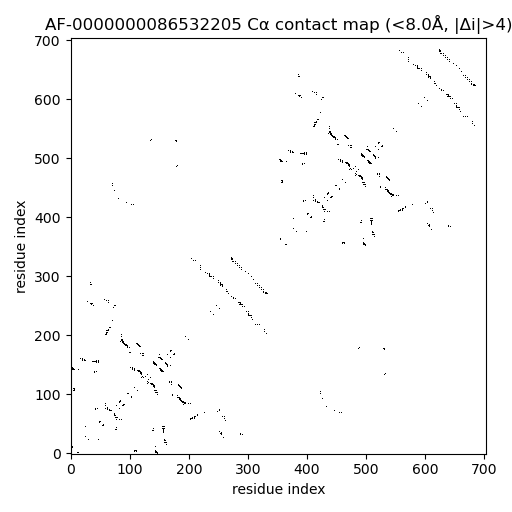N A 1 169 ? 20.047 -3.535 15.008 1 97.88 169 ASN A N 1
ATOM 1426 C CA . ASN A 1 169 ? 19.5 -4.828 15.391 1 97.88 169 ASN A CA 1
ATOM 1427 C C . ASN A 1 169 ? 18 -4.73 15.711 1 97.88 169 ASN A C 1
ATOM 1429 O O . ASN A 1 169 ? 17.234 -5.652 15.422 1 97.88 169 ASN A O 1
ATOM 1433 N N . GLY A 1 170 ? 17.609 -3.66 16.297 1 97.69 170 GLY A N 1
ATOM 1434 C CA . GLY A 1 170 ? 16.219 -3.451 16.625 1 97.69 170 GLY A CA 1
ATOM 1435 C C . GLY A 1 170 ? 15.359 -3.109 15.422 1 97.69 170 GLY A C 1
ATOM 1436 O O . GLY A 1 170 ? 14.172 -3.43 15.383 1 97.69 170 GLY A O 1
ATOM 1437 N N . LEU A 1 171 ? 15.945 -2.434 14.438 1 98.12 171 LEU A N 1
ATOM 1438 C CA . LEU A 1 171 ? 15.211 -1.941 13.281 1 98.12 171 LEU A CA 1
ATOM 1439 C C . LEU A 1 171 ? 15.094 -3.023 12.211 1 98.12 171 LEU A C 1
ATOM 1441 O O . LEU A 1 171 ? 14 -3.285 11.703 1 98.12 171 LEU A O 1
ATOM 1445 N N . VAL A 1 172 ? 16.219 -3.662 11.859 1 97.75 172 VAL A N 1
ATOM 1446 C CA . VAL A 1 172 ? 16.188 -4.535 10.688 1 97.75 172 VAL A CA 1
ATOM 1447 C C . VAL A 1 172 ? 16.922 -5.836 11 1 97.75 172 VAL A C 1
ATOM 1449 O O . VAL A 1 172 ? 16.938 -6.762 10.188 1 97.75 172 VAL A O 1
ATOM 1452 N N . GLY A 1 173 ? 17.516 -5.941 12.203 1 93.75 173 GLY A N 1
ATOM 1453 C CA . GLY A 1 173 ? 18.328 -7.098 12.539 1 93.75 173 GLY A CA 1
ATOM 1454 C C . GLY A 1 173 ? 17.609 -8.125 13.383 1 93.75 173 GLY A C 1
ATOM 1455 O O . GLY A 1 173 ? 16.375 -8.227 13.312 1 93.75 173 GLY A O 1
ATOM 1456 N N . GLY A 1 174 ? 18.312 -8.922 14.031 1 90.12 174 GLY A N 1
ATOM 1457 C CA . GLY A 1 174 ? 17.797 -10.117 14.68 1 90.12 174 GLY A CA 1
ATOM 1458 C C . GLY A 1 174 ? 17.125 -9.836 16.016 1 90.12 174 GLY A C 1
ATOM 1459 O O . GLY A 1 174 ? 16.484 -10.719 16.594 1 90.12 174 GLY A O 1
ATOM 1460 N N . ASN A 1 175 ? 17.125 -8.633 16.5 1 89.25 175 ASN A N 1
ATOM 1461 C CA . ASN A 1 175 ? 16.578 -8.328 17.812 1 89.25 175 ASN A CA 1
ATOM 1462 C C . ASN A 1 175 ? 15.328 -7.449 17.719 1 89.25 175 ASN A C 1
ATOM 1464 O O . ASN A 1 175 ? 15.039 -6.676 18.641 1 89.25 175 ASN A O 1
ATOM 1468 N N . SER A 1 176 ? 14.75 -7.484 16.625 1 88.19 176 SER A N 1
ATOM 1469 C CA . SER A 1 176 ? 13.508 -6.723 16.5 1 88.19 176 SER A CA 1
ATOM 1470 C C . SER A 1 176 ? 12.445 -7.238 17.453 1 88.19 176 SER A C 1
ATOM 1472 O O . SER A 1 176 ? 12.258 -8.445 17.594 1 88.19 176 SER A O 1
ATOM 1474 N N . PRO A 1 177 ? 11.773 -6.336 18.125 1 87.44 177 PRO A N 1
ATOM 1475 C CA . PRO A 1 177 ? 10.711 -6.777 19.031 1 87.44 177 PRO A CA 1
ATOM 1476 C C . PRO A 1 177 ? 9.469 -7.262 18.281 1 87.44 177 PRO A C 1
ATOM 1478 O O . PRO A 1 177 ? 8.531 -7.781 18.891 1 87.44 177 PRO A O 1
ATOM 1481 N N . MET A 1 178 ? 9.438 -7.129 17.031 1 89.06 178 MET A N 1
ATOM 1482 C CA . MET A 1 178 ? 8.266 -7.477 16.219 1 89.06 178 MET A CA 1
ATOM 1483 C C . MET A 1 178 ? 8.102 -8.992 16.125 1 89.06 178 MET A C 1
ATOM 1485 O O . MET A 1 178 ? 9.07 -9.703 15.836 1 89.06 178 MET A O 1
ATOM 1489 N N . THR A 1 179 ? 6.891 -9.43 16.359 1 88.94 179 THR A N 1
ATOM 1490 C CA . THR A 1 179 ? 6.566 -10.844 16.234 1 88.94 179 THR A CA 1
ATOM 1491 C C . THR A 1 179 ? 6.5 -11.266 14.766 1 88.94 179 THR A C 1
ATOM 1493 O O . THR A 1 179 ? 6.875 -12.383 14.422 1 88.94 179 THR A O 1
ATOM 1496 N N . LEU A 1 180 ? 6.004 -10.422 13.984 1 94.19 180 LEU A N 1
ATOM 1497 C CA . LEU A 1 180 ? 5.852 -10.648 12.555 1 94.19 180 LEU A CA 1
ATOM 1498 C C . LEU A 1 180 ? 6.73 -9.688 11.758 1 94.19 180 LEU A C 1
ATOM 1500 O O . LEU A 1 180 ? 7.082 -8.617 12.242 1 94.19 180 LEU A O 1
ATOM 1504 N N . PRO A 1 181 ? 7.148 -10.148 10.531 1 95.38 181 PRO A N 1
ATOM 1505 C CA . PRO A 1 181 ? 7.871 -9.195 9.688 1 95.38 181 PRO A CA 1
ATOM 1506 C C . PRO A 1 181 ? 7.07 -7.918 9.422 1 95.38 181 PRO A C 1
ATOM 1508 O O . PRO A 1 181 ? 5.84 -7.965 9.336 1 95.38 181 PRO A O 1
ATOM 1511 N N . PRO A 1 182 ? 7.746 -6.809 9.312 1 96.75 182 PRO A N 1
ATOM 1512 C CA . PRO A 1 182 ? 7.055 -5.551 9.023 1 96.75 182 PRO A CA 1
ATOM 1513 C C . PRO A 1 182 ? 6.527 -5.48 7.59 1 96.75 182 PRO A C 1
ATOM 1515 O O . PRO A 1 182 ? 6.918 -6.293 6.746 1 96.75 182 PRO A O 1
ATOM 1518 N N . TYR A 1 183 ? 5.594 -4.57 7.402 1 97.56 183 TYR A N 1
ATOM 1519 C CA . TYR A 1 183 ? 5.223 -4.207 6.039 1 97.56 183 TYR A CA 1
ATOM 1520 C C . TYR A 1 183 ? 6.371 -3.504 5.332 1 97.56 183 TYR A C 1
ATOM 1522 O O . TYR A 1 183 ? 6.961 -2.564 5.871 1 97.56 183 TYR A O 1
ATOM 1530 N N . VAL A 1 184 ? 6.715 -3.955 4.125 1 98.62 184 VAL A N 1
ATOM 1531 C CA . VAL A 1 184 ? 7.848 -3.418 3.379 1 98.62 184 VAL A CA 1
ATOM 1532 C C . VAL A 1 184 ? 7.453 -3.199 1.921 1 98.62 184 VAL A C 1
ATOM 1534 O O . VAL A 1 184 ? 6.77 -4.035 1.324 1 98.62 184 VAL A O 1
ATOM 1537 N N . GLU A 1 185 ? 7.836 -2.061 1.437 1 98.69 185 GLU A N 1
ATOM 1538 C CA . GLU A 1 185 ? 7.734 -1.766 0.011 1 98.69 185 GLU A CA 1
ATOM 1539 C C . GLU A 1 185 ? 9.117 -1.581 -0.614 1 98.69 185 GLU A C 1
ATOM 1541 O O . GLU A 1 185 ? 10.062 -1.186 0.069 1 98.69 185 GLU A O 1
ATOM 1546 N N . CYS A 1 186 ? 9.195 -1.928 -1.832 1 98.69 186 CYS A N 1
ATOM 1547 C CA . CYS A 1 186 ? 10.391 -1.678 -2.633 1 98.69 186 CYS A CA 1
ATOM 1548 C C . CYS A 1 186 ? 10.102 -0.662 -3.732 1 98.69 186 CYS A C 1
ATOM 1550 O O . CYS A 1 186 ? 9.188 -0.847 -4.531 1 98.69 186 CYS A O 1
ATOM 1552 N N . ALA A 1 187 ? 10.828 0.411 -3.748 1 98.75 187 ALA A N 1
ATOM 1553 C CA . ALA A 1 187 ? 10.711 1.426 -4.793 1 98.75 187 ALA A CA 1
ATOM 1554 C C . ALA A 1 187 ? 11.844 1.309 -5.805 1 98.75 187 ALA A C 1
ATOM 1556 O O . ALA A 1 187 ? 13.016 1.401 -5.441 1 98.75 187 ALA A O 1
ATOM 1557 N N . LYS A 1 188 ? 11.469 1.169 -7.059 1 97.56 188 LYS A N 1
ATOM 1558 C CA . LYS A 1 188 ? 12.406 0.962 -8.156 1 97.56 188 LYS A CA 1
ATOM 1559 C C . LYS A 1 188 ? 12.312 2.09 -9.18 1 97.56 188 LYS A C 1
ATOM 1561 O O . LYS A 1 188 ? 11.219 2.449 -9.617 1 97.56 188 LYS A O 1
ATOM 1566 N N . ARG A 1 189 ? 13.453 2.664 -9.523 1 97.38 189 ARG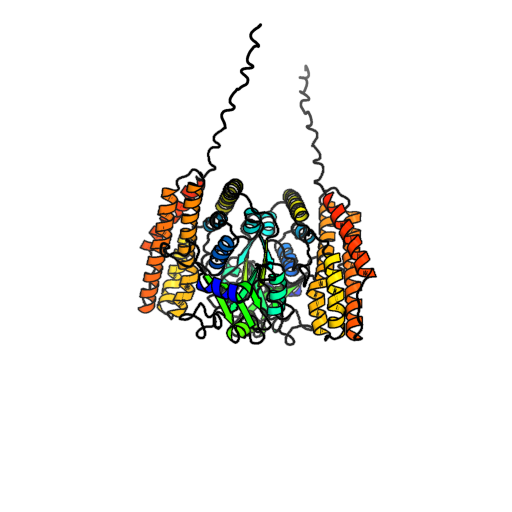 A N 1
ATOM 1567 C CA . ARG A 1 189 ? 13.484 3.578 -10.656 1 97.38 189 ARG A CA 1
ATOM 1568 C C . ARG A 1 189 ? 13.57 2.812 -11.977 1 97.38 189 ARG A C 1
ATOM 1570 O O . ARG A 1 189 ? 14.656 2.604 -12.508 1 97.38 189 ARG A O 1
ATOM 1577 N N . ARG A 1 190 ? 12.461 2.535 -12.516 1 96.25 190 ARG A N 1
ATOM 1578 C CA . ARG A 1 190 ? 12.359 1.564 -13.602 1 96.25 190 ARG A CA 1
ATOM 1579 C C . ARG A 1 190 ? 12.25 2.264 -14.953 1 96.25 190 ARG A C 1
ATOM 1581 O O . ARG A 1 190 ? 12.805 1.794 -15.945 1 96.25 190 ARG A O 1
ATOM 1588 N N . PHE A 1 191 ? 11.492 3.301 -15.039 1 96.94 191 PHE A N 1
ATOM 1589 C CA . PHE A 1 191 ? 11.234 4 -16.297 1 96.94 191 PHE A CA 1
ATOM 1590 C C . PHE A 1 191 ? 11.859 5.391 -16.281 1 96.94 191 PHE A C 1
ATOM 1592 O O . PHE A 1 191 ? 12.25 5.887 -15.219 1 96.94 191 PHE A O 1
ATOM 1599 N N . ALA A 1 192 ? 11.977 5.98 -17.484 1 96.75 192 ALA A N 1
ATOM 1600 C CA . ALA A 1 192 ? 12.539 7.324 -17.594 1 96.75 192 ALA A CA 1
ATOM 1601 C C . ALA A 1 192 ? 11.586 8.359 -16.984 1 96.75 192 ALA A C 1
ATOM 1603 O O . ALA A 1 192 ? 10.383 8.32 -17.234 1 96.75 192 ALA A O 1
ATOM 1604 N N . PRO A 1 193 ? 12.094 9.234 -16.141 1 98 193 PRO A N 1
ATOM 1605 C CA . PRO A 1 193 ? 11.258 10.336 -15.664 1 98 193 PRO A CA 1
ATOM 1606 C C . PRO A 1 193 ? 10.859 11.312 -16.766 1 98 193 PRO A C 1
ATOM 1608 O O . PRO A 1 193 ? 11.531 11.391 -17.797 1 98 193 PRO A O 1
ATOM 1611 N N . LEU A 1 194 ? 9.812 12 -16.547 1 97.88 194 LEU A N 1
ATOM 1612 C CA . LEU A 1 194 ? 9.359 13.008 -17.5 1 97.88 194 LEU A CA 1
ATOM 1613 C C . LEU A 1 194 ? 10.25 14.242 -17.438 1 97.88 194 LEU A C 1
ATOM 1615 O O . LEU A 1 194 ? 10.812 14.562 -16.391 1 97.88 194 LEU A O 1
ATOM 1619 N N . ASP A 1 195 ? 10.312 14.867 -18.578 1 94.94 195 ASP A N 1
ATOM 1620 C CA . ASP A 1 195 ? 10.977 16.172 -18.578 1 94.94 195 ASP A CA 1
ATOM 1621 C C . ASP A 1 195 ? 10.062 17.25 -18 1 94.94 195 ASP A C 1
ATOM 1623 O O . ASP A 1 195 ? 8.875 17 -17.75 1 94.94 195 ASP A O 1
ATOM 1627 N N . GLU A 1 196 ? 10.594 18.406 -17.797 1 88.69 196 GLU A N 1
ATOM 1628 C CA . GLU A 1 196 ? 9.906 19.453 -17.031 1 88.69 196 GLU A CA 1
ATOM 1629 C C . GLU A 1 196 ? 8.594 19.859 -17.703 1 88.69 196 GLU A C 1
ATOM 1631 O O . GLU A 1 196 ? 7.582 20.047 -17.031 1 88.69 196 GLU A O 1
ATOM 1636 N N . ARG A 1 197 ? 8.586 20.016 -19 1 87.12 197 ARG A N 1
ATOM 1637 C CA . ARG A 1 197 ? 7.363 20.422 -19.688 1 87.12 197 ARG A CA 1
ATOM 1638 C C . ARG A 1 197 ? 6.301 19.328 -19.594 1 87.12 197 ARG A C 1
ATOM 1640 O O . ARG A 1 197 ? 5.148 19.609 -19.25 1 87.12 197 ARG A O 1
ATOM 1647 N N . GLU A 1 198 ? 6.672 18.125 -19.859 1 95.25 198 GLU A N 1
ATOM 1648 C CA . GLU A 1 198 ? 5.746 17 -19.766 1 95.25 198 GLU A CA 1
ATOM 1649 C C . GLU A 1 198 ? 5.309 16.766 -18.328 1 95.25 198 GLU A C 1
ATOM 1651 O O . GLU A 1 198 ? 4.184 16.328 -18.078 1 95.25 198 GLU A O 1
ATOM 1656 N N . LEU A 1 199 ? 6.25 17.109 -17.453 1 96.44 199 LEU A N 1
ATOM 1657 C CA . LEU A 1 199 ? 5.973 16.953 -16.031 1 96.44 199 LEU A CA 1
ATOM 1658 C C . LEU A 1 199 ? 4.805 17.828 -15.594 1 96.44 199 LEU A C 1
ATOM 1660 O O . LEU A 1 199 ? 3.885 17.359 -14.922 1 96.44 199 LEU A O 1
ATOM 1664 N N . CYS A 1 200 ? 4.805 19.047 -15.953 1 95.69 200 CYS A N 1
ATOM 1665 C CA . CYS A 1 200 ? 3.752 19.984 -15.602 1 95.69 200 CYS A CA 1
ATOM 1666 C C . CYS A 1 200 ? 2.416 19.562 -16.203 1 95.69 200 CYS A C 1
ATOM 1668 O O . CYS A 1 200 ? 1.393 19.578 -15.516 1 95.69 200 CYS A O 1
ATOM 1670 N N . GLU A 1 201 ? 2.412 19.203 -17.484 1 96.25 201 GLU A N 1
ATOM 1671 C CA . GLU A 1 201 ? 1.193 18.781 -18.172 1 96.25 201 GLU A CA 1
ATOM 1672 C C . GLU A 1 201 ? 0.585 17.547 -17.5 1 96.25 201 GLU A C 1
ATOM 1674 O O . GLU A 1 201 ? -0.626 17.484 -17.281 1 96.25 201 GLU A O 1
ATOM 1679 N N . THR A 1 202 ? 1.447 16.578 -17.203 1 97.62 202 THR A N 1
ATOM 1680 C CA . THR A 1 202 ? 0.994 15.352 -16.578 1 97.62 202 THR A CA 1
ATOM 1681 C C . THR A 1 202 ? 0.468 15.625 -15.172 1 97.62 202 THR A C 1
ATOM 1683 O O . THR A 1 202 ? -0.537 15.039 -14.758 1 97.62 202 THR A O 1
ATOM 1686 N N . SER A 1 203 ? 1.121 16.484 -14.461 1 97.94 203 SER A N 1
ATOM 1687 C CA . SER A 1 203 ? 0.685 16.859 -13.125 1 97.94 203 SER A CA 1
ATOM 1688 C C . SER A 1 203 ? -0.675 17.562 -13.164 1 97.94 203 SER A C 1
ATOM 1690 O O . SER A 1 203 ? -1.535 17.297 -12.32 1 97.94 203 SER A O 1
ATOM 1692 N N . LEU A 1 204 ? -0.885 18.422 -14.094 1 96.88 204 LEU A N 1
ATOM 1693 C CA . LEU A 1 204 ? -2.16 19.109 -14.242 1 96.88 204 LEU A CA 1
ATOM 1694 C C . LEU A 1 204 ? -3.277 18.141 -14.578 1 96.88 204 LEU A C 1
ATOM 1696 O O . LEU A 1 204 ? -4.402 18.281 -14.094 1 96.88 204 LEU A O 1
ATOM 1700 N N . ALA A 1 205 ? -2.934 17.203 -15.438 1 96.81 205 ALA A N 1
ATOM 1701 C CA . ALA A 1 205 ? -3.916 16.156 -15.727 1 96.81 205 ALA A CA 1
ATOM 1702 C C . ALA A 1 205 ? -4.289 15.391 -14.461 1 96.81 205 ALA A C 1
ATOM 1704 O O . ALA A 1 205 ? -5.453 15.039 -14.266 1 96.81 205 ALA A O 1
ATOM 1705 N N . ALA A 1 206 ? -3.318 15.117 -13.625 1 97.75 206 ALA A N 1
ATOM 1706 C CA . ALA A 1 206 ? -3.576 14.461 -12.352 1 97.75 206 ALA A CA 1
ATOM 1707 C C . ALA A 1 206 ? -4.473 15.32 -11.461 1 97.75 206 ALA A C 1
ATOM 1709 O O . ALA A 1 206 ? -5.371 14.805 -10.789 1 97.75 206 ALA A O 1
ATOM 1710 N N . LEU A 1 207 ? -4.219 16.594 -11.422 1 98.25 207 LEU A N 1
ATOM 1711 C CA . LEU A 1 207 ? -5.059 17.5 -10.641 1 98.25 207 LEU A CA 1
ATOM 1712 C C . LEU A 1 207 ? -6.512 17.406 -11.094 1 98.25 207 LEU A C 1
ATOM 1714 O O . LEU A 1 207 ? -7.422 17.359 -10.258 1 98.25 207 LEU A O 1
ATOM 1718 N N . GLN A 1 208 ? -6.715 17.406 -12.391 1 97.12 208 GLN A N 1
ATOM 1719 C CA . GLN A 1 208 ? -8.07 17.297 -12.914 1 97.12 208 GLN A CA 1
ATOM 1720 C C . GLN A 1 208 ? -8.734 16 -12.477 1 97.12 208 GLN A C 1
ATOM 1722 O O . GLN A 1 208 ? -9.922 15.984 -12.141 1 97.12 208 GLN A O 1
ATOM 1727 N N . ARG A 1 209 ? -7.973 14.984 -12.484 1 96.25 209 ARG A N 1
ATOM 1728 C CA . ARG A 1 209 ? -8.492 13.703 -12.031 1 96.25 209 ARG A CA 1
ATOM 1729 C C . ARG A 1 209 ? -8.859 13.75 -10.547 1 96.25 209 ARG A C 1
ATOM 1731 O O . ARG A 1 209 ? -9.922 13.258 -10.156 1 96.25 209 ARG A O 1
ATOM 1738 N N . HIS A 1 210 ? -8.062 14.328 -9.734 1 97.88 210 HIS A N 1
ATOM 1739 C CA . HIS A 1 210 ? -8.312 14.391 -8.297 1 97.88 210 HIS A CA 1
ATOM 1740 C C . HIS A 1 210 ? -9.469 15.32 -7.98 1 97.88 210 HIS A C 1
ATOM 1742 O O . HIS A 1 210 ? -10.203 15.109 -7.008 1 97.88 210 HIS A O 1
ATOM 1748 N N . LEU A 1 211 ? -9.641 16.328 -8.805 1 97.75 211 LEU A N 1
ATOM 1749 C CA . LEU A 1 211 ? -10.773 17.219 -8.609 1 97.75 211 LEU A CA 1
ATOM 1750 C C . LEU A 1 211 ? -12.094 16.484 -8.797 1 97.75 211 LEU A C 1
ATOM 1752 O O . LEU A 1 211 ? -13.102 16.828 -8.18 1 97.75 211 LEU A O 1
ATOM 1756 N N . ARG A 1 212 ? -12.039 15.43 -9.555 1 94.69 212 ARG A N 1
ATOM 1757 C CA . ARG A 1 212 ? -13.227 14.602 -9.742 1 94.69 212 ARG A CA 1
ATOM 1758 C C . ARG A 1 212 ? -13.422 13.648 -8.562 1 94.69 212 ARG A C 1
ATOM 1760 O O . ARG A 1 212 ? -14.469 13.008 -8.445 1 94.69 212 ARG A O 1
ATOM 1767 N N . ARG A 1 213 ? -12.469 13.633 -7.664 1 95.5 213 ARG A N 1
ATOM 1768 C CA . ARG A 1 213 ? -12.5 12.719 -6.527 1 95.5 213 ARG A CA 1
ATOM 1769 C C . ARG A 1 213 ? -12.805 13.469 -5.23 1 95.5 213 ARG A C 1
ATOM 1771 O O . ARG A 1 213 ? -12.664 12.906 -4.141 1 95.5 213 ARG A O 1
ATOM 1778 N N . LEU A 1 214 ? -13.141 14.68 -5.352 1 97.5 214 LEU A N 1
ATOM 1779 C CA . LEU A 1 214 ? -13.477 15.453 -4.156 1 97.5 214 LEU A CA 1
ATOM 1780 C C . LEU A 1 214 ? -14.602 14.781 -3.373 1 97.5 214 LEU A C 1
ATOM 1782 O O . LEU A 1 214 ? -15.5 14.18 -3.961 1 97.5 214 LEU A O 1
ATOM 1786 N N . PRO A 1 215 ? -14.492 14.883 -2.061 1 95.94 215 PRO A N 1
ATOM 1787 C CA . PRO A 1 215 ? -15.586 14.312 -1.262 1 95.94 215 PRO A CA 1
ATOM 1788 C C . PRO A 1 215 ? -16.938 14.945 -1.579 1 95.94 215 PRO A C 1
ATOM 1790 O O . PRO A 1 215 ? -17.016 16.141 -1.851 1 95.94 215 PRO A O 1
ATOM 1793 N N . VAL A 1 216 ? -17.953 14.133 -1.439 1 92.06 216 VAL A N 1
ATOM 1794 C CA . VAL A 1 216 ? -19.312 14.594 -1.691 1 92.06 216 VAL A CA 1
ATOM 1795 C C . VAL A 1 216 ? -19.75 15.547 -0.579 1 92.06 216 VAL A C 1
ATOM 1797 O O . VAL A 1 216 ? -20.359 16.578 -0.845 1 92.06 216 VAL A O 1
ATOM 1800 N N . VAL A 1 217 ? -19.438 15.133 0.613 1 95.31 217 VAL A N 1
ATOM 1801 C CA . VAL A 1 217 ? -19.703 15.969 1.78 1 95.31 217 VAL A CA 1
ATOM 1802 C C . VAL A 1 217 ? -18.453 16.781 2.129 1 95.31 217 VAL A C 1
ATOM 1804 O O . VAL A 1 217 ? -17.328 16.25 2.09 1 95.31 217 VAL A O 1
ATOM 1807 N N . ASN A 1 218 ? -18.672 18.078 2.379 1 97.81 218 ASN A N 1
ATOM 1808 C CA . ASN A 1 218 ? -17.547 18.906 2.818 1 97.81 218 ASN A CA 1
ATOM 1809 C C . ASN A 1 218 ? -16.812 18.266 3.996 1 97.81 218 ASN A C 1
ATOM 1811 O O . ASN A 1 218 ? -17.391 18.094 5.07 1 97.81 218 ASN A O 1
ATOM 1815 N N . PRO A 1 219 ? -15.562 17.922 3.848 1 98.44 219 PRO A N 1
ATOM 1816 C CA . PRO A 1 219 ? -14.859 17.172 4.895 1 98.44 219 PRO A CA 1
ATOM 1817 C C . PRO A 1 219 ? -14.688 17.984 6.18 1 98.44 219 PRO A C 1
ATOM 1819 O O . PRO A 1 219 ? -14.602 17.422 7.27 1 98.44 219 PRO A O 1
ATOM 1822 N N . ILE A 1 220 ? -14.602 19.328 6.062 1 98.69 220 ILE A N 1
ATOM 1823 C CA . ILE A 1 220 ? -14.477 20.172 7.246 1 98.69 220 ILE A CA 1
ATOM 1824 C C . ILE A 1 220 ? -15.781 20.156 8.031 1 98.69 220 ILE A C 1
ATOM 1826 O O . ILE A 1 220 ? -15.773 20.094 9.266 1 98.69 220 ILE A O 1
ATOM 1830 N N . ALA A 1 221 ? -16.891 20.234 7.332 1 97.94 221 ALA A N 1
ATOM 1831 C CA . ALA A 1 221 ? -18.188 20.141 7.992 1 97.94 221 ALA A CA 1
ATOM 1832 C C . ALA A 1 221 ? -18.344 18.781 8.695 1 97.94 221 ALA A C 1
ATOM 1834 O O . ALA A 1 221 ? -18.875 18.719 9.805 1 97.94 221 ALA A O 1
ATOM 1835 N N . ALA A 1 222 ? -17.922 17.734 8.039 1 97.88 222 ALA A N 1
ATOM 1836 C CA . ALA A 1 222 ? -18 16.406 8.633 1 97.88 222 ALA A CA 1
ATOM 1837 C C . ALA A 1 222 ? -17.141 16.312 9.891 1 97.88 222 ALA A C 1
ATOM 1839 O O . ALA A 1 222 ? -17.578 15.766 10.906 1 97.88 222 ALA A O 1
ATOM 1840 N N . PHE A 1 223 ? -15.977 16.875 9.891 1 98.5 223 PHE A N 1
ATOM 1841 C CA . PHE A 1 223 ? -15.094 16.875 11.047 1 98.5 223 PHE A CA 1
ATOM 1842 C C . PHE A 1 223 ? -15.688 17.703 12.188 1 98.5 223 PHE A C 1
ATOM 1844 O O . PHE A 1 223 ? -15.594 17.312 13.352 1 98.5 223 PHE A O 1
ATOM 1851 N N . ARG A 1 224 ? -16.203 18.812 11.766 1 97.25 224 ARG A N 1
ATOM 1852 C CA . ARG A 1 224 ? -16.828 19.672 12.758 1 97.25 224 ARG A CA 1
ATOM 1853 C C . ARG A 1 224 ? -17.906 18.922 13.547 1 97.25 224 ARG A C 1
ATOM 1855 O O . ARG A 1 224 ? -17.953 19.016 14.773 1 97.25 224 ARG A O 1
ATOM 1862 N N . ARG A 1 225 ? -18.719 18.188 12.898 1 96.62 225 ARG A N 1
ATOM 1863 C CA . ARG A 1 225 ? -19.75 17.391 13.547 1 96.62 225 ARG A CA 1
ATOM 1864 C C . ARG A 1 225 ? -19.125 16.328 14.453 1 96.62 225 ARG A C 1
ATOM 1866 O O . ARG A 1 225 ? -19.594 16.109 15.578 1 96.62 225 ARG A O 1
ATOM 1873 N N . GLN A 1 226 ? -18.094 15.711 14.023 1 97 226 GLN A N 1
ATOM 1874 C CA . GLN A 1 226 ? -17.438 14.672 14.812 1 97 226 GLN A CA 1
ATOM 1875 C C . GLN A 1 226 ? -16.75 15.266 16.031 1 97 226 GLN A C 1
ATOM 1877 O O . GLN A 1 226 ? -16.75 14.664 17.109 1 97 226 GLN A O 1
ATOM 1882 N N . LEU A 1 227 ? -16.109 16.438 15.844 1 97.12 227 LEU A N 1
ATOM 1883 C CA . LEU A 1 227 ? -15.414 17.094 16.953 1 97.12 227 LEU A CA 1
ATOM 1884 C C . LEU A 1 227 ? -16.375 17.438 18.078 1 97.12 227 LEU A C 1
ATOM 1886 O O . LEU A 1 227 ? -16.016 17.391 19.25 1 97.12 227 LEU A O 1
ATOM 1890 N N . GLN A 1 228 ? -17.625 17.75 17.719 1 94.88 228 GLN A N 1
ATOM 1891 C CA . GLN A 1 228 ? -18.641 18.031 18.734 1 94.88 228 GLN A CA 1
ATOM 1892 C C . GLN A 1 228 ? -18.859 16.812 19.625 1 94.88 228 GLN A C 1
ATOM 1894 O O . GLN A 1 228 ? -19.031 16.938 20.844 1 94.88 228 GLN A O 1
ATOM 1899 N N . THR A 1 229 ? -18.781 15.711 19.016 1 93.44 229 THR A N 1
ATOM 1900 C CA . THR A 1 229 ? -18.984 14.469 19.75 1 93.44 229 THR A CA 1
ATOM 1901 C C . THR A 1 229 ? -17.719 14.094 20.516 1 93.44 229 THR A C 1
ATOM 1903 O O . THR A 1 229 ? -17.797 13.617 21.656 1 93.44 229 THR A O 1
ATOM 1906 N N . ASP A 1 230 ? -16.547 14.391 20 1 95.25 230 ASP A N 1
ATOM 1907 C CA . ASP A 1 230 ? -15.273 13.984 20.562 1 95.25 230 ASP A CA 1
ATOM 1908 C C . ASP A 1 230 ? -14.836 14.922 21.672 1 95.25 230 ASP A C 1
ATOM 1910 O O . ASP A 1 230 ? -14 14.57 22.516 1 95.25 230 ASP A O 1
ATOM 1914 N N . ALA A 1 231 ? -15.383 16.141 21.656 1 93.75 231 ALA A N 1
ATOM 1915 C CA . ALA A 1 231 ? -14.891 17.219 22.5 1 93.75 231 ALA A CA 1
ATOM 1916 C C . ALA A 1 231 ? -14.906 16.797 23.969 1 93.75 231 ALA A C 1
ATOM 1918 O O . ALA A 1 231 ? -13.961 17.094 24.719 1 93.75 231 ALA A O 1
ATOM 1919 N N . ARG A 1 232 ? -15.953 16.172 24.391 1 92.25 232 ARG A N 1
ATOM 1920 C CA . ARG A 1 232 ? -16.062 15.758 25.797 1 92.25 232 ARG A CA 1
ATOM 1921 C C . ARG A 1 232 ? -15.008 14.703 26.141 1 92.25 232 ARG A C 1
ATOM 1923 O O . ARG A 1 232 ? -14.352 14.797 27.172 1 92.25 232 ARG A O 1
ATOM 1930 N N . THR A 1 233 ? -14.898 13.734 25.266 1 92.56 233 THR A N 1
ATOM 1931 C CA . THR A 1 233 ? -13.922 12.68 25.469 1 92.56 233 THR A CA 1
ATOM 1932 C C . THR A 1 233 ? -12.508 13.258 25.484 1 92.56 233 THR A C 1
ATOM 1934 O O . THR A 1 233 ? -11.664 12.836 26.281 1 92.56 233 THR A O 1
ATOM 1937 N N . LEU A 1 234 ? -12.211 14.211 24.641 1 93.38 234 LEU A N 1
ATOM 1938 C CA . LEU A 1 234 ? -10.891 14.836 24.562 1 93.38 234 LEU A CA 1
ATOM 1939 C C . LEU A 1 234 ? -10.578 15.609 25.828 1 93.38 234 LEU A C 1
ATOM 1941 O O . LEU A 1 234 ? -9.438 15.625 26.297 1 93.38 234 LEU A O 1
ATOM 1945 N N . ALA A 1 235 ? -11.57 16.203 26.391 1 93 235 ALA A N 1
ATOM 1946 C CA . ALA A 1 235 ? -11.406 16.984 27.625 1 93 235 ALA A CA 1
ATOM 1947 C C . ALA A 1 235 ? -10.969 16.094 28.781 1 93 235 ALA A C 1
ATOM 1949 O O . ALA A 1 235 ? -10.211 16.531 29.656 1 93 235 ALA A O 1
ATOM 1950 N N . ASP A 1 236 ? -11.359 14.867 28.734 1 91.94 236 ASP A N 1
ATOM 1951 C CA . ASP A 1 236 ? -11.102 13.945 29.828 1 91.94 236 ASP A CA 1
ATOM 1952 C C . ASP A 1 236 ? -9.914 13.039 29.516 1 91.94 236 ASP A C 1
ATOM 1954 O O . ASP A 1 236 ? -9.562 12.164 30.312 1 91.94 236 ASP A O 1
ATOM 1958 N N . SER A 1 237 ? -9.25 13.234 28.438 1 91.31 237 SER A N 1
ATOM 1959 C CA . SER A 1 237 ? -8.195 12.336 27.969 1 91.31 237 SER A CA 1
ATOM 1960 C C . SER A 1 237 ? -6.816 12.859 28.375 1 91.31 237 SER A C 1
ATOM 1962 O O . SER A 1 237 ? -6.621 14.07 28.516 1 91.31 237 SER A O 1
ATOM 1964 N N . PRO A 1 238 ? -5.914 11.859 28.578 1 91 238 PRO A N 1
ATOM 1965 C CA . PRO A 1 238 ? -4.523 12.281 28.734 1 91 238 PRO A CA 1
ATOM 1966 C C . PRO A 1 238 ? -3.969 12.984 27.5 1 91 238 PRO A C 1
ATOM 1968 O O . PRO A 1 238 ? -4.473 12.773 26.391 1 91 238 PRO A O 1
ATOM 1971 N N . LEU A 1 239 ? -2.93 13.734 27.656 1 89.19 239 LEU A N 1
ATOM 1972 C CA . LEU A 1 239 ? -2.338 14.539 26.594 1 89.19 239 LEU A CA 1
ATOM 1973 C C . LEU A 1 239 ? -1.8 13.648 25.484 1 89.19 239 LEU A C 1
ATOM 1975 O O . LEU A 1 239 ? -1.845 14.023 24.312 1 89.19 239 LEU A O 1
ATOM 1979 N N . GLU A 1 240 ? -1.294 12.516 25.797 1 88.75 240 GLU A N 1
ATOM 1980 C CA . GLU A 1 240 ? -0.786 11.586 24.797 1 88.75 240 GLU A CA 1
ATOM 1981 C C . GLU A 1 240 ? -1.886 11.164 23.828 1 88.75 240 GLU A C 1
ATOM 1983 O O . GLU A 1 240 ? -1.646 11.039 22.625 1 88.75 240 GLU A O 1
ATOM 1988 N N . HIS A 1 241 ? -2.988 10.969 24.391 1 92.62 241 HIS A N 1
ATOM 1989 C CA . HIS A 1 241 ? -4.129 10.633 23.547 1 92.62 241 HIS A CA 1
ATOM 1990 C C . HIS A 1 241 ? -4.492 11.789 22.625 1 92.62 241 HIS A C 1
ATOM 1992 O O . HIS A 1 241 ? -4.805 11.578 21.453 1 92.62 241 HIS A O 1
ATOM 1998 N N . PHE A 1 242 ? -4.465 12.984 23.141 1 94.38 242 PHE A N 1
ATOM 1999 C CA . PHE A 1 242 ? -4.742 14.164 22.328 1 94.38 242 PHE A CA 1
ATOM 2000 C C . PHE A 1 242 ? -3.758 14.266 21.172 1 94.38 242 PHE A C 1
ATOM 2002 O O . PHE A 1 242 ? -4.148 14.586 20.047 1 94.38 242 PHE A O 1
ATOM 2009 N N . HIS A 1 243 ? -2.488 13.984 21.406 1 93.81 243 HIS A N 1
ATOM 2010 C CA . HIS A 1 243 ? -1.478 14.094 20.359 1 93.81 243 HIS A CA 1
ATOM 2011 C C . HIS A 1 243 ? -1.76 13.133 19.219 1 93.81 243 HIS A C 1
ATOM 2013 O O . HIS A 1 243 ? -1.611 13.492 18.047 1 93.81 243 HIS A O 1
ATOM 2019 N N . ALA A 1 244 ? -2.143 11.953 19.562 1 95.62 244 ALA A N 1
ATOM 2020 C CA . ALA A 1 244 ? -2.496 10.977 18.531 1 95.62 244 ALA A CA 1
ATOM 2021 C C . ALA A 1 244 ? -3.721 11.422 17.75 1 95.62 244 ALA A C 1
ATOM 2023 O O . ALA A 1 244 ? -3.746 11.32 16.516 1 95.62 244 ALA A O 1
ATOM 2024 N N . TYR A 1 245 ? -4.719 11.93 18.469 1 96.94 245 TYR A N 1
ATOM 2025 C CA . TYR A 1 245 ? -5.93 12.453 17.844 1 96.94 245 TYR A CA 1
ATOM 2026 C C . TYR A 1 245 ? -5.598 13.609 16.906 1 96.94 245 TYR A C 1
ATOM 2028 O O . TYR A 1 245 ? -6.059 13.641 15.766 1 96.94 245 TYR A O 1
ATOM 2036 N N . SER A 1 246 ? -4.848 14.516 17.422 1 96.75 246 SER A N 1
ATOM 2037 C CA . SER A 1 246 ? -4.484 15.703 16.656 1 96.75 246 SER A CA 1
ATOM 2038 C C . SER A 1 246 ? -3.695 15.344 15.398 1 96.75 246 SER A C 1
ATOM 2040 O O . SER A 1 246 ? -3.938 15.891 14.328 1 96.75 246 SER A O 1
ATOM 2042 N N . PHE A 1 247 ? -2.781 14.422 15.492 1 97.38 247 PHE A N 1
ATOM 2043 C CA . PHE A 1 247 ? -1.979 13.992 14.352 1 97.38 247 PHE A CA 1
ATOM 2044 C C . PHE A 1 247 ? -2.871 13.5 13.219 1 97.38 247 PHE A C 1
ATOM 2046 O O . PHE A 1 247 ? -2.605 13.789 12.047 1 97.38 247 PHE A O 1
ATOM 2053 N N . ASN A 1 248 ? -3.896 12.789 13.555 1 98.31 248 ASN A N 1
ATOM 2054 C CA . ASN A 1 248 ? -4.719 12.133 12.539 1 98.31 248 ASN A CA 1
ATOM 2055 C C . ASN A 1 248 ? -5.898 13.008 12.125 1 98.31 248 ASN A C 1
ATOM 2057 O O . ASN A 1 248 ? -6.723 12.602 11.305 1 98.31 248 ASN A O 1
ATOM 2061 N N . SER A 1 249 ? -6.027 14.18 12.672 1 97.88 249 SER A N 1
ATOM 2062 C CA . SER A 1 249 ? -7.121 15.078 12.328 1 97.88 249 SER A CA 1
ATOM 2063 C C . SER A 1 249 ? -6.594 16.438 11.891 1 97.88 249 SER A C 1
ATOM 2065 O O . SER A 1 249 ? -6.188 16.625 10.742 1 97.88 249 SER A O 1
ATOM 2067 N N . VAL A 1 250 ? -6.387 17.328 12.828 1 97.56 250 VAL A N 1
ATOM 2068 C CA . VAL A 1 250 ? -6.137 18.734 12.5 1 97.56 250 VAL A CA 1
ATOM 2069 C C . VAL A 1 250 ? -4.77 18.875 11.844 1 97.56 250 VAL A C 1
ATOM 2071 O O . VAL A 1 250 ? -4.586 19.703 10.945 1 97.56 250 VAL A O 1
ATOM 2074 N N . ARG A 1 251 ? -3.781 18.094 12.25 1 97.69 251 ARG A N 1
ATOM 2075 C CA . ARG A 1 251 ? -2.449 18.188 11.656 1 97.69 251 ARG A CA 1
ATOM 2076 C C . ARG A 1 251 ? -2.465 17.75 10.195 1 97.69 251 ARG A C 1
ATOM 2078 O O . ARG A 1 251 ? -1.851 18.375 9.344 1 97.69 251 ARG A O 1
ATOM 2085 N N . GLN A 1 252 ? -3.139 16.594 9.891 1 98.31 252 GLN A N 1
ATOM 2086 C CA . GLN A 1 252 ? -3.242 16.156 8.5 1 98.31 252 GLN A CA 1
ATOM 2087 C C . GLN A 1 252 ? -3.959 17.203 7.648 1 98.31 252 GLN A C 1
ATOM 2089 O O . GLN A 1 252 ? -3.57 17.453 6.508 1 98.31 252 GLN A O 1
ATOM 2094 N N . LEU A 1 253 ? -5 17.766 8.211 1 98.75 253 LEU A N 1
ATOM 2095 C CA . LEU A 1 253 ? -5.758 18.797 7.512 1 98.75 253 LEU A CA 1
ATOM 2096 C C . LEU A 1 253 ? -4.867 19.984 7.148 1 98.75 253 LEU A C 1
ATOM 2098 O O . LEU A 1 253 ? -4.777 20.359 5.977 1 98.75 253 LEU A O 1
ATOM 2102 N N . GLY A 1 254 ? -4.199 20.547 8.133 1 98.81 254 GLY A N 1
ATOM 2103 C CA . GLY A 1 254 ? -3.35 21.703 7.914 1 98.81 254 GLY A CA 1
ATOM 2104 C C . GLY A 1 254 ? -2.186 21.422 6.984 1 98.81 254 GLY A C 1
ATOM 2105 O O . GLY A 1 254 ? -1.979 22.141 6.004 1 98.81 254 GLY A O 1
ATOM 2106 N N . ALA A 1 255 ? -1.471 20.344 7.262 1 98.75 255 ALA A N 1
ATOM 2107 C CA . ALA A 1 255 ? -0.279 20 6.492 1 98.75 255 ALA A CA 1
ATOM 2108 C C . ALA A 1 255 ? -0.636 19.688 5.043 1 98.75 255 ALA A C 1
ATOM 2110 O O . ALA A 1 255 ? 0.078 20.078 4.121 1 98.75 255 ALA A O 1
ATOM 2111 N N . ASN A 1 256 ? -1.71 18.984 4.855 1 98.75 256 ASN A N 1
ATOM 2112 C CA . ASN A 1 256 ? -2.148 18.594 3.523 1 98.75 256 ASN A CA 1
ATOM 2113 C C . ASN A 1 256 ? -2.41 19.797 2.635 1 98.75 256 ASN A C 1
ATOM 2115 O O . ASN A 1 256 ? -1.915 19.875 1.509 1 98.75 256 ASN A O 1
ATOM 2119 N N . PHE A 1 257 ? -3.131 20.719 3.121 1 98.88 257 PHE A N 1
ATOM 2120 C CA . PHE A 1 257 ? -3.514 21.828 2.266 1 98.88 257 PHE A CA 1
ATOM 2121 C C . PHE A 1 257 ? -2.391 22.859 2.178 1 98.88 257 PHE A C 1
ATOM 2123 O O . PHE A 1 257 ? -2.324 23.641 1.223 1 98.88 257 PHE A O 1
ATOM 2130 N N . GLU A 1 258 ? -1.497 22.906 3.215 1 98.88 258 GLU A N 1
ATOM 2131 C CA . GLU A 1 258 ? -0.287 23.703 3.023 1 98.88 258 GLU A CA 1
ATOM 2132 C C . GLU A 1 258 ? 0.512 23.203 1.82 1 98.88 258 GLU A C 1
ATOM 2134 O O . GLU A 1 258 ? 0.997 24.016 1.02 1 98.88 258 GLU A O 1
ATOM 2139 N N . LEU A 1 259 ? 0.632 21.922 1.69 1 98.81 259 LEU A N 1
ATOM 2140 C CA . LEU A 1 259 ? 1.313 21.359 0.536 1 98.81 259 LEU A CA 1
ATOM 2141 C C . LEU A 1 259 ? 0.591 21.719 -0.758 1 98.81 259 LEU A C 1
ATOM 2143 O O . LEU A 1 259 ? 1.231 22 -1.773 1 98.81 259 LEU A O 1
ATOM 2147 N N . PHE A 1 260 ? -0.723 21.688 -0.726 1 98.88 260 PHE A N 1
ATOM 2148 C CA . PHE A 1 260 ? -1.456 22.047 -1.931 1 98.88 260 PHE A CA 1
ATOM 2149 C C . PHE A 1 260 ? -1.156 23.5 -2.324 1 98.88 260 PHE A C 1
ATOM 2151 O O . PHE A 1 260 ? -1.078 23.812 -3.512 1 98.88 260 PHE A O 1
ATOM 2158 N N . GLY A 1 261 ? -1.049 24.344 -1.331 1 98.81 261 GLY A N 1
ATOM 2159 C CA . GLY A 1 261 ? -0.673 25.719 -1.612 1 98.81 261 GLY A CA 1
ATOM 2160 C C . GLY A 1 261 ? 0.66 25.844 -2.326 1 98.81 261 GLY A C 1
ATOM 2161 O O . GLY A 1 261 ? 0.798 26.625 -3.268 1 98.81 261 GLY A O 1
ATOM 2162 N N . HIS A 1 262 ? 1.584 25.062 -1.894 1 98.62 262 HIS A N 1
ATOM 2163 C CA . HIS A 1 262 ? 2.9 25.078 -2.52 1 98.62 262 HIS A CA 1
ATOM 2164 C C . HIS A 1 262 ? 2.859 24.453 -3.904 1 98.62 262 HIS A C 1
ATOM 2166 O O . HIS A 1 262 ? 3.588 24.859 -4.809 1 98.62 262 HIS A O 1
ATOM 2172 N N . TYR A 1 263 ? 2.018 23.5 -4.109 1 98.69 263 TYR A N 1
ATOM 2173 C CA . TYR A 1 263 ? 1.754 22.938 -5.43 1 98.69 263 TYR A CA 1
ATOM 2174 C C . TYR A 1 263 ? 1.221 24 -6.379 1 98.69 263 TYR A C 1
ATOM 2176 O O . TYR A 1 263 ? 1.684 24.125 -7.516 1 98.69 263 TYR A O 1
ATOM 2184 N N . ALA A 1 264 ? 0.312 24.766 -5.879 1 98.69 264 ALA A N 1
ATOM 2185 C CA . ALA A 1 264 ? -0.268 25.844 -6.672 1 98.69 264 ALA A CA 1
ATOM 2186 C C . ALA A 1 264 ? 0.795 26.875 -7.066 1 98.69 264 ALA A C 1
ATOM 2188 O O . ALA A 1 264 ? 0.803 27.359 -8.203 1 98.69 264 ALA A O 1
ATOM 2189 N N . ARG A 1 265 ? 1.628 27.188 -6.129 1 98.12 265 ARG A N 1
ATOM 2190 C CA . ARG A 1 265 ? 2.729 28.094 -6.426 1 98.12 265 ARG A CA 1
ATOM 2191 C C . ARG A 1 265 ? 3.604 27.547 -7.551 1 98.12 265 ARG A C 1
ATOM 2193 O O . ARG A 1 265 ? 4.016 28.281 -8.445 1 98.12 265 ARG A O 1
ATOM 2200 N N . TRP A 1 266 ? 3.912 26.297 -7.488 1 97.44 266 TRP A N 1
ATOM 2201 C CA . TRP A 1 266 ? 4.73 25.656 -8.516 1 97.44 266 TRP A CA 1
ATOM 2202 C C . TRP A 1 266 ? 4.023 25.688 -9.867 1 97.44 266 TRP A C 1
ATOM 2204 O O . TRP A 1 266 ? 4.652 25.953 -10.898 1 97.44 266 TRP A O 1
ATOM 2214 N N . LEU A 1 267 ? 2.75 25.391 -9.914 1 97.06 267 LEU A N 1
ATOM 2215 C CA . LEU A 1 267 ? 1.989 25.453 -11.156 1 97.06 267 LEU A CA 1
ATOM 2216 C C . LEU A 1 267 ? 2.07 26.844 -11.773 1 97.06 267 LEU A C 1
ATOM 2218 O O . LEU A 1 267 ? 2.281 26.984 -12.977 1 97.06 267 LEU A O 1
ATOM 2222 N N . GLN A 1 268 ? 1.891 27.797 -10.922 1 97.06 268 GLN A N 1
ATOM 2223 C CA . GLN A 1 268 ? 1.99 29.188 -11.391 1 97.06 268 GLN A CA 1
ATOM 2224 C C . GLN A 1 268 ? 3.363 29.453 -12 1 97.06 268 GLN A C 1
ATOM 2226 O O . GLN A 1 268 ? 3.463 30.031 -13.086 1 97.06 268 GLN A O 1
ATOM 2231 N N . ALA A 1 269 ? 4.367 29.078 -11.32 1 95.81 269 ALA A N 1
ATOM 2232 C CA . ALA A 1 269 ? 5.738 29.281 -11.773 1 95.81 269 ALA A CA 1
ATOM 2233 C C . ALA A 1 269 ? 6.02 28.5 -13.055 1 95.81 269 ALA A C 1
ATOM 2235 O O . ALA A 1 269 ? 6.891 28.875 -13.844 1 95.81 269 ALA A O 1
ATOM 2236 N N . SER A 1 270 ? 5.312 27.453 -13.234 1 94.19 270 SER A N 1
ATOM 2237 C CA . SER A 1 270 ? 5.492 26.609 -14.406 1 94.19 270 SER A CA 1
ATOM 2238 C C . SER A 1 270 ? 4.703 27.141 -15.602 1 94.19 270 SER A C 1
ATOM 2240 O O . SER A 1 270 ? 4.695 26.516 -16.672 1 94.19 270 SER A O 1
ATOM 2242 N N . GLY A 1 271 ? 3.949 28.188 -15.422 1 93.38 271 GLY A N 1
ATOM 2243 C CA . GLY A 1 271 ? 3.312 28.875 -16.531 1 93.38 271 GLY A CA 1
ATOM 2244 C C . GLY A 1 271 ? 1.827 28.578 -16.641 1 93.38 271 GLY A C 1
ATOM 2245 O O . GLY A 1 271 ? 1.161 29.047 -17.562 1 93.38 271 GLY A O 1
ATOM 2246 N N . CYS A 1 272 ? 1.281 27.875 -15.68 1 94.75 272 CYS A N 1
ATOM 2247 C CA . CYS A 1 272 ? -0.153 27.609 -15.688 1 94.75 272 CYS A CA 1
ATOM 2248 C C . CYS A 1 272 ? -0.944 28.875 -15.359 1 94.75 272 CYS A C 1
ATOM 2250 O O . CYS A 1 272 ? -0.391 29.828 -14.828 1 94.75 272 CYS A O 1
ATOM 2252 N N . VAL A 1 273 ? -2.225 28.844 -15.812 1 96.19 273 VAL A N 1
ATOM 2253 C CA . VAL A 1 273 ? -3.082 30 -15.57 1 96.19 273 VAL A CA 1
ATOM 2254 C C . VAL A 1 273 ? -4.18 29.625 -14.578 1 96.19 273 VAL A C 1
ATOM 2256 O O . VAL A 1 273 ? -4.66 28.484 -14.57 1 96.19 273 VAL A O 1
ATOM 2259 N N . GLY A 1 274 ? -4.508 30.578 -13.695 1 96.75 274 GLY A N 1
ATOM 2260 C CA . GLY A 1 274 ? -5.551 30.375 -12.703 1 96.75 274 GLY A CA 1
ATOM 2261 C C . GLY A 1 274 ? -5.441 31.312 -11.516 1 96.75 274 GLY A C 1
ATOM 2262 O O . GLY A 1 274 ? -4.539 32.156 -11.469 1 96.75 274 GLY A O 1
ATOM 2263 N N . PRO A 1 275 ? -6.426 31.297 -10.703 1 98.25 275 PRO A N 1
ATOM 2264 C CA . PRO A 1 275 ? -6.418 32.156 -9.523 1 98.25 275 PRO A CA 1
ATOM 2265 C C . PRO A 1 275 ? -5.488 31.656 -8.422 1 98.25 275 PRO A C 1
ATOM 2267 O O . PRO A 1 275 ? -5.941 31.359 -7.312 1 98.25 275 PRO A O 1
ATOM 2270 N N . PHE A 1 276 ? -4.215 31.688 -8.648 1 98.38 276 PHE A N 1
ATOM 2271 C CA . PHE A 1 276 ? -3.232 31.047 -7.785 1 98.38 276 PHE A CA 1
ATOM 2272 C C . PHE A 1 276 ? -3.062 31.828 -6.488 1 98.38 276 PHE A C 1
ATOM 2274 O O . PHE A 1 276 ? -2.816 31.25 -5.43 1 98.38 276 PHE A O 1
ATOM 2281 N N . ALA A 1 277 ? -3.154 33.156 -6.582 1 98.31 277 ALA A N 1
ATOM 2282 C CA . ALA A 1 277 ? -3.039 33.969 -5.371 1 98.31 277 ALA A CA 1
ATOM 2283 C C . ALA A 1 277 ? -4.145 33.625 -4.375 1 98.31 277 ALA A C 1
ATOM 2285 O O . ALA A 1 277 ? -3.895 33.5 -3.174 1 98.31 277 ALA A O 1
ATOM 2286 N N . GLU A 1 278 ? -5.34 33.469 -4.879 1 98.69 278 GLU A N 1
ATOM 2287 C CA . GLU A 1 278 ? -6.48 33.125 -4.039 1 98.69 278 GLU A CA 1
ATOM 2288 C C . GLU A 1 278 ? -6.312 31.734 -3.443 1 98.69 278 GLU A C 1
ATOM 2290 O O . GLU A 1 278 ? -6.617 31.516 -2.27 1 98.69 278 GLU A O 1
ATOM 2295 N N . ILE A 1 279 ? -5.852 30.812 -4.281 1 98.81 279 ILE A N 1
ATOM 2296 C CA . ILE A 1 279 ? -5.625 29.453 -3.814 1 98.81 279 ILE A CA 1
ATOM 2297 C C . ILE A 1 279 ? -4.605 29.453 -2.678 1 98.81 279 ILE A C 1
ATOM 2299 O O . ILE A 1 279 ? -4.836 28.859 -1.625 1 98.81 279 ILE A O 1
ATOM 2303 N N . ARG A 1 280 ? -3.5 30.125 -2.877 1 98.75 280 ARG A N 1
ATOM 2304 C CA . ARG A 1 280 ? -2.432 30.156 -1.886 1 98.75 280 ARG A CA 1
ATOM 2305 C C . ARG A 1 280 ? -2.902 30.797 -0.589 1 98.75 280 ARG A C 1
ATOM 2307 O O . ARG A 1 280 ? -2.602 30.312 0.501 1 98.75 280 ARG A O 1
ATOM 2314 N N . ALA A 1 281 ? -3.635 31.875 -0.703 1 98.81 281 ALA A N 1
ATOM 2315 C CA . ALA A 1 281 ? -4.16 32.562 0.479 1 98.81 281 ALA A CA 1
ATOM 2316 C C . ALA A 1 281 ? -5.102 31.641 1.262 1 98.81 281 ALA A C 1
ATOM 2318 O O . ALA A 1 281 ? -5.059 31.609 2.494 1 98.81 281 ALA A O 1
ATOM 2319 N N . ALA A 1 282 ? -5.965 30.969 0.573 1 98.88 282 ALA A N 1
ATOM 2320 C CA . ALA A 1 282 ? -6.906 30.047 1.215 1 98.88 282 ALA A CA 1
ATOM 2321 C C . ALA A 1 282 ? -6.176 28.891 1.887 1 98.88 282 ALA A C 1
ATOM 2323 O O . ALA A 1 282 ? -6.52 28.5 3.004 1 98.88 282 ALA A O 1
ATOM 2324 N N . CYS A 1 283 ? -5.203 28.328 1.193 1 98.88 283 CYS A N 1
ATOM 2325 C CA . CYS A 1 283 ? -4.418 27.234 1.757 1 98.88 283 CYS A CA 1
ATOM 2326 C C . CYS A 1 283 ? -3.658 27.688 2.996 1 98.88 283 CYS A C 1
ATOM 2328 O O . CYS A 1 283 ? -3.58 26.969 3.986 1 98.88 283 CYS A O 1
ATOM 2330 N N . ASP A 1 284 ? -3.104 28.875 2.922 1 98.75 284 ASP A N 1
ATOM 2331 C CA . ASP A 1 284 ? -2.414 29.453 4.078 1 98.75 284 ASP A CA 1
ATOM 2332 C C . ASP A 1 284 ? -3.367 29.609 5.258 1 98.75 284 ASP A C 1
ATOM 2334 O O . ASP A 1 284 ? -2.986 29.375 6.406 1 98.75 284 ASP A O 1
ATOM 2338 N N . ARG A 1 285 ? -4.539 30.047 4.98 1 98.81 285 ARG A N 1
ATOM 2339 C CA . ARG A 1 285 ? -5.555 30.203 6.02 1 98.81 285 ARG A CA 1
ATOM 2340 C C . ARG A 1 285 ? -5.887 28.859 6.652 1 98.81 285 ARG A C 1
ATOM 2342 O O . ARG A 1 285 ? -5.996 28.75 7.879 1 98.81 285 ARG A O 1
ATOM 2349 N N . ILE A 1 286 ? -6.078 27.828 5.844 1 98.94 286 ILE A N 1
ATOM 2350 C CA . ILE A 1 286 ? -6.367 26.5 6.367 1 98.94 286 ILE A CA 1
ATOM 2351 C C . ILE A 1 286 ? -5.219 26.031 7.258 1 98.94 286 ILE A C 1
ATOM 2353 O O . ILE A 1 286 ? -5.441 25.562 8.375 1 98.94 286 ILE A O 1
ATOM 2357 N N . ALA A 1 287 ? -3.998 26.156 6.789 1 98.88 287 ALA A N 1
ATOM 2358 C CA . ALA A 1 287 ? -2.822 25.703 7.531 1 98.88 287 ALA A CA 1
ATOM 2359 C C . ALA A 1 287 ? -2.707 26.438 8.867 1 98.88 287 ALA A C 1
ATOM 2361 O O . ALA A 1 287 ? -2.549 25.797 9.914 1 98.88 287 ALA A O 1
ATOM 2362 N N . SER A 1 288 ? -2.811 27.766 8.852 1 98.62 288 SER A N 1
ATOM 2363 C CA . SER A 1 288 ? -2.639 28.578 10.055 1 98.62 288 SER A CA 1
ATOM 2364 C C . SER A 1 288 ? -3.783 28.344 11.039 1 98.62 288 SER A C 1
ATOM 2366 O O . SER A 1 288 ? -3.555 28.203 12.242 1 98.62 288 SER A O 1
ATOM 2368 N N . GLU A 1 289 ? -5.02 28.312 10.531 1 98.75 289 GLU A N 1
ATOM 2369 C CA . GLU A 1 289 ? -6.168 28.109 11.406 1 98.75 289 GLU A CA 1
ATOM 2370 C C . GLU A 1 289 ? -6.176 26.688 11.984 1 98.75 289 GLU A C 1
ATOM 2372 O O . GLU A 1 289 ? -6.617 26.484 13.109 1 98.75 289 GLU A O 1
ATOM 2377 N N . ALA A 1 290 ? -5.738 25.734 11.227 1 98.69 290 ALA A N 1
ATOM 2378 C CA . ALA A 1 290 ? -5.609 24.391 11.773 1 98.69 290 ALA A CA 1
ATOM 2379 C C . ALA A 1 290 ? -4.625 24.359 12.938 1 98.69 290 ALA A C 1
ATOM 2381 O O . ALA A 1 290 ? -4.855 23.672 13.938 1 98.69 290 ALA A O 1
ATOM 2382 N N . MET A 1 291 ? -3.514 25.094 12.805 1 98.25 291 MET A N 1
ATOM 2383 C CA . MET A 1 291 ? -2.547 25.203 13.898 1 98.25 291 MET A CA 1
ATOM 2384 C C . MET A 1 291 ? -3.172 25.859 15.117 1 98.25 291 MET A C 1
ATOM 2386 O O . MET A 1 291 ? -2.961 25.422 16.25 1 98.25 291 MET A O 1
ATOM 2390 N N . VAL A 1 292 ? -3.918 26.922 14.891 1 98.06 292 VAL A N 1
ATOM 2391 C CA . VAL A 1 292 ? -4.625 27.594 15.969 1 98.06 292 VAL A CA 1
ATOM 2392 C C . VAL A 1 292 ? -5.57 26.625 16.656 1 98.06 292 VAL A C 1
ATOM 2394 O O . VAL A 1 292 ? -5.621 26.547 17.891 1 98.06 292 VAL A O 1
ATOM 2397 N N . LEU A 1 293 ? -6.297 25.906 15.883 1 97.88 293 LEU A N 1
ATOM 2398 C CA . LEU A 1 293 ? -7.234 24.938 16.438 1 97.88 293 LEU A CA 1
ATOM 2399 C C . LEU A 1 293 ? -6.504 23.875 17.266 1 97.88 293 LEU A C 1
ATOM 2401 O O . LEU A 1 293 ? -6.977 23.5 18.344 1 97.88 293 LEU A O 1
ATOM 2405 N N . GLU A 1 294 ? -5.398 23.375 16.766 1 96.88 294 GLU A N 1
ATOM 2406 C CA . GLU A 1 294 ? -4.613 22.391 17.516 1 96.88 294 GLU A CA 1
ATOM 2407 C C . GLU A 1 294 ? -4.227 22.938 18.891 1 96.88 294 GLU A C 1
ATOM 2409 O O . GLU A 1 294 ? -4.359 22.234 19.891 1 96.88 294 GLU A O 1
ATOM 2414 N N . PHE A 1 295 ? -3.773 24.156 18.969 1 96.5 295 PHE A N 1
ATOM 2415 C CA . PHE A 1 295 ? -3.354 24.766 20.219 1 96.5 295 PHE A CA 1
ATOM 2416 C C . PHE A 1 295 ? -4.543 24.953 21.156 1 96.5 295 PHE A C 1
ATOM 2418 O O . PHE A 1 295 ? -4.426 24.75 22.359 1 96.5 295 PHE A O 1
ATOM 2425 N N . ARG A 1 296 ? -5.621 25.344 20.578 1 96.12 296 ARG A N 1
ATOM 2426 C CA . ARG A 1 296 ? -6.828 25.516 21.375 1 96.12 296 ARG A CA 1
ATOM 2427 C C . ARG A 1 296 ? -7.285 24.188 21.984 1 96.12 296 ARG A C 1
ATOM 2429 O O . ARG A 1 296 ? -7.648 24.125 23.156 1 96.12 296 ARG A O 1
ATOM 2436 N N . LEU A 1 297 ? -7.281 23.172 21.188 1 95.69 297 LEU A N 1
ATOM 2437 C CA . LEU A 1 297 ? -7.684 21.844 21.656 1 95.69 297 LEU A CA 1
ATOM 2438 C C . LEU A 1 297 ? -6.715 21.328 22.719 1 95.69 297 LEU A C 1
ATOM 2440 O O . LEU A 1 297 ? -7.137 20.719 23.703 1 95.69 297 LEU A O 1
ATOM 2444 N N . ALA A 1 298 ? -5.434 21.547 22.5 1 94.75 298 ALA A N 1
ATOM 2445 C CA . ALA A 1 298 ? -4.422 21.125 23.469 1 94.75 298 ALA A CA 1
ATOM 2446 C C . ALA A 1 298 ? -4.633 21.812 24.828 1 94.75 298 ALA A C 1
ATOM 2448 O O . ALA A 1 298 ? -4.555 21.172 25.875 1 94.75 298 ALA A O 1
ATOM 2449 N N . ARG A 1 299 ? -4.824 23.125 24.797 1 95 299 ARG A N 1
ATOM 2450 C CA . ARG A 1 299 ? -5.062 23.891 26.016 1 95 299 ARG A CA 1
ATOM 2451 C C . ARG A 1 299 ? -6.328 23.422 26.719 1 95 299 ARG A C 1
ATOM 2453 O O . ARG A 1 299 ? -6.359 23.312 27.953 1 95 299 ARG A O 1
ATOM 2460 N N . ALA A 1 300 ? -7.332 23.203 25.938 1 95 300 ALA A N 1
ATOM 2461 C CA . ALA A 1 300 ? -8.594 22.734 26.5 1 95 300 ALA A CA 1
ATOM 2462 C C . ALA A 1 300 ? -8.414 21.359 27.156 1 95 300 ALA A C 1
ATOM 2464 O O . ALA A 1 300 ? -8.938 21.109 28.25 1 95 300 ALA A O 1
ATOM 2465 N N . CYS A 1 301 ? -7.758 20.5 26.484 1 93.75 301 CYS A N 1
ATOM 2466 C CA . CYS A 1 301 ? -7.477 19.172 27.016 1 93.75 301 CYS A CA 1
ATOM 2467 C C . CYS A 1 301 ? -6.723 19.266 28.344 1 93.75 301 CYS A C 1
ATOM 2469 O O . CYS A 1 301 ? -7.062 18.594 29.312 1 93.75 301 CYS A O 1
ATOM 2471 N N . ALA A 1 302 ? -5.738 20.109 28.438 1 93.88 302 ALA A N 1
ATOM 2472 C CA . ALA A 1 302 ? -4.922 20.297 29.625 1 93.88 302 ALA A CA 1
ATOM 2473 C C . ALA A 1 302 ? -5.762 20.812 30.797 1 93.88 302 ALA A C 1
ATOM 2475 O O . ALA A 1 302 ? -5.488 20.516 31.953 1 93.88 302 ALA A O 1
ATOM 2476 N N . ARG A 1 303 ? -6.793 21.531 30.5 1 95.12 303 ARG A N 1
ATOM 2477 C CA . ARG A 1 303 ? -7.633 22.156 31.516 1 95.12 303 ARG A CA 1
ATOM 2478 C C . ARG A 1 303 ? -8.875 21.312 31.781 1 95.12 303 ARG A C 1
ATOM 2480 O O . ARG A 1 303 ? -9.688 21.656 32.656 1 95.12 303 ARG A O 1
ATOM 2487 N N . GLY A 1 304 ? -9.047 20.312 31.047 1 93.88 304 GLY A N 1
ATOM 2488 C CA . GLY A 1 304 ? -10.227 19.469 31.188 1 93.88 304 GLY A CA 1
ATOM 2489 C C . GLY A 1 304 ? -11.5 20.141 30.719 1 93.88 304 GLY A C 1
ATOM 2490 O O . GLY A 1 304 ? -12.562 19.953 31.328 1 93.88 304 GLY A O 1
ATOM 2491 N N . LYS A 1 305 ? -11.391 21 29.75 1 95.12 305 LYS A N 1
ATOM 2492 C CA . LYS A 1 305 ? -12.539 21.734 29.219 1 95.12 305 LYS A CA 1
ATOM 2493 C C . LYS A 1 305 ? -12.836 21.328 27.781 1 95.12 305 LYS A C 1
ATOM 2495 O O . LYS A 1 305 ? -11.93 20.953 27.031 1 95.12 305 LYS A O 1
ATOM 2500 N N . GLU A 1 306 ? -14.07 21.469 27.469 1 94.94 306 GLU A N 1
ATOM 2501 C CA . GLU A 1 306 ? -14.477 21.188 26.094 1 94.94 306 GLU A CA 1
ATOM 2502 C C . GLU A 1 306 ? -14.133 22.344 25.156 1 94.94 306 GLU A C 1
ATOM 2504 O O . GLU A 1 306 ? -14.289 23.516 25.531 1 94.94 306 GLU A O 1
ATOM 2509 N N . GLU A 1 307 ? -13.594 22.047 24.016 1 93.88 307 GLU A N 1
ATOM 2510 C CA . GLU A 1 307 ? -13.32 22.984 22.922 1 93.88 307 GLU A CA 1
ATOM 2511 C C . GLU A 1 307 ? -13.891 22.469 21.609 1 93.88 307 GLU A C 1
ATOM 2513 O O . GLU A 1 307 ? -13.594 21.359 21.188 1 93.88 307 GLU A O 1
ATOM 2518 N N . ARG A 1 308 ? -14.75 23.297 21.031 1 92.38 308 ARG A N 1
ATOM 2519 C CA . ARG A 1 308 ? -15.422 22.859 19.812 1 92.38 308 ARG A CA 1
ATOM 2520 C C . ARG A 1 308 ? -14.836 23.562 18.578 1 92.38 308 ARG A C 1
ATOM 2522 O O . ARG A 1 308 ? -15.078 23.125 17.453 1 92.38 308 ARG A O 1
ATOM 2529 N N . GLY A 1 309 ? -14.094 24.547 18.75 1 93.19 309 GLY A N 1
ATOM 2530 C CA . GLY A 1 309 ? -13.336 25.188 17.688 1 93.19 309 GLY A CA 1
ATOM 2531 C C . GLY A 1 309 ? -14.219 25.812 16.625 1 93.19 309 GLY A C 1
ATOM 2532 O O . GLY A 1 309 ? -13.844 25.875 15.453 1 93.19 309 GLY A O 1
ATOM 2533 N N . ASP A 1 310 ? -15.375 26.266 16.938 1 93.75 310 ASP A N 1
ATOM 2534 C CA . ASP A 1 310 ? -16.406 26.656 15.992 1 93.75 310 ASP A CA 1
ATOM 2535 C C . ASP A 1 310 ? -15.906 27.781 15.086 1 93.75 310 ASP A C 1
ATOM 2537 O O . ASP A 1 310 ? -15.992 27.672 13.859 1 93.75 310 ASP A O 1
ATOM 2541 N N . SER A 1 311 ? -15.391 28.844 15.594 1 94.69 311 SER A N 1
ATOM 2542 C CA . SER A 1 311 ? -14.953 29.984 14.789 1 94.69 311 SER A CA 1
ATOM 2543 C C . SER A 1 311 ? -13.828 29.609 13.844 1 94.69 311 SER A C 1
ATOM 2545 O O . SER A 1 311 ? -13.852 29.969 12.664 1 94.69 311 SER A O 1
ATOM 2547 N N . THR A 1 312 ? -12.852 28.875 14.352 1 97.25 312 THR A N 1
ATOM 2548 C CA . THR A 1 312 ? -11.719 28.438 13.547 1 97.25 312 THR A CA 1
ATOM 2549 C C . THR A 1 312 ? -12.172 27.484 12.438 1 97.25 312 THR A C 1
ATOM 2551 O O . THR A 1 312 ? -11.719 27.594 11.297 1 97.25 312 THR A O 1
ATOM 2554 N N . LEU A 1 313 ? -13.094 26.609 12.773 1 98.19 313 LEU A N 1
ATOM 2555 C CA . LEU A 1 313 ? -13.562 25.625 11.797 1 98.19 313 LEU A CA 1
ATOM 2556 C C . LEU A 1 313 ? -14.43 26.297 10.734 1 98.19 313 LEU A C 1
ATOM 2558 O O . LEU A 1 313 ? -14.422 25.891 9.57 1 98.19 313 LEU A O 1
ATOM 2562 N N . GLU A 1 314 ? -15.141 27.328 11.102 1 98 314 GLU A N 1
ATOM 2563 C CA . GLU A 1 314 ? -15.883 28.109 10.117 1 98 314 GLU A CA 1
ATOM 2564 C C . GLU A 1 314 ? -14.945 28.766 9.117 1 98 314 GLU A C 1
ATOM 2566 O O . GLU A 1 314 ? -15.219 28.781 7.914 1 98 314 GLU A O 1
ATOM 2571 N N . ALA A 1 315 ? -13.906 29.344 9.617 1 98.44 315 ALA A N 1
ATOM 2572 C CA . ALA A 1 315 ? -12.906 29.984 8.758 1 98.44 315 ALA A CA 1
ATOM 2573 C C . ALA A 1 315 ? -12.258 28.969 7.824 1 98.44 315 ALA A C 1
ATOM 2575 O O . ALA A 1 315 ? -12.047 29.25 6.645 1 98.44 315 ALA A O 1
ATOM 2576 N N . ILE A 1 316 ? -11.891 27.812 8.336 1 98.88 316 ILE A N 1
ATOM 2577 C CA . ILE A 1 316 ? -11.266 26.766 7.539 1 98.88 316 ILE A CA 1
ATOM 2578 C C . ILE A 1 316 ? -12.234 26.281 6.461 1 98.88 316 ILE A C 1
ATOM 2580 O O . ILE A 1 316 ? -11.836 26.062 5.316 1 98.88 316 ILE A O 1
ATOM 2584 N N . GLU A 1 317 ? -13.461 26.078 6.844 1 98.69 317 GLU A N 1
ATOM 2585 C CA . GLU A 1 317 ? -14.477 25.609 5.902 1 98.69 317 GLU A CA 1
ATOM 2586 C C . GLU A 1 317 ? -14.641 26.578 4.738 1 98.69 317 GLU A C 1
ATOM 2588 O O . GLU A 1 317 ? -14.758 26.156 3.586 1 98.69 317 GLU A O 1
ATOM 2593 N N . ALA A 1 318 ? -14.719 27.859 5.016 1 98.56 318 ALA A N 1
ATOM 2594 C CA . ALA A 1 318 ? -14.805 28.875 3.975 1 98.56 318 ALA A CA 1
ATOM 2595 C C . ALA A 1 318 ? -13.578 28.844 3.066 1 98.56 318 ALA A C 1
ATOM 2597 O O . ALA A 1 318 ? -13.703 28.938 1.844 1 98.56 318 ALA A O 1
ATOM 2598 N N . ALA A 1 319 ? -12.414 28.734 3.684 1 98.88 319 ALA A N 1
ATOM 2599 C CA . ALA A 1 319 ? -11.172 28.672 2.916 1 98.88 319 ALA A CA 1
ATOM 2600 C C . ALA A 1 319 ? -11.156 27.438 2.014 1 98.88 319 ALA A C 1
ATOM 2602 O O . ALA A 1 319 ? -10.703 27.5 0.869 1 98.88 319 ALA A O 1
ATOM 2603 N N . TYR A 1 320 ? -11.617 26.328 2.549 1 98.88 320 TYR A N 1
ATOM 2604 C CA . TYR A 1 320 ? -11.68 25.094 1.771 1 98.88 320 TYR A CA 1
ATOM 2605 C C . TYR A 1 320 ? -12.57 25.266 0.544 1 98.88 320 TYR A C 1
ATOM 2607 O O . TYR A 1 320 ? -12.219 24.828 -0.553 1 98.88 320 TYR A O 1
ATOM 2615 N N . THR A 1 321 ? -13.688 25.875 0.729 1 98.5 321 THR A N 1
ATOM 2616 C CA . THR A 1 321 ? -14.594 26.156 -0.381 1 98.5 321 THR A CA 1
ATOM 2617 C C . THR A 1 321 ? -13.906 27 -1.448 1 98.5 321 THR A C 1
ATOM 2619 O O . THR A 1 321 ? -14.07 26.75 -2.645 1 98.5 321 THR A O 1
ATOM 2622 N N . ASP A 1 322 ? -13.156 27.938 -1.005 1 98.62 322 ASP A N 1
ATOM 2623 C CA . ASP A 1 322 ? -12.406 28.797 -1.922 1 98.62 322 ASP A CA 1
ATOM 2624 C C . ASP A 1 322 ? -11.352 28 -2.682 1 98.62 322 ASP A C 1
ATOM 2626 O O . ASP A 1 322 ? -11.164 28.188 -3.885 1 98.62 322 ASP A O 1
ATOM 2630 N N . VAL A 1 323 ? -10.594 27.156 -1.989 1 98.81 323 VAL A N 1
ATOM 2631 C CA . VAL A 1 323 ? -9.562 26.344 -2.621 1 98.81 323 VAL A CA 1
ATOM 2632 C C . VAL A 1 323 ? -10.172 25.516 -3.752 1 98.81 323 VAL A C 1
ATOM 2634 O O . VAL A 1 323 ? -9.641 25.484 -4.867 1 98.81 323 VAL A O 1
ATOM 2637 N N . VAL A 1 324 ? -11.289 24.859 -3.479 1 98.5 324 VAL A N 1
ATOM 2638 C CA . VAL A 1 324 ? -11.914 23.953 -4.438 1 98.5 324 VAL A CA 1
ATOM 2639 C C . VAL A 1 324 ? -12.422 24.75 -5.641 1 98.5 324 VAL A C 1
ATOM 2641 O O . VAL A 1 324 ? -12.172 24.375 -6.789 1 98.5 324 VAL A O 1
ATOM 2644 N N . ALA A 1 325 ? -13.141 25.859 -5.352 1 98.19 325 ALA A N 1
ATOM 2645 C CA . ALA A 1 325 ? -13.672 26.688 -6.426 1 98.19 325 ALA A CA 1
ATOM 2646 C C . ALA A 1 325 ? -12.555 27.203 -7.332 1 98.19 325 ALA A C 1
ATOM 2648 O O . ALA A 1 325 ? -12.688 27.172 -8.555 1 98.19 325 ALA A O 1
ATOM 2649 N N . CYS A 1 326 ? -11.484 27.641 -6.738 1 98.56 326 CYS A N 1
ATOM 2650 C CA . CYS A 1 326 ? -10.375 28.219 -7.484 1 98.56 326 CYS A CA 1
ATOM 2651 C C . CYS A 1 326 ? -9.578 27.141 -8.203 1 98.56 326 CYS A C 1
ATOM 2653 O O . CYS A 1 326 ? -9.133 27.344 -9.336 1 98.56 326 CYS A O 1
ATOM 2655 N N . ALA A 1 327 ? -9.367 26 -7.578 1 98.5 327 ALA A N 1
ATOM 2656 C CA . ALA A 1 327 ? -8.602 24.906 -8.188 1 98.5 327 ALA A CA 1
ATOM 2657 C C . ALA A 1 327 ? -9.258 24.422 -9.477 1 98.5 327 ALA A C 1
ATOM 2659 O O . ALA A 1 327 ? -8.57 24.031 -10.422 1 98.5 327 ALA A O 1
ATOM 2660 N N . ARG A 1 328 ? -10.562 24.516 -9.555 1 97.81 328 ARG A N 1
ATOM 2661 C CA . ARG A 1 328 ? -11.32 24.078 -10.727 1 97.81 328 ARG A CA 1
ATOM 2662 C C . ARG A 1 328 ? -11.047 24.969 -11.93 1 97.81 328 ARG A C 1
ATOM 2664 O O . ARG A 1 328 ? -11.344 24.594 -13.062 1 97.81 328 ARG A O 1
ATOM 2671 N N . GLN A 1 329 ? -10.477 26.062 -11.664 1 97.5 329 GLN A N 1
ATOM 2672 C CA . GLN A 1 329 ? -10.273 27.047 -12.719 1 97.5 329 GLN A CA 1
ATOM 2673 C C . GLN A 1 329 ? -8.859 26.969 -13.273 1 97.5 329 GLN A C 1
ATOM 2675 O O . GLN A 1 329 ? -8.516 27.688 -14.219 1 97.5 329 GLN A O 1
ATOM 2680 N N . ILE A 1 330 ? -8.055 26.125 -12.766 1 96.38 330 ILE A N 1
ATOM 2681 C CA . ILE A 1 330 ? -6.672 26.016 -13.227 1 96.38 330 ILE A CA 1
ATOM 2682 C C . ILE A 1 330 ? -6.637 25.375 -14.617 1 96.38 330 ILE A C 1
ATOM 2684 O O . ILE A 1 330 ? -7.336 24.391 -14.867 1 96.38 330 ILE A O 1
ATOM 2688 N N . ALA A 1 331 ? -5.93 25.922 -15.484 1 87.56 331 ALA A N 1
ATOM 2689 C CA . ALA A 1 331 ? -5.816 25.422 -16.844 1 87.56 331 ALA A CA 1
ATOM 2690 C C . ALA A 1 331 ? -4.371 25.484 -17.344 1 87.56 331 ALA A C 1
ATOM 2692 O O . ALA A 1 331 ? -3.52 26.109 -16.703 1 87.56 331 ALA A O 1
ATOM 2693 N N . LEU A 1 332 ? -4.145 24.766 -18.469 1 79.62 332 LEU A N 1
ATOM 2694 C CA . LEU A 1 332 ? -2.83 24.75 -19.109 1 79.62 332 LEU A CA 1
ATOM 2695 C C . LEU A 1 332 ? -2.479 26.125 -19.656 1 79.62 332 LEU A C 1
ATOM 2697 O O . LEU A 1 332 ? -3.369 26.922 -19.969 1 79.62 332 LEU A O 1
ATOM 2701 N N . PRO A 1 333 ? -1.04 26.266 -19.656 1 73.31 333 PRO A N 1
ATOM 2702 C CA . PRO A 1 333 ? -0.62 27.516 -20.297 1 73.31 333 PRO A CA 1
ATOM 2703 C C . PRO A 1 333 ? -1.18 27.672 -21.703 1 73.31 333 PRO A C 1
ATOM 2705 O O . PRO A 1 333 ? -1.364 26.688 -22.406 1 73.31 333 PRO A O 1
ATOM 2708 N N . LEU A 1 334 ? -1.612 28.828 -22.016 1 61.81 334 LEU A N 1
ATOM 2709 C CA . LEU A 1 334 ? -2.01 29.109 -23.375 1 61.81 334 LEU A CA 1
ATOM 2710 C C . LEU A 1 334 ? -0.853 28.875 -24.344 1 61.81 334 LEU A C 1
ATOM 2712 O O . LEU A 1 334 ? 0.279 29.281 -24.078 1 61.81 334 LEU A O 1
ATOM 2716 N N . ARG A 1 335 ? -0.834 27.719 -24.906 1 56.81 335 ARG A N 1
ATOM 2717 C CA . ARG A 1 335 ? 0.178 27.484 -25.922 1 56.81 335 ARG A CA 1
ATOM 2718 C C . ARG A 1 335 ? 0.447 28.75 -26.734 1 56.81 335 ARG A C 1
ATOM 2720 O O . ARG A 1 335 ? -0.488 29.422 -27.188 1 56.81 335 ARG A O 1
ATOM 2727 N N . HIS A 1 336 ? 1.442 29.484 -26.391 1 45 336 HIS A N 1
ATOM 2728 C CA . HIS A 1 336 ? 1.84 30.453 -27.406 1 45 336 HIS A CA 1
ATOM 2729 C C . HIS A 1 336 ? 1.91 29.797 -28.797 1 45 336 HIS A C 1
ATOM 2731 O O . HIS A 1 336 ? 2.639 28.828 -28.984 1 45 336 HIS A O 1
ATOM 2737 N N . MET A 1 337 ? 0.896 29.672 -29.516 1 41.47 337 MET A N 1
ATOM 2738 C CA . MET A 1 337 ? 1.004 29.328 -30.922 1 41.47 337 MET A CA 1
ATOM 2739 C C . MET A 1 337 ? 2.244 29.953 -31.547 1 41.47 337 MET A C 1
ATOM 2741 O O . MET A 1 337 ? 2.422 31.172 -31.5 1 41.47 337 MET A O 1
ATOM 2745 N N . LYS A 1 338 ? 3.23 29.234 -31.594 1 45.5 338 LYS A N 1
ATOM 2746 C CA . LYS A 1 338 ? 4.242 29.781 -32.5 1 45.5 338 LYS A CA 1
ATOM 2747 C C . LYS A 1 338 ? 3.602 30.406 -33.719 1 45.5 338 LYS A C 1
ATOM 2749 O O . LYS A 1 338 ? 2.762 29.797 -34.375 1 45.5 338 LYS A O 1
ATOM 2754 N N . PRO A 1 339 ? 3.709 31.719 -33.875 1 37.69 339 PRO A N 1
ATOM 2755 C CA . PRO A 1 339 ? 3.232 32.219 -35.156 1 37.69 339 PRO A CA 1
ATOM 2756 C C . PRO A 1 339 ? 3.807 31.453 -36.344 1 37.69 339 PRO A C 1
ATOM 2758 O O . PRO A 1 339 ? 5.004 31.172 -36.375 1 37.69 339 PRO A O 1
ATOM 2761 N N . VAL A 1 340 ? 3.041 30.562 -36.906 1 37.22 340 VAL A N 1
ATOM 2762 C CA . VAL A 1 340 ? 3.5 30.062 -38.188 1 37.22 340 VAL A CA 1
ATOM 2763 C C . VAL A 1 340 ? 4.023 31.219 -39.031 1 37.22 340 VAL A C 1
ATOM 2765 O O . VAL A 1 340 ? 3.266 32.125 -39.406 1 37.22 340 VAL A O 1
ATOM 2768 N N . ARG A 1 341 ? 5.25 31.625 -38.781 1 38.28 341 ARG A N 1
ATOM 2769 C CA . ARG A 1 341 ? 5.859 32.531 -39.75 1 38.28 341 ARG A CA 1
ATOM 2770 C C . ARG A 1 341 ? 5.637 32.031 -41.156 1 38.28 341 ARG A C 1
ATOM 2772 O O . ARG A 1 341 ? 5.984 30.906 -41.5 1 38.28 341 ARG A O 1
ATOM 2779 N N . SER A 1 342 ? 4.57 32.469 -41.781 1 39.62 342 SER A N 1
ATOM 2780 C CA . SER A 1 342 ? 4.375 32.281 -43.188 1 39.62 342 SER A CA 1
ATOM 2781 C C . SER A 1 342 ? 5.645 32.625 -43.969 1 39.62 342 SER A C 1
ATOM 2783 O O . SER A 1 342 ? 5.969 33.812 -44.156 1 39.62 342 SER A O 1
ATOM 2785 N N . ASP A 1 343 ? 6.676 32.031 -43.562 1 39.69 343 ASP A N 1
ATOM 2786 C CA . ASP A 1 343 ? 7.91 32.281 -44.312 1 39.69 343 ASP A CA 1
ATOM 2787 C C . ASP A 1 343 ? 7.75 31.953 -45.781 1 39.69 343 ASP A C 1
ATOM 2789 O O . ASP A 1 343 ? 8.742 31.75 -46.5 1 39.69 343 ASP A O 1
ATOM 2793 N N . THR A 1 344 ? 6.484 31.609 -46.156 1 35.62 344 THR A N 1
ATOM 2794 C CA . THR A 1 344 ? 6.5 31.172 -47.562 1 35.62 344 THR A CA 1
ATOM 2795 C C . THR A 1 344 ? 6.875 32.344 -48.469 1 35.62 344 THR A C 1
ATOM 2797 O O . THR A 1 344 ? 6.305 32.469 -49.562 1 35.62 344 THR A O 1
ATOM 2800 N N . ALA A 1 345 ? 7.223 33.5 -47.938 1 37.28 345 ALA A N 1
ATOM 2801 C CA . ALA A 1 345 ? 7.492 34.375 -49.094 1 37.28 345 ALA A CA 1
ATOM 2802 C C . ALA A 1 345 ? 8.719 33.875 -49.844 1 37.28 345 ALA A C 1
ATOM 2804 O O . ALA A 1 345 ? 9.844 33.969 -49.344 1 37.28 345 ALA A O 1
ATOM 2805 N N . ALA A 1 346 ? 8.523 32.812 -50.781 1 40.84 346 ALA A N 1
ATOM 2806 C CA . ALA A 1 346 ? 9.516 32.344 -51.719 1 40.84 346 ALA A CA 1
ATOM 2807 C C . ALA A 1 346 ? 10.133 33.5 -52.5 1 40.84 346 ALA A C 1
ATOM 2809 O O . ALA A 1 346 ? 9.414 34.312 -53.094 1 40.84 346 ALA A O 1
ATOM 2810 N N . PRO A 1 347 ? 11.375 33.906 -52.062 1 38.72 347 PRO A N 1
ATOM 2811 C CA . PRO A 1 347 ? 11.984 35.031 -52.812 1 38.72 347 PRO A CA 1
ATOM 2812 C C . PRO A 1 347 ? 12.023 34.75 -54.312 1 38.72 347 PRO A C 1
ATOM 2814 O O . PRO A 1 347 ? 12.172 33.625 -54.75 1 38.72 347 PRO A O 1
ATOM 2817 N N . VAL A 1 348 ? 11.188 35.406 -55.188 1 38.91 348 VAL A N 1
ATOM 2818 C CA . VAL A 1 348 ? 11.203 35.344 -56.656 1 38.91 348 VAL A CA 1
ATOM 2819 C C . VAL A 1 348 ? 12.594 35.688 -57.156 1 38.91 348 VAL A C 1
ATOM 2821 O O . VAL A 1 348 ? 13.203 36.656 -56.719 1 38.91 348 VAL A O 1
ATOM 2824 N N . PRO A 1 349 ? 13.312 34.688 -57.719 1 40.78 349 PRO A N 1
ATOM 2825 C CA . PRO A 1 349 ? 14.672 34.844 -58.219 1 40.78 349 PRO A CA 1
ATOM 2826 C C . PRO A 1 349 ? 14.828 36.062 -59.125 1 40.78 349 PRO A C 1
ATOM 2828 O O . PRO A 1 349 ? 14.031 36.25 -60.031 1 40.78 349 PRO A O 1
ATOM 2831 N N . ALA A 1 350 ? 15.211 37.188 -58.562 1 37.03 350 ALA A N 1
ATOM 2832 C CA . ALA A 1 350 ? 15.516 38.281 -59.5 1 37.03 350 ALA A CA 1
ATOM 2833 C C . ALA A 1 350 ? 16.406 37.781 -60.625 1 37.03 350 ALA A C 1
ATOM 2835 O O . ALA A 1 350 ? 17.359 37.031 -60.406 1 37.03 350 ALA A O 1
ATOM 2836 N N . MET A 1 351 ? 15.961 37.75 -61.875 1 33.12 351 MET A N 1
ATOM 2837 C CA . MET A 1 351 ? 16.578 37.562 -63.188 1 33.12 351 MET A CA 1
ATOM 2838 C C . MET A 1 351 ? 17.906 38.312 -63.281 1 33.12 351 MET A C 1
ATOM 2840 O O . MET A 1 351 ? 17.953 39.531 -63.156 1 33.12 351 MET A O 1
ATOM 2844 N N . ARG A 1 352 ? 18.922 37.938 -62.531 1 26.97 352 ARG A N 1
ATOM 2845 C CA . ARG A 1 352 ? 20.188 38.312 -63.156 1 26.97 352 ARG A CA 1
ATOM 2846 C C . ARG A 1 352 ? 20.469 37.406 -64.375 1 26.97 352 ARG A C 1
ATOM 2848 O O . ARG A 1 352 ? 20.234 36.219 -64.312 1 26.97 352 ARG A O 1
ATOM 2855 N N . MET B 1 1 ? -25.156 -2.031 21.531 1 35.38 1 MET B N 1
ATOM 2856 C CA . MET B 1 1 ? -23.891 -2.475 20.938 1 35.38 1 MET B CA 1
ATOM 2857 C C . MET B 1 1 ? -24.078 -2.918 19.5 1 35.38 1 MET B C 1
ATOM 2859 O O . MET B 1 1 ? -24.859 -3.824 19.219 1 35.38 1 MET B O 1
ATOM 2863 N N . ARG B 1 2 ? -24 -1.932 18.578 1 49.66 2 ARG B N 1
ATOM 2864 C CA . ARG B 1 2 ? -24.609 -2.082 17.266 1 49.66 2 ARG B CA 1
ATOM 2865 C C . ARG B 1 2 ? -23.734 -2.93 16.344 1 49.66 2 ARG B C 1
ATOM 2867 O O . ARG B 1 2 ? -22.516 -2.746 16.297 1 49.66 2 ARG B O 1
ATOM 2874 N N . PHE B 1 3 ? -24.125 -4.23 16.109 1 52.59 3 PHE B N 1
ATOM 2875 C CA . PHE B 1 3 ? -23.609 -5.023 15.008 1 52.59 3 PHE B CA 1
ATOM 2876 C C . PHE B 1 3 ? -23.594 -4.215 13.719 1 52.59 3 PHE B C 1
ATOM 2878 O O . PHE B 1 3 ? -24.594 -3.564 13.383 1 52.59 3 PHE B O 1
ATOM 2885 N N . VAL B 1 4 ? -22.344 -3.973 13.266 1 68.12 4 VAL B N 1
ATOM 2886 C CA . VAL B 1 4 ? -22.266 -3.219 12.016 1 68.12 4 VAL B CA 1
ATOM 2887 C C . VAL B 1 4 ? -21.797 -4.133 10.891 1 68.12 4 VAL B C 1
ATOM 2889 O O . VAL B 1 4 ? -20.812 -4.863 11.039 1 68.12 4 VAL B O 1
ATOM 2892 N N . SER B 1 5 ? -22.781 -4.387 9.992 1 61.97 5 SER B N 1
ATOM 2893 C CA . SER B 1 5 ? -22.422 -5.113 8.773 1 61.97 5 SER B CA 1
ATOM 2894 C C . SER B 1 5 ? -22.812 -4.324 7.527 1 61.97 5 SER B C 1
ATOM 2896 O O . SER B 1 5 ? -23.609 -3.381 7.609 1 61.97 5 SER B O 1
ATOM 2898 N N . ARG B 1 6 ? -22.141 -4.594 6.441 1 56.75 6 ARG B N 1
ATOM 2899 C CA . ARG B 1 6 ? -22.531 -3.961 5.184 1 56.75 6 ARG B CA 1
ATOM 2900 C C . ARG B 1 6 ? -24.016 -4.129 4.922 1 56.75 6 ARG B C 1
ATOM 2902 O O . ARG B 1 6 ? -24.656 -3.264 4.312 1 56.75 6 ARG B O 1
ATOM 2909 N N . ASP B 1 7 ? -24.469 -5.328 5.363 1 53.25 7 ASP B N 1
ATOM 2910 C CA . ASP B 1 7 ? -25.844 -5.645 4.969 1 53.25 7 ASP B CA 1
ATOM 2911 C C . ASP B 1 7 ? -26.859 -4.852 5.801 1 53.25 7 ASP B C 1
ATOM 2913 O O . ASP B 1 7 ? -28.062 -5.09 5.715 1 53.25 7 ASP B O 1
ATOM 2917 N N . GLY B 1 8 ? -26.516 -3.811 6.453 1 53.09 8 GLY B N 1
ATOM 2918 C CA . GLY B 1 8 ? -27.438 -2.855 7.059 1 53.09 8 GLY B CA 1
ATOM 2919 C C . GLY B 1 8 ? -27.797 -3.207 8.492 1 53.09 8 GLY B C 1
ATOM 2920 O O . GLY B 1 8 ? -27.281 -4.176 9.047 1 53.09 8 GLY B O 1
ATOM 2921 N N . GLU B 1 9 ? -28.484 -2.293 9.258 1 52.41 9 GLU B N 1
ATOM 2922 C CA . GLU B 1 9 ? -28.859 -2.193 10.664 1 52.41 9 GLU B CA 1
ATOM 2923 C C . GLU B 1 9 ? -29.562 -3.463 11.141 1 52.41 9 GLU B C 1
ATOM 2925 O O . GLU B 1 9 ? -29.438 -3.846 12.305 1 52.41 9 GLU B O 1
ATOM 2930 N N . ASP B 1 10 ? -30.281 -4.234 10.203 1 53.19 10 ASP B N 1
ATOM 2931 C CA . ASP B 1 10 ? -31.141 -5.305 10.711 1 53.19 10 ASP B CA 1
ATOM 2932 C C . ASP B 1 10 ? -30.422 -6.652 10.664 1 53.19 10 ASP B C 1
ATOM 2934 O O . ASP B 1 10 ? -31 -7.684 11 1 53.19 10 ASP B O 1
ATOM 2938 N N . ALA B 1 11 ? -29.141 -6.617 10.266 1 64.81 11 ALA B N 1
ATOM 2939 C CA . ALA B 1 11 ? -28.547 -7.941 10.133 1 64.81 11 ALA B CA 1
ATOM 2940 C C . ALA B 1 11 ? -27.922 -8.391 11.453 1 64.81 11 ALA B C 1
ATOM 2942 O O . ALA B 1 11 ? -27.328 -7.582 12.18 1 64.81 11 ALA B O 1
ATOM 2943 N N . SER B 1 12 ? -28.391 -9.586 11.953 1 83.44 12 SER B N 1
ATOM 2944 C CA . SER B 1 12 ? -27.797 -10.234 13.117 1 83.44 12 SER B CA 1
ATOM 2945 C C . SER B 1 12 ? -26.484 -10.922 12.758 1 83.44 12 SER B C 1
ATOM 2947 O O . SER B 1 12 ? -26.219 -11.18 11.578 1 83.44 12 SER B O 1
ATOM 2949 N N . PHE B 1 13 ? -25.547 -10.898 13.648 1 92.56 13 PHE B N 1
ATOM 2950 C CA . PHE B 1 13 ? -24.297 -11.602 13.43 1 92.56 13 PHE B CA 1
ATOM 2951 C C . PHE B 1 13 ? -24.547 -13.055 13.055 1 92.56 13 PHE B C 1
ATOM 2953 O O . PHE B 1 13 ? -23.656 -13.727 12.531 1 92.56 13 PHE B O 1
ATOM 2960 N N . GLU B 1 14 ? -25.766 -13.531 13.281 1 92.06 14 GLU B N 1
ATOM 2961 C CA . GLU B 1 14 ? -26.172 -14.859 12.828 1 92.06 14 GLU B CA 1
ATOM 2962 C C . GLU B 1 14 ? -26.156 -14.945 11.305 1 92.06 14 GLU B C 1
ATOM 2964 O O . GLU B 1 14 ? -25.844 -16 10.742 1 92.06 14 GLU B O 1
ATOM 2969 N N . ASP B 1 15 ? -26.516 -13.898 10.68 1 93.75 15 ASP B N 1
ATOM 2970 C CA . ASP B 1 15 ? -26.438 -13.859 9.227 1 93.75 15 ASP B CA 1
ATOM 2971 C C . ASP B 1 15 ? -24.984 -14 8.75 1 93.75 15 ASP B C 1
ATOM 2973 O O . ASP B 1 15 ? -24.734 -14.633 7.719 1 93.75 15 ASP B O 1
ATOM 2977 N N . VAL B 1 16 ? -24.094 -13.359 9.445 1 95.94 16 VAL B N 1
ATOM 2978 C CA . VAL B 1 16 ? -22.672 -13.445 9.133 1 95.94 16 VAL B CA 1
ATOM 2979 C C . VAL B 1 16 ? -22.188 -14.891 9.289 1 95.94 16 VAL B C 1
ATOM 2981 O O . VAL B 1 16 ? -21.453 -15.398 8.438 1 95.94 16 VAL B O 1
ATOM 2984 N N . ARG B 1 17 ? -22.641 -15.562 10.352 1 95.94 17 ARG B N 1
ATOM 2985 C CA . ARG B 1 17 ? -22.297 -16.969 10.578 1 95.94 17 ARG B CA 1
ATOM 2986 C C . ARG B 1 17 ? -22.859 -17.844 9.477 1 95.94 17 ARG B C 1
ATOM 2988 O O . ARG B 1 17 ? -22.203 -18.797 9.039 1 95.94 17 ARG B O 1
ATOM 2995 N N . HIS B 1 18 ? -24.062 -17.594 9.148 1 96.19 18 HIS B N 1
ATOM 2996 C CA . HIS B 1 18 ? -24.703 -18.344 8.062 1 96.19 18 HIS B CA 1
ATOM 2997 C C . HIS B 1 18 ? -23.922 -18.172 6.762 1 96.19 18 HIS B C 1
ATOM 2999 O O . HIS B 1 18 ? -23.719 -19.156 6.039 1 96.19 18 HIS B O 1
ATOM 3005 N N . ARG B 1 19 ? -23.531 -16.969 6.488 1 96.25 19 ARG B N 1
ATOM 3006 C CA . ARG B 1 19 ? -22.703 -16.703 5.316 1 96.25 19 ARG B CA 1
ATOM 3007 C C . ARG B 1 19 ? -21.422 -17.516 5.352 1 96.25 19 ARG B C 1
ATOM 3009 O O . ARG B 1 19 ? -21.047 -18.141 4.355 1 96.25 19 ARG B O 1
ATOM 3016 N N . ALA B 1 20 ? -20.766 -17.5 6.438 1 97.62 20 ALA B N 1
ATOM 3017 C CA . ALA B 1 20 ? -19.5 -18.219 6.582 1 97.62 20 ALA B CA 1
ATOM 3018 C C . ALA B 1 20 ? -19.703 -19.719 6.359 1 97.62 20 ALA B C 1
ATOM 3020 O O . ALA B 1 20 ? -18.875 -20.375 5.715 1 97.62 20 ALA B O 1
ATOM 3021 N N . ARG B 1 21 ? -20.766 -20.281 6.875 1 96.69 21 ARG B N 1
ATOM 3022 C CA . ARG B 1 21 ? -21.031 -21.703 6.793 1 96.69 21 ARG B CA 1
ATOM 3023 C C . ARG B 1 21 ? -21.344 -22.125 5.363 1 96.69 21 ARG B C 1
ATOM 3025 O O . ARG B 1 21 ? -21.062 -23.25 4.961 1 96.69 21 ARG B O 1
ATOM 3032 N N . HIS B 1 22 ? -21.875 -21.25 4.562 1 97 22 HIS B N 1
ATOM 3033 C CA . HIS B 1 22 ? -22.375 -21.625 3.24 1 97 22 HIS B CA 1
ATOM 3034 C C . HIS B 1 22 ? -21.594 -20.906 2.143 1 97 22 HIS B C 1
ATOM 3036 O O . HIS B 1 22 ? -22.031 -20.844 0.997 1 97 22 HIS B O 1
ATOM 3042 N N . TYR B 1 23 ? -20.531 -20.406 2.555 1 97.31 23 TYR B N 1
ATOM 3043 C CA . TYR B 1 23 ? -19.766 -19.609 1.594 1 97.31 23 TYR B CA 1
ATOM 3044 C C . TYR B 1 23 ? -19.266 -20.484 0.447 1 97.31 23 TYR B C 1
ATOM 3046 O O . TYR B 1 23 ? -18.797 -21.609 0.667 1 97.31 23 TYR B O 1
ATOM 3054 N N . ARG B 1 24 ? -19.391 -20.078 -0.778 1 96.88 24 ARG B N 1
ATOM 3055 C CA . ARG B 1 24 ? -18.859 -20.734 -1.965 1 96.88 24 ARG B CA 1
ATOM 3056 C C . ARG B 1 24 ? -17.703 -19.938 -2.572 1 96.88 24 ARG B C 1
ATOM 3058 O O . ARG B 1 24 ? -17.906 -18.828 -3.039 1 96.88 24 ARG B O 1
ATOM 3065 N N . PRO B 1 25 ? -16.562 -20.5 -2.6 1 97.56 25 PRO B N 1
ATOM 3066 C CA . PRO B 1 25 ? -15.406 -19.797 -3.148 1 97.56 25 PRO B CA 1
ATOM 3067 C C . PRO B 1 25 ? -15.57 -19.453 -4.629 1 97.56 25 PRO B C 1
ATOM 3069 O O . PRO B 1 25 ? -16.328 -20.125 -5.336 1 97.56 25 PRO B O 1
ATOM 3072 N N . HIS B 1 26 ? -14.883 -18.438 -5.047 1 97.69 26 HIS B N 1
ATOM 3073 C CA . HIS B 1 26 ? -14.812 -18.094 -6.461 1 97.69 26 HIS B CA 1
ATOM 3074 C C . HIS B 1 26 ? -14.273 -19.266 -7.285 1 97.69 26 HIS B C 1
ATOM 3076 O O . HIS B 1 26 ? -13.43 -20.031 -6.812 1 97.69 26 HIS B O 1
ATOM 3082 N N . PRO B 1 27 ? -14.641 -19.422 -8.562 1 97.19 27 PRO B N 1
ATOM 3083 C CA . PRO B 1 27 ? -14.148 -20.5 -9.414 1 97.19 27 PRO B CA 1
ATOM 3084 C C . PRO B 1 27 ? -12.625 -20.5 -9.562 1 97.19 27 PRO B C 1
ATOM 3086 O O . PRO B 1 27 ? -12.016 -21.547 -9.789 1 97.19 27 PRO B O 1
ATOM 3089 N N . LEU B 1 28 ? -12.023 -19.375 -9.438 1 98.12 28 LEU B N 1
ATOM 3090 C CA . LEU B 1 28 ? -10.578 -19.266 -9.508 1 98.12 28 LEU B CA 1
ATOM 3091 C C . LEU B 1 28 ? -9.914 -19.891 -8.281 1 98.12 28 LEU B C 1
ATOM 3093 O O . LEU B 1 28 ? -8.688 -19.938 -8.188 1 98.12 28 LEU B O 1
ATOM 3097 N N . HIS B 1 29 ? -10.727 -20.328 -7.324 1 98.06 29 HIS B N 1
ATOM 3098 C CA . HIS B 1 29 ? -10.227 -21.078 -6.18 1 98.06 29 HIS B CA 1
ATOM 3099 C C . HIS B 1 29 ? -10.75 -22.516 -6.195 1 98.06 29 HIS B C 1
ATOM 3101 O O . HIS B 1 29 ? -10.695 -23.203 -5.18 1 98.06 29 HIS B O 1
ATOM 3107 N N . SER B 1 30 ? -11.25 -23 -7.27 1 95.19 30 SER B N 1
ATOM 3108 C CA . SER B 1 30 ? -11.859 -24.312 -7.375 1 95.19 30 SER B CA 1
ATOM 3109 C C . SER B 1 30 ? -10.805 -25.406 -7.488 1 95.19 30 SER B C 1
ATOM 3111 O O . SER B 1 30 ? -9.609 -25.109 -7.602 1 95.19 30 SER B O 1
ATOM 3113 N N . GLN B 1 31 ? -11.281 -26.609 -7.594 1 93 31 GLN B N 1
ATOM 3114 C CA . GLN B 1 31 ? -10.43 -27.781 -7.688 1 93 31 GLN B CA 1
ATOM 3115 C C . GLN B 1 31 ? -9.805 -27.906 -9.078 1 93 31 GLN B C 1
ATOM 3117 O O . GLN B 1 31 ? -8.836 -28.641 -9.266 1 93 31 GLN B O 1
ATOM 3122 N N . GLU B 1 32 ? -10.305 -27.156 -9.961 1 93.38 32 GLU B N 1
ATOM 3123 C CA . GLU B 1 32 ? -9.789 -27.219 -11.328 1 93.38 32 GLU B CA 1
ATOM 3124 C C . GLU B 1 32 ? -8.484 -26.438 -11.461 1 93.38 32 GLU B C 1
ATOM 3126 O O . GLU B 1 32 ? -7.758 -26.609 -12.445 1 93.38 32 GLU B O 1
ATOM 3131 N N . MET B 1 33 ? -8.25 -25.625 -10.531 1 97.38 33 MET B N 1
ATOM 3132 C CA . MET B 1 33 ? -7.02 -24.844 -10.547 1 97.38 33 MET B CA 1
ATOM 3133 C C . MET B 1 33 ? -5.824 -25.688 -10.117 1 97.38 33 MET B C 1
ATOM 3135 O O . MET B 1 33 ? -5.934 -26.5 -9.195 1 97.38 33 MET B O 1
ATOM 3139 N N . VAL B 1 34 ? -4.703 -25.547 -10.836 1 98 34 VAL B N 1
ATOM 3140 C CA . VAL B 1 34 ? -3.457 -26.156 -10.391 1 98 34 VAL B CA 1
ATOM 3141 C C . VAL B 1 34 ? -3.051 -25.578 -9.031 1 98 34 VAL B C 1
ATOM 3143 O O . VAL B 1 34 ? -2.666 -26.328 -8.133 1 98 34 VAL B O 1
ATOM 3146 N N . TRP B 1 35 ? -3.105 -24.312 -8.938 1 97.81 35 TRP B N 1
ATOM 3147 C CA . TRP B 1 35 ? -2.82 -23.594 -7.707 1 97.81 35 TRP B CA 1
ATOM 3148 C C . TRP B 1 35 ? -4.098 -23 -7.117 1 97.81 35 TRP B C 1
ATOM 3150 O O . TRP B 1 35 ? -4.496 -21.891 -7.473 1 97.81 35 TRP B O 1
ATOM 3160 N N . LYS B 1 36 ? -4.688 -23.609 -6.207 1 95.06 36 LYS B N 1
ATOM 3161 C CA . LYS B 1 36 ? -5.992 -23.266 -5.652 1 95.06 36 LYS B CA 1
ATOM 3162 C C . LYS B 1 36 ? -5.941 -21.922 -4.926 1 95.06 36 LYS B C 1
ATOM 3164 O O . LYS B 1 36 ? -6.941 -21.203 -4.875 1 95.06 36 LYS B O 1
ATOM 3169 N N . GLN B 1 37 ? -4.828 -21.719 -4.332 1 94.69 37 GLN B N 1
ATOM 3170 C CA . GLN B 1 37 ? -4.57 -20.422 -3.693 1 94.69 37 GLN B CA 1
ATOM 3171 C C . GLN B 1 37 ? -3.283 -19.797 -4.219 1 94.69 37 GLN B C 1
ATOM 3173 O O . GLN B 1 37 ? -2.324 -20.5 -4.531 1 94.69 37 GLN B O 1
ATOM 3178 N N . THR B 1 38 ? -3.332 -18.516 -4.352 1 96.44 38 THR B N 1
ATOM 3179 C CA . THR B 1 38 ? -2.172 -17.766 -4.816 1 96.44 38 THR B CA 1
ATOM 3180 C C . THR B 1 38 ? -1.464 -17.094 -3.645 1 96.44 38 THR B C 1
ATOM 3182 O O . THR B 1 38 ? -0.74 -17.734 -2.889 1 96.44 38 THR B O 1
ATOM 3185 N N . ASN B 1 39 ? -1.588 -15.852 -3.424 1 97.19 39 ASN B N 1
ATOM 3186 C CA . ASN B 1 39 ? -1.214 -15.172 -2.186 1 97.19 39 ASN B CA 1
ATOM 3187 C C . ASN B 1 39 ? -2.43 -14.57 -1.485 1 97.19 39 ASN B C 1
ATOM 3189 O O . ASN B 1 39 ? -3.49 -14.422 -2.094 1 97.19 39 ASN B O 1
ATOM 3193 N N . CYS B 1 40 ? -2.307 -14.25 -0.26 1 97.19 40 CYS B N 1
ATOM 3194 C CA . CYS B 1 40 ? -3.418 -13.891 0.613 1 97.19 40 CYS B CA 1
ATOM 3195 C C . CYS B 1 40 ? -4.152 -12.664 0.081 1 97.19 40 CYS B C 1
ATOM 3197 O O . CYS B 1 40 ? -5.375 -12.57 0.206 1 97.19 40 CYS B O 1
ATOM 3199 N N . TYR B 1 41 ? -3.475 -11.711 -0.477 1 98.44 41 TYR B N 1
ATOM 3200 C CA . TYR B 1 41 ? -4.066 -10.453 -0.914 1 98.44 41 TYR B CA 1
ATOM 3201 C C . TYR B 1 41 ? -4.91 -10.656 -2.168 1 98.44 41 TYR B C 1
ATOM 3203 O O . TYR B 1 41 ? -6.059 -10.211 -2.229 1 98.44 41 TYR B O 1
ATOM 3211 N N . VAL B 1 42 ? -4.375 -11.312 -3.162 1 98.62 42 VAL B N 1
ATOM 3212 C CA . VAL B 1 42 ? -5.09 -11.578 -4.406 1 98.62 42 VAL B CA 1
ATOM 3213 C C . VAL B 1 42 ? -6.289 -12.477 -4.137 1 98.62 42 VAL B C 1
ATOM 3215 O O . VAL B 1 42 ? -7.391 -12.219 -4.621 1 98.62 42 VAL B O 1
ATOM 3218 N N . ASP B 1 43 ? -6.051 -13.508 -3.361 1 98.75 43 ASP B N 1
ATOM 3219 C CA . ASP B 1 43 ? -7.137 -14.43 -3.037 1 98.75 43 ASP B CA 1
ATOM 3220 C C . ASP B 1 43 ? -8.273 -13.711 -2.322 1 98.75 43 ASP B C 1
ATOM 3222 O O . ASP B 1 43 ? -9.445 -13.898 -2.666 1 98.75 43 ASP B O 1
ATOM 3226 N N . MET B 1 44 ? -7.93 -12.914 -1.363 1 98.75 44 MET B N 1
ATOM 3227 C CA . MET B 1 44 ? -8.938 -12.148 -0.638 1 98.75 44 MET B CA 1
ATOM 3228 C C . MET B 1 44 ? -9.742 -11.266 -1.59 1 98.75 44 MET B C 1
ATOM 3230 O O . MET B 1 44 ? -10.969 -11.258 -1.541 1 98.75 44 MET B O 1
ATOM 3234 N N . TRP B 1 45 ? -9.094 -10.594 -2.479 1 98.81 45 TRP B N 1
ATOM 3235 C CA . TRP B 1 45 ? -9.766 -9.656 -3.377 1 98.81 45 TRP B CA 1
ATOM 3236 C C . TRP B 1 45 ? -10.633 -10.398 -4.387 1 98.81 45 TRP B C 1
ATOM 3238 O O . TRP B 1 45 ? -11.688 -9.906 -4.785 1 98.81 45 TRP B O 1
ATOM 3248 N N . LEU B 1 46 ? -10.141 -11.555 -4.855 1 98.75 46 LEU B N 1
ATOM 3249 C CA . LEU B 1 46 ? -10.984 -12.344 -5.746 1 98.75 46 LEU B CA 1
ATOM 3250 C C . LEU B 1 46 ? -12.344 -12.617 -5.105 1 98.75 46 LEU B C 1
ATOM 3252 O O . LEU B 1 46 ? -13.383 -12.453 -5.746 1 98.75 46 LEU B O 1
ATOM 3256 N N . GLU B 1 47 ? -12.344 -12.992 -3.842 1 98.75 47 GLU B N 1
ATOM 3257 C CA . GLU B 1 47 ? -13.578 -13.289 -3.125 1 98.75 47 GLU B CA 1
ATOM 3258 C C . GLU B 1 47 ? -14.398 -12.031 -2.871 1 98.75 47 GLU B C 1
ATOM 3260 O O . GLU B 1 47 ? -15.617 -12.023 -3.059 1 98.75 47 GLU B O 1
ATOM 3265 N N . VAL B 1 48 ? -13.766 -10.945 -2.475 1 98.75 48 VAL B N 1
ATOM 3266 C CA . VAL B 1 48 ? -14.445 -9.695 -2.16 1 98.75 48 VAL B CA 1
ATOM 3267 C C . VAL B 1 48 ? -15.109 -9.141 -3.416 1 98.75 48 VAL B C 1
ATOM 3269 O O . VAL B 1 48 ? -16.266 -8.703 -3.375 1 98.75 48 VAL B O 1
ATOM 3272 N N . LEU B 1 49 ? -14.367 -9.125 -4.531 1 98.69 49 LEU B N 1
ATOM 3273 C CA . LEU B 1 49 ? -14.922 -8.602 -5.777 1 98.69 49 LEU B CA 1
ATOM 3274 C C . LEU B 1 49 ? -16.172 -9.391 -6.188 1 98.69 49 LEU B C 1
ATOM 3276 O O . LEU B 1 49 ? -17.203 -8.805 -6.52 1 98.69 49 LEU B O 1
ATOM 3280 N N . ARG B 1 50 ? -16.031 -10.672 -6.102 1 97.69 50 ARG B N 1
ATOM 3281 C CA . ARG B 1 50 ? -17.203 -11.484 -6.43 1 97.69 50 ARG B CA 1
ATOM 3282 C C . ARG B 1 50 ? -18.359 -11.195 -5.477 1 97.69 50 ARG B C 1
ATOM 3284 O O . ARG B 1 50 ? -19.5 -11.055 -5.902 1 97.69 50 ARG B O 1
ATOM 3291 N N . TRP B 1 51 ? -18.047 -11.18 -4.191 1 96.88 51 TRP B N 1
ATOM 3292 C CA . TRP B 1 51 ? -19.062 -10.938 -3.18 1 96.88 51 TRP B CA 1
ATOM 3293 C C . TRP B 1 51 ? -19.766 -9.602 -3.42 1 96.88 51 TRP B C 1
ATOM 3295 O O . TRP B 1 51 ? -20.969 -9.477 -3.213 1 96.88 51 TRP B O 1
ATOM 3305 N N . TRP B 1 52 ? -19.031 -8.578 -3.85 1 97.25 52 TRP B N 1
ATOM 3306 C CA . TRP B 1 52 ? -19.578 -7.258 -4.125 1 97.25 52 TRP B CA 1
ATOM 3307 C C . TRP B 1 52 ? -20.266 -7.227 -5.48 1 97.25 52 TRP B C 1
ATOM 3309 O O . TRP B 1 52 ? -20.766 -6.18 -5.914 1 97.25 52 TRP B O 1
ATOM 3319 N N . GLY B 1 53 ? -20.25 -8.344 -6.219 1 96.62 53 GLY B N 1
ATOM 3320 C CA . GLY B 1 53 ? -20.984 -8.469 -7.469 1 96.62 53 GLY B CA 1
ATOM 3321 C C . GLY B 1 53 ? -20.172 -8.062 -8.68 1 96.62 53 GLY B C 1
ATOM 3322 O O . GLY B 1 53 ? -20.734 -7.777 -9.742 1 96.62 53 GLY B O 1
ATOM 3323 N N . PHE B 1 54 ? -18.906 -8 -8.531 1 98 54 PHE B N 1
ATOM 3324 C CA . PHE B 1 54 ? -18.047 -7.586 -9.625 1 98 54 PHE B CA 1
ATOM 3325 C C . PHE B 1 54 ? -17.391 -8.789 -10.289 1 98 54 PHE B C 1
ATOM 3327 O O . PHE B 1 54 ? -17.391 -9.891 -9.727 1 98 54 PHE B O 1
ATOM 3334 N N . ASN B 1 55 ? -16.922 -8.594 -11.508 1 97.56 55 ASN B N 1
ATOM 3335 C CA . ASN B 1 55 ? -16.172 -9.609 -12.234 1 97.56 55 ASN B CA 1
ATOM 3336 C C . ASN B 1 55 ? -14.672 -9.492 -11.977 1 97.56 55 ASN B C 1
ATOM 3338 O O . ASN B 1 55 ? -14.008 -8.609 -12.523 1 97.56 55 ASN B O 1
ATOM 3342 N N . PRO B 1 56 ? -14.117 -10.391 -11.258 1 97.94 56 PRO B N 1
ATOM 3343 C CA . PRO B 1 56 ? -12.711 -10.234 -10.883 1 97.94 56 PRO B CA 1
ATOM 3344 C C . PRO B 1 56 ? -11.758 -10.461 -12.055 1 97.94 56 PRO B C 1
ATOM 3346 O O . PRO B 1 56 ? -10.594 -10.039 -12.008 1 97.94 56 PRO B O 1
ATOM 3349 N N . TYR B 1 57 ? -12.133 -11.148 -13.125 1 98.31 57 TYR B N 1
ATOM 3350 C CA . TYR B 1 57 ? -11.273 -11.461 -14.258 1 98.31 57 TYR B CA 1
ATOM 3351 C C . TYR B 1 57 ? -10.742 -10.188 -14.906 1 98.31 57 TYR B C 1
ATOM 3353 O O . TYR B 1 57 ? -9.594 -10.133 -15.344 1 98.31 57 TYR B O 1
ATOM 3361 N N . ALA B 1 58 ? -11.57 -9.148 -14.93 1 98.44 58 ALA B N 1
ATOM 3362 C CA . ALA B 1 58 ? -11.234 -7.906 -15.617 1 98.44 58 ALA B CA 1
ATOM 3363 C C . ALA B 1 58 ? -10.047 -7.215 -14.945 1 98.44 58 ALA B C 1
ATOM 3365 O O . ALA B 1 58 ? -9.383 -6.375 -15.555 1 98.44 58 ALA B O 1
ATOM 3366 N N . ALA B 1 59 ? -9.766 -7.594 -13.719 1 98.62 59 ALA B N 1
ATOM 3367 C CA . ALA B 1 59 ? -8.734 -6.906 -12.953 1 98.62 59 ALA B CA 1
ATOM 3368 C C . ALA B 1 59 ? -7.406 -7.656 -13.023 1 98.62 59 ALA B C 1
ATOM 3370 O O . ALA B 1 59 ? -6.445 -7.301 -12.336 1 98.62 59 ALA B O 1
ATOM 3371 N N . LEU B 1 60 ? -7.227 -8.641 -13.914 1 98.81 60 LEU B N 1
ATOM 3372 C CA . LEU B 1 60 ? -6.109 -9.57 -13.805 1 98.81 60 LEU B CA 1
ATOM 3373 C C . LEU B 1 60 ? -5.016 -9.219 -14.812 1 98.81 60 LEU B C 1
ATOM 3375 O O . LEU B 1 60 ? -3.992 -9.906 -14.883 1 98.81 60 LEU B O 1
ATOM 3379 N N . PRO B 1 61 ? -5.094 -8.172 -15.594 1 98.5 61 PRO B N 1
ATOM 3380 C CA . PRO B 1 61 ? -4.051 -7.945 -16.594 1 98.5 61 PRO B CA 1
ATOM 3381 C C . PRO B 1 61 ? -2.674 -7.723 -15.977 1 98.5 61 PRO B C 1
ATOM 3383 O O . PRO B 1 61 ? -1.655 -7.973 -16.625 1 98.5 61 PRO B O 1
ATOM 3386 N N . PHE B 1 62 ? -2.6 -7.281 -14.742 1 98.31 62 PHE B N 1
ATOM 3387 C CA . PHE B 1 62 ? -1.323 -6.973 -14.109 1 98.31 62 PHE B CA 1
ATOM 3388 C C . PHE B 1 62 ? -0.449 -8.219 -14.016 1 98.31 62 PHE B C 1
ATOM 3390 O O . PHE B 1 62 ? 0.769 -8.117 -13.852 1 98.31 62 PHE B O 1
ATOM 3397 N N . THR B 1 63 ? -1.027 -9.398 -14.07 1 98.69 63 THR B N 1
ATOM 3398 C CA . THR B 1 63 ? -0.313 -10.656 -13.898 1 98.69 63 THR B CA 1
ATOM 3399 C C . THR B 1 63 ? 0.72 -10.844 -15.008 1 98.69 63 THR B C 1
ATOM 3401 O O . THR B 1 63 ? 1.714 -11.555 -14.82 1 98.69 63 THR B O 1
ATOM 3404 N N . ILE B 1 64 ? 0.599 -10.188 -16.156 1 98.69 64 ILE B N 1
ATOM 3405 C CA . ILE B 1 64 ? 1.513 -10.359 -17.281 1 98.69 64 ILE B CA 1
ATOM 3406 C C . ILE B 1 64 ? 2.873 -9.758 -16.938 1 98.69 64 ILE B C 1
ATOM 3408 O O . ILE B 1 64 ? 3.891 -10.133 -17.531 1 98.69 64 ILE B O 1
ATOM 3412 N N . ALA B 1 65 ? 2.893 -8.867 -15.922 1 97.88 65 ALA B N 1
ATOM 3413 C CA . ALA B 1 65 ? 4.086 -8.055 -15.688 1 97.88 65 ALA B CA 1
ATOM 3414 C C . ALA B 1 65 ? 4.93 -8.633 -14.562 1 97.88 65 ALA B C 1
ATOM 3416 O O . ALA B 1 65 ? 5.797 -7.953 -14.008 1 97.88 65 ALA B O 1
ATOM 3417 N N . LEU B 1 66 ? 4.723 -9.891 -14.18 1 98.31 66 LEU B N 1
ATOM 3418 C CA . LEU B 1 66 ? 5.504 -10.523 -13.125 1 98.31 66 LEU B CA 1
ATOM 3419 C C . LEU B 1 66 ? 6.992 -10.469 -13.438 1 98.31 66 LEU B C 1
ATOM 3421 O O . LEU B 1 66 ? 7.406 -10.789 -14.555 1 98.31 66 LEU B O 1
ATOM 3425 N N . ASP B 1 67 ? 7.801 -10.039 -12.484 1 98.19 67 ASP B N 1
ATOM 3426 C CA . ASP B 1 67 ? 9.25 -9.953 -12.609 1 98.19 67 ASP B CA 1
ATOM 3427 C C . ASP B 1 67 ? 9.953 -10.797 -11.547 1 98.19 67 ASP B C 1
ATOM 3429 O O . ASP B 1 67 ? 9.312 -11.258 -10.602 1 98.19 67 ASP B O 1
ATOM 3433 N N . PHE B 1 68 ? 11.195 -11.188 -11.812 1 98.38 68 PHE B N 1
ATOM 3434 C CA . PHE B 1 68 ? 12.047 -11.734 -10.766 1 98.38 68 PHE B CA 1
ATOM 3435 C C . PHE B 1 68 ? 12.891 -10.641 -10.125 1 98.38 68 PHE B C 1
ATOM 3437 O O . PHE B 1 68 ? 13.68 -9.977 -10.805 1 98.38 68 PHE B O 1
ATOM 3444 N N . GLU B 1 69 ? 12.742 -10.445 -8.828 1 97.56 69 GLU B N 1
ATOM 3445 C CA . GLU B 1 69 ? 13.258 -9.281 -8.109 1 97.56 69 GLU B CA 1
ATOM 3446 C C . GLU B 1 69 ? 14.633 -9.578 -7.508 1 97.56 69 GLU B C 1
ATOM 3448 O O . GLU B 1 69 ? 15.062 -8.883 -6.582 1 97.56 69 GLU B O 1
ATOM 3453 N N . GLY B 1 70 ? 15.297 -10.641 -7.941 1 96.56 70 GLY B N 1
ATOM 3454 C CA . GLY B 1 70 ? 16.625 -10.977 -7.438 1 96.56 70 GLY B CA 1
ATOM 3455 C C . GLY B 1 70 ? 16.594 -12.016 -6.328 1 96.56 70 GLY B C 1
ATOM 3456 O O . GLY B 1 70 ? 17.469 -12.883 -6.262 1 96.56 70 GLY B O 1
ATOM 3457 N N . ASP B 1 71 ? 15.586 -11.969 -5.473 1 97.38 71 ASP B N 1
ATOM 3458 C CA . ASP B 1 71 ? 15.484 -12.906 -4.363 1 97.38 71 ASP B CA 1
ATOM 3459 C C . ASP B 1 71 ? 14.109 -13.562 -4.328 1 97.38 71 ASP B C 1
ATOM 3461 O O . ASP B 1 71 ? 13.898 -14.539 -3.598 1 97.38 71 ASP B O 1
ATOM 3465 N N . GLN B 1 72 ? 13.203 -13.125 -5.074 1 98.44 72 GLN B N 1
ATOM 3466 C CA . GLN B 1 72 ? 11.836 -13.633 -5.152 1 98.44 72 GLN B CA 1
ATOM 3467 C C . GLN B 1 72 ? 11.148 -13.156 -6.43 1 98.44 72 GLN B C 1
ATOM 3469 O O . GLN B 1 72 ? 11.633 -12.25 -7.102 1 98.44 72 GLN B O 1
ATOM 3474 N N . PHE B 1 73 ? 10.078 -13.836 -6.832 1 98.62 73 PHE B N 1
ATOM 3475 C CA . PHE B 1 73 ? 9.195 -13.25 -7.84 1 98.62 73 PHE B CA 1
ATOM 3476 C C . PHE B 1 73 ? 8.328 -12.156 -7.234 1 98.62 73 PHE B C 1
ATOM 3478 O O . PHE B 1 73 ? 8.047 -12.172 -6.039 1 98.62 73 PHE B O 1
ATOM 3485 N N . THR B 1 74 ? 7.934 -11.211 -8.023 1 96.81 74 THR B N 1
ATOM 3486 C CA . THR B 1 74 ? 7.09 -10.086 -7.617 1 96.81 74 THR B CA 1
ATOM 3487 C C . THR B 1 74 ? 5.902 -10.578 -6.793 1 96.81 74 THR B C 1
ATOM 3489 O O . THR B 1 74 ? 5.223 -11.531 -7.184 1 96.81 74 THR B O 1
ATOM 3492 N N . PHE B 1 75 ? 5.801 -10.047 -5.605 1 96.88 75 PHE B N 1
ATOM 3493 C CA . PHE B 1 75 ? 4.57 -10.242 -4.852 1 96.88 75 PHE B CA 1
ATOM 3494 C C . PHE B 1 75 ? 3.404 -9.523 -5.516 1 96.88 75 PHE B C 1
ATOM 3496 O O . PHE B 1 75 ? 3.135 -8.359 -5.219 1 96.88 75 PHE B O 1
ATOM 3503 N N . PHE B 1 76 ? 2.732 -10.227 -6.379 1 96.12 76 PHE B N 1
ATOM 3504 C CA . PHE B 1 76 ? 1.776 -9.547 -7.246 1 96.12 76 PHE B CA 1
ATOM 3505 C C . PHE B 1 76 ? 0.482 -9.25 -6.496 1 96.12 76 PHE B C 1
ATOM 3507 O O . PHE B 1 76 ? 0.007 -10.078 -5.719 1 96.12 76 PHE B O 1
ATOM 3514 N N . LYS B 1 77 ? -0.027 -8.039 -6.629 1 97.38 77 LYS B N 1
ATOM 3515 C CA . LYS B 1 77 ? -1.245 -7.5 -6.027 1 97.38 77 LYS B CA 1
ATOM 3516 C C . LYS B 1 77 ? -2.082 -6.75 -7.059 1 97.38 77 LYS B C 1
ATOM 3518 O O . LYS B 1 77 ? -1.541 -6.156 -7.992 1 97.38 77 LYS B O 1
ATOM 3523 N N . PHE B 1 78 ? -3.375 -6.785 -6.871 1 98.19 78 PHE B N 1
ATOM 3524 C CA . PHE B 1 78 ? -4.227 -5.91 -7.676 1 98.19 78 PHE B CA 1
ATOM 3525 C C . PHE B 1 78 ? -3.805 -4.457 -7.52 1 98.19 78 PHE B C 1
ATOM 3527 O O . PHE B 1 78 ? -3.713 -3.945 -6.402 1 98.19 78 PHE B O 1
ATOM 3534 N N . PRO B 1 79 ? -3.537 -3.805 -8.664 1 97.56 79 PRO B N 1
ATOM 3535 C CA . PRO B 1 79 ? -3.227 -2.379 -8.539 1 97.56 79 PRO B CA 1
ATOM 3536 C C . PRO B 1 79 ? -4.422 -1.554 -8.062 1 97.56 79 PRO B C 1
ATOM 3538 O O . PRO B 1 79 ? -5.523 -1.689 -8.602 1 97.56 79 PRO B O 1
ATOM 3541 N N . HIS B 1 80 ?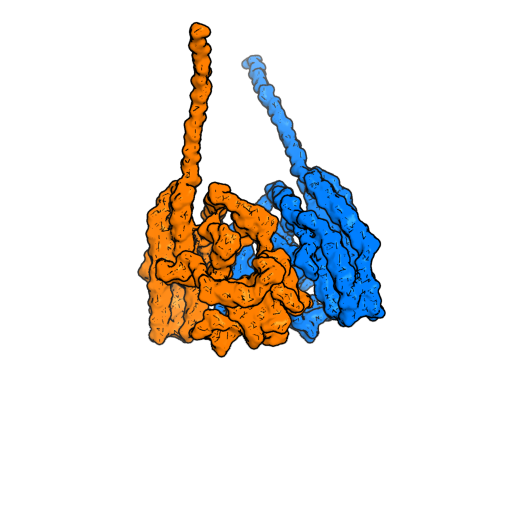 -4.191 -0.659 -7.148 1 97.75 80 HIS B N 1
ATOM 3542 C CA . HIS B 1 80 ? -5.27 0.13 -6.57 1 97.75 80 HIS B CA 1
ATOM 3543 C C . HIS B 1 80 ? -5.938 1.009 -7.621 1 97.75 80 HIS B C 1
ATOM 3545 O O . HIS B 1 80 ? -7.16 1.181 -7.609 1 97.75 80 HIS B O 1
ATOM 3551 N N . ASP B 1 81 ? -5.164 1.595 -8.516 1 96.38 81 ASP B N 1
ATOM 3552 C CA . ASP B 1 81 ? -5.715 2.475 -9.539 1 96.38 81 ASP B CA 1
ATOM 3553 C C . ASP B 1 81 ? -6.641 1.706 -10.484 1 96.38 81 ASP B C 1
ATOM 3555 O O . ASP B 1 81 ? -7.625 2.258 -10.977 1 96.38 81 ASP B O 1
ATOM 3559 N N . GLU B 1 82 ? -6.332 0.438 -10.695 1 97.88 82 GLU B N 1
ATOM 3560 C CA . GLU B 1 82 ? -7.176 -0.364 -11.578 1 97.88 82 GLU B CA 1
ATOM 3561 C C . GLU B 1 82 ? -8.461 -0.795 -10.875 1 97.88 82 GLU B C 1
ATOM 3563 O O . GLU B 1 82 ? -9.523 -0.872 -11.5 1 97.88 82 GLU B O 1
ATOM 3568 N N . LEU B 1 83 ? -8.383 -1.092 -9.562 1 98.69 83 LEU B N 1
ATOM 3569 C CA . LEU B 1 83 ? -9.602 -1.358 -8.797 1 98.69 83 LEU B CA 1
ATOM 3570 C C . LEU B 1 83 ? -10.555 -0.171 -8.859 1 98.69 83 LEU B C 1
ATOM 3572 O O . LEU B 1 83 ? -11.766 -0.35 -8.984 1 98.69 83 LEU B O 1
ATOM 3576 N N . GLU B 1 84 ? -9.992 0.999 -8.773 1 98.12 84 GLU B N 1
ATOM 3577 C CA . GLU B 1 84 ? -10.82 2.199 -8.836 1 98.12 84 GLU B CA 1
ATOM 3578 C C . GLU B 1 84 ? -11.422 2.375 -10.227 1 98.12 84 GLU B C 1
ATOM 3580 O O . GLU B 1 84 ? -12.617 2.645 -10.359 1 98.12 84 GLU B O 1
ATOM 3585 N N . ARG B 1 85 ? -10.609 2.244 -11.234 1 97.5 85 ARG B N 1
ATOM 3586 C CA . ARG B 1 85 ? -11.055 2.479 -12.609 1 97.5 85 ARG B CA 1
ATOM 3587 C C . ARG B 1 85 ? -12.117 1.47 -13.016 1 97.5 85 ARG B C 1
ATOM 3589 O O . ARG B 1 85 ? -13.086 1.821 -13.695 1 97.5 85 ARG B O 1
ATOM 3596 N N . LEU B 1 86 ? -11.938 0.24 -12.648 1 98.69 86 LEU B N 1
ATOM 3597 C CA . LEU B 1 86 ? -12.812 -0.833 -13.102 1 98.69 86 LEU B CA 1
ATOM 3598 C C . LEU B 1 86 ? -14.086 -0.89 -12.258 1 98.69 86 LEU B C 1
ATOM 3600 O O . LEU B 1 86 ? -15.18 -1.062 -12.789 1 98.69 86 LEU B O 1
ATOM 3604 N N . TYR B 1 87 ? -13.914 -0.727 -10.938 1 98.69 87 TYR B N 1
ATOM 3605 C CA . TYR B 1 87 ? -15.016 -1.086 -10.055 1 98.69 87 TYR B CA 1
ATOM 3606 C C . TYR B 1 87 ? -15.43 0.095 -9.18 1 98.69 87 TYR B C 1
ATOM 3608 O O . TYR B 1 87 ? -16.406 0.014 -8.438 1 98.69 87 TYR B O 1
ATOM 3616 N N . GLY B 1 88 ? -14.688 1.215 -9.219 1 98.12 88 GLY B N 1
ATOM 3617 C CA . GLY B 1 88 ? -14.984 2.367 -8.383 1 98.12 88 GLY B CA 1
ATOM 3618 C C . GLY B 1 88 ? -14.5 2.211 -6.957 1 98.12 88 GLY B C 1
ATOM 3619 O O . GLY B 1 88 ? -14.953 2.92 -6.059 1 98.12 88 GLY B O 1
ATOM 3620 N N . ILE B 1 89 ? -13.555 1.27 -6.68 1 98.56 89 ILE B N 1
ATOM 3621 C CA . ILE B 1 89 ? -13.078 0.974 -5.332 1 98.56 89 ILE B CA 1
ATOM 3622 C C . ILE B 1 89 ? -11.82 1.786 -5.035 1 98.56 89 ILE B C 1
ATOM 3624 O O . ILE B 1 89 ? -10.828 1.68 -5.754 1 98.56 89 ILE B O 1
ATOM 3628 N N . VAL B 1 90 ? -11.859 2.586 -4.043 1 97.81 90 VAL B N 1
ATOM 3629 C CA . VAL B 1 90 ? -10.695 3.35 -3.602 1 97.81 90 VAL B CA 1
ATOM 3630 C C . VAL B 1 90 ? -10.078 2.686 -2.371 1 97.81 90 VAL B C 1
ATOM 3632 O O . VAL B 1 90 ? -10.758 2.473 -1.366 1 97.81 90 VAL B O 1
ATOM 3635 N N . VAL B 1 91 ? -8.844 2.277 -2.453 1 98.25 91 VAL B N 1
ATOM 3636 C CA . VAL B 1 91 ? -8.117 1.643 -1.362 1 98.25 91 VAL B CA 1
ATOM 3637 C C . VAL B 1 91 ? -7.07 2.609 -0.807 1 98.25 91 VAL B C 1
ATOM 3639 O O . VAL B 1 91 ? -6.281 3.18 -1.562 1 98.25 91 VAL B O 1
ATOM 3642 N N . GLN B 1 92 ? -7.074 2.811 0.476 1 97.12 92 GLN B N 1
ATOM 3643 C CA . GLN B 1 92 ? -6.137 3.732 1.113 1 97.12 92 GLN B CA 1
ATOM 3644 C C . GLN B 1 92 ? -5.668 3.195 2.463 1 97.12 92 GLN B C 1
ATOM 3646 O O . GLN B 1 92 ? -6.43 2.529 3.17 1 97.12 92 GLN B O 1
ATOM 3651 N N . GLU B 1 93 ? -4.406 3.51 2.777 1 97.88 93 GLU B N 1
ATOM 3652 C CA . GLU B 1 93 ? -3.926 3.17 4.113 1 97.88 93 GLU B CA 1
ATOM 3653 C C . GLU B 1 93 ? -4.746 3.871 5.191 1 97.88 93 GLU B C 1
ATOM 3655 O O . GLU B 1 93 ? -5.184 5.008 5.008 1 97.88 93 GLU B O 1
ATOM 3660 N N . HIS B 1 94 ? -4.996 3.172 6.215 1 98.44 94 HIS B N 1
ATOM 3661 C CA . HIS B 1 94 ? -5.746 3.697 7.352 1 98.44 94 HIS B CA 1
ATOM 3662 C C . HIS B 1 94 ? -4.891 3.723 8.617 1 98.44 94 HIS B C 1
ATOM 3664 O O . HIS B 1 94 ? -4.395 2.684 9.055 1 98.44 94 HIS B O 1
ATOM 3670 N N . SER B 1 95 ? -4.695 4.926 9.133 1 98 95 SER B N 1
ATOM 3671 C CA . SER B 1 95 ? -3.9 5.066 10.352 1 98 95 SER B CA 1
ATOM 3672 C C . SER B 1 95 ? -4.6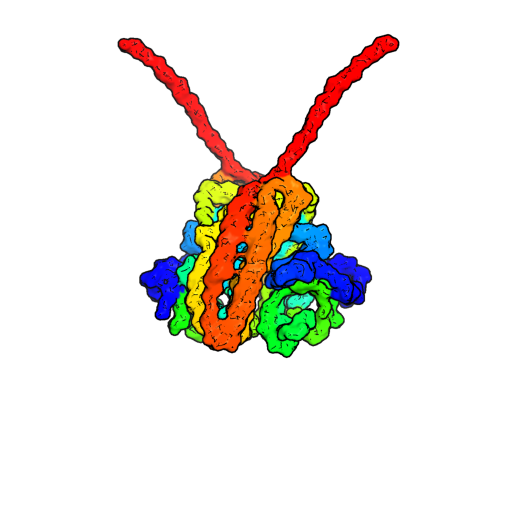37 4.504 11.562 1 98 95 SER B C 1
ATOM 3674 O O . SER B 1 95 ? -5.848 4.699 11.703 1 98 95 SER B O 1
ATOM 3676 N N . ILE B 1 96 ? -3.928 3.822 12.422 1 97.81 96 ILE B N 1
ATOM 3677 C CA . ILE B 1 96 ? -4.5 3.256 13.641 1 97.81 96 ILE B CA 1
ATOM 3678 C C . ILE B 1 96 ? -3.947 3.986 14.859 1 97.81 96 ILE B C 1
ATOM 3680 O O . ILE B 1 96 ? -2.807 3.754 15.266 1 97.81 96 ILE B O 1
ATOM 3684 N N . TYR B 1 97 ? -4.785 4.84 15.477 1 96.25 97 TYR B N 1
ATOM 3685 C CA . TYR B 1 97 ? -4.34 5.617 16.625 1 96.25 97 TYR B CA 1
ATOM 3686 C C . TYR B 1 97 ? -5.262 5.391 17.828 1 96.25 97 TYR B C 1
ATOM 3688 O O . TYR B 1 97 ? -4.93 5.777 18.953 1 96.25 97 TYR B O 1
ATOM 3696 N N . GLU B 1 98 ? -6.441 4.832 17.609 1 95.62 98 GLU B N 1
ATOM 3697 C CA . GLU B 1 98 ? -7.355 4.246 18.594 1 95.62 98 GLU B CA 1
ATOM 3698 C C . GLU B 1 98 ? -7.32 2.721 18.531 1 95.62 98 GLU B C 1
ATOM 3700 O O . GLU B 1 98 ? -6.715 2.143 17.625 1 95.62 98 GLU B O 1
ATOM 3705 N N . PRO B 1 99 ? -7.957 2.094 19.547 1 95.62 99 PRO B N 1
ATOM 3706 C CA . PRO B 1 99 ? -7.996 0.633 19.422 1 95.62 99 PRO B CA 1
ATOM 3707 C C . PRO B 1 99 ? -8.43 0.161 18.047 1 95.62 99 PRO B C 1
ATOM 3709 O O . PRO B 1 99 ? -9.375 0.71 17.469 1 95.62 99 PRO B O 1
ATOM 3712 N N . LEU B 1 100 ? -7.742 -0.804 17.531 1 97.94 100 LEU B N 1
ATOM 3713 C CA . LEU B 1 100 ? -7.926 -1.278 16.156 1 97.94 100 LEU B CA 1
ATOM 3714 C C . LEU B 1 100 ? -9.391 -1.629 15.906 1 97.94 100 LEU B C 1
ATOM 3716 O O . LEU B 1 100 ? -9.945 -1.266 14.867 1 97.94 100 LEU B O 1
ATOM 3720 N N . ASP B 1 101 ? -10.023 -2.355 16.828 1 97.94 101 ASP B N 1
ATOM 3721 C CA . ASP B 1 101 ? -11.398 -2.809 16.609 1 97.94 101 ASP B CA 1
ATOM 3722 C C . ASP B 1 101 ? -12.367 -1.629 16.578 1 97.94 101 ASP B C 1
ATOM 3724 O O . ASP B 1 101 ? -13.414 -1.697 15.93 1 97.94 101 ASP B O 1
ATOM 3728 N N . GLN B 1 102 ? -12.023 -0.518 17.203 1 97.12 102 GLN B N 1
ATOM 3729 C CA . GLN B 1 102 ? -12.844 0.683 17.125 1 97.12 102 GLN B CA 1
ATOM 3730 C C . GLN B 1 102 ? -12.789 1.288 15.719 1 97.12 102 GLN B C 1
ATOM 3732 O O . GLN B 1 102 ? -13.812 1.699 15.172 1 97.12 102 GLN B O 1
ATOM 3737 N N . HIS B 1 103 ? -11.578 1.42 15.188 1 98.25 103 HIS B N 1
ATOM 3738 C CA . HIS B 1 103 ? -11.438 1.891 13.812 1 98.25 103 HIS B CA 1
ATOM 3739 C C . HIS B 1 103 ? -12.188 0.987 12.844 1 98.25 103 HIS B C 1
ATOM 3741 O O . HIS B 1 103 ? -12.859 1.473 11.93 1 98.25 103 HIS B O 1
ATOM 3747 N N . ILE B 1 104 ? -12.055 -0.32 13.031 1 98.62 104 ILE B N 1
ATOM 3748 C CA . ILE B 1 104 ? -12.734 -1.279 12.164 1 98.62 104 ILE B CA 1
ATOM 3749 C C . ILE B 1 104 ? -14.242 -1.078 12.25 1 98.62 104 ILE B C 1
ATOM 3751 O O . ILE B 1 104 ? -14.93 -1.031 11.227 1 98.62 104 ILE B O 1
ATOM 3755 N N . GLU B 1 105 ? -14.758 -0.961 13.438 1 98 105 GLU B N 1
ATOM 3756 C CA . GLU B 1 105 ? -16.188 -0.767 13.625 1 98 105 GLU B CA 1
ATOM 3757 C C . GLU B 1 105 ? -16.672 0.49 12.906 1 98 105 GLU B C 1
ATOM 3759 O O . GLU B 1 105 ? -17.703 0.465 12.227 1 98 105 GLU B O 1
ATOM 3764 N N . THR B 1 106 ? -15.938 1.567 13.039 1 97.31 106 THR B N 1
ATOM 3765 C CA . THR B 1 106 ? -16.312 2.834 12.414 1 97.31 106 THR B CA 1
ATOM 3766 C C . THR B 1 106 ? -16.375 2.695 10.898 1 97.31 106 THR B C 1
ATOM 3768 O O . THR B 1 106 ? -17.328 3.131 10.266 1 97.31 106 THR B O 1
ATOM 3771 N N . GLN B 1 107 ? -15.383 2.084 10.328 1 98.19 107 GLN B N 1
ATOM 3772 C CA . GLN B 1 107 ? -15.305 1.991 8.875 1 98.19 107 GLN B CA 1
ATOM 3773 C C . GLN B 1 107 ? -16.297 0.967 8.336 1 98.19 107 GLN B C 1
ATOM 3775 O O . GLN B 1 107 ? -16.922 1.189 7.297 1 98.19 107 GLN B O 1
ATOM 3780 N N . VAL B 1 108 ? -16.438 -0.148 9.023 1 97.94 108 VAL B N 1
ATOM 3781 C CA . VAL B 1 108 ? -17.391 -1.172 8.602 1 97.94 108 VAL B CA 1
ATOM 3782 C C . VAL B 1 108 ? -18.812 -0.617 8.672 1 97.94 108 VAL B C 1
ATOM 3784 O O . VAL B 1 108 ? -19.641 -0.913 7.809 1 97.94 108 VAL B O 1
ATOM 3787 N N . ALA B 1 109 ? -19.125 0.2 9.688 1 96.38 109 ALA B N 1
ATOM 3788 C CA . ALA B 1 109 ? -20.438 0.836 9.812 1 96.38 109 ALA B CA 1
ATOM 3789 C C . ALA B 1 109 ? -20.719 1.741 8.617 1 96.38 109 ALA B C 1
ATOM 3791 O O . ALA B 1 109 ? -21.875 1.965 8.266 1 96.38 109 ALA B O 1
ATOM 3792 N N . ARG B 1 110 ? -19.672 2.172 7.988 1 95.31 110 ARG B N 1
ATOM 3793 C CA . ARG B 1 110 ? -19.797 3.061 6.84 1 95.31 110 ARG B CA 1
ATOM 3794 C C . ARG B 1 110 ? -19.844 2.268 5.535 1 95.31 110 ARG B C 1
ATOM 3796 O O . ARG B 1 110 ? -19.875 2.85 4.449 1 95.31 110 ARG B O 1
ATOM 3803 N N . GLY B 1 111 ? -19.75 0.942 5.645 1 95.81 111 GLY B N 1
ATOM 3804 C CA . GLY B 1 111 ? -19.875 0.074 4.484 1 95.81 111 GLY B CA 1
ATOM 3805 C C . GLY B 1 111 ? -18.531 -0.259 3.846 1 95.81 111 GLY B C 1
ATOM 3806 O O . GLY B 1 111 ? -18.484 -0.786 2.732 1 95.81 111 GLY B O 1
ATOM 3807 N N . HIS B 1 112 ? -17.469 0.053 4.512 1 98.31 112 HIS B N 1
ATOM 3808 C CA . HIS B 1 112 ? -16.141 -0.17 3.955 1 98.31 112 HIS B CA 1
ATOM 3809 C C . HIS B 1 112 ? -15.586 -1.53 4.367 1 98.31 112 HIS B C 1
ATOM 3811 O O . HIS B 1 112 ? -16.109 -2.166 5.285 1 98.31 112 HIS B O 1
ATOM 3817 N N . LEU B 1 113 ? -14.656 -2.016 3.6 1 98.81 113 LEU B N 1
ATOM 3818 C CA . LEU B 1 113 ? -13.867 -3.193 3.939 1 98.81 113 LEU B CA 1
ATOM 3819 C C . LEU B 1 113 ? -12.547 -2.795 4.59 1 98.81 113 LEU B C 1
ATOM 3821 O O . LEU B 1 113 ? -11.781 -2.008 4.023 1 98.81 113 LEU B O 1
ATOM 3825 N N . MET B 1 114 ? -12.297 -3.295 5.809 1 98.88 114 MET B N 1
ATOM 3826 C CA . MET B 1 114 ? -11.016 -3.049 6.469 1 98.88 114 MET B CA 1
ATOM 3827 C C . MET B 1 114 ? -10.047 -4.199 6.227 1 98.88 114 MET B C 1
ATOM 3829 O O . MET B 1 114 ? -10.281 -5.32 6.676 1 98.88 114 MET B O 1
ATOM 3833 N N . ILE B 1 115 ? -8.992 -3.967 5.488 1 98.94 115 ILE B N 1
ATOM 3834 C CA . ILE B 1 115 ? -7.973 -4.949 5.137 1 98.94 115 ILE B CA 1
ATOM 3835 C C . ILE B 1 115 ? -6.816 -4.871 6.129 1 98.94 115 ILE B C 1
ATOM 3837 O O . ILE B 1 115 ? -6.086 -3.877 6.168 1 98.94 115 ILE B O 1
ATOM 3841 N N . VAL B 1 116 ? -6.609 -5.938 6.902 1 98.75 116 VAL B N 1
ATOM 3842 C CA . VAL B 1 116 ? -5.734 -5.879 8.07 1 98.75 116 VAL B CA 1
ATOM 3843 C C . VAL B 1 116 ? -4.691 -6.992 7.984 1 98.75 116 VAL B C 1
ATOM 3845 O O . VAL B 1 116 ? -5.023 -8.141 7.695 1 98.75 116 VAL B O 1
ATOM 3848 N N . GLU B 1 117 ? -3.416 -6.645 8.148 1 97.94 117 GLU B N 1
ATOM 3849 C CA . GLU B 1 117 ? -2.4 -7.668 8.375 1 97.94 117 GLU B CA 1
ATOM 3850 C C . GLU B 1 117 ? -2.51 -8.25 9.781 1 97.94 117 GLU B C 1
ATOM 3852 O O . GLU B 1 117 ? -2.484 -7.512 10.773 1 97.94 117 GLU B O 1
ATOM 3857 N N . VAL B 1 118 ? -2.584 -9.539 9.875 1 97.75 118 VAL B N 1
ATOM 3858 C CA . VAL B 1 118 ? -2.822 -10.164 11.172 1 97.75 118 VAL B CA 1
ATOM 3859 C C . VAL B 1 118 ? -1.867 -11.336 11.367 1 97.75 118 VAL B C 1
ATOM 3861 O O . VAL B 1 118 ? -1.137 -11.711 10.445 1 97.75 118 VAL B O 1
ATOM 3864 N N . ASP B 1 119 ? -1.841 -11.82 12.57 1 97.38 119 ASP B N 1
ATOM 3865 C CA . ASP B 1 119 ? -1.115 -13.039 12.93 1 97.38 119 ASP B CA 1
ATOM 3866 C C . ASP B 1 119 ? -1.981 -14.273 12.719 1 97.38 119 ASP B C 1
ATOM 3868 O O . ASP B 1 119 ? -2.957 -14.484 13.445 1 97.38 119 ASP B O 1
ATOM 3872 N N . ALA B 1 120 ? -1.563 -15.109 11.852 1 97.44 120 ALA B N 1
ATOM 3873 C CA . ALA B 1 120 ? -2.357 -16.281 11.477 1 97.44 120 ALA B CA 1
ATOM 3874 C C . ALA B 1 120 ? -2.486 -17.25 12.648 1 97.44 120 ALA B C 1
ATOM 3876 O O . ALA B 1 120 ? -3.326 -18.141 12.625 1 97.44 120 ALA B O 1
ATOM 3877 N N . TRP B 1 121 ? -1.69 -17.062 13.672 1 97.5 121 TRP B N 1
ATOM 3878 C CA . TRP B 1 121 ? -1.793 -17.875 14.883 1 97.5 121 TRP B CA 1
ATOM 3879 C C . TRP B 1 121 ? -3.201 -17.812 15.461 1 97.5 121 TRP B C 1
ATOM 3881 O O . TRP B 1 121 ? -3.658 -18.75 16.109 1 97.5 121 TRP B O 1
ATOM 3891 N N . PHE B 1 122 ? -3.949 -16.797 15.156 1 98.12 122 PHE B N 1
ATOM 3892 C CA . PHE B 1 122 ? -5.254 -16.562 15.758 1 98.12 122 PHE B CA 1
ATOM 3893 C C . PHE B 1 122 ? -6.367 -16.766 14.742 1 98.12 122 PHE B C 1
ATOM 3895 O O . PHE B 1 122 ? -7.523 -16.406 14.992 1 98.12 122 PHE B O 1
ATOM 3902 N N . LEU B 1 123 ? -6.094 -17.219 13.547 1 98.44 123 LEU B N 1
ATOM 3903 C CA . LEU B 1 123 ? -7.098 -17.406 12.508 1 98.44 123 LEU B CA 1
ATOM 3904 C C . LEU B 1 123 ? -7.605 -18.844 12.492 1 98.44 123 LEU B C 1
ATOM 3906 O O . LEU B 1 123 ? -6.914 -19.75 12.008 1 98.44 123 LEU B O 1
ATOM 3910 N N . PRO B 1 124 ? -8.875 -19.031 12.859 1 97.81 124 PRO B N 1
ATOM 3911 C CA . PRO B 1 124 ? -9.383 -20.406 12.953 1 97.81 124 PRO B CA 1
ATOM 3912 C C . PRO B 1 124 ? -9.43 -21.109 11.602 1 97.81 124 PRO B C 1
ATOM 3914 O O . PRO B 1 124 ? -9.359 -22.344 11.531 1 97.81 124 PRO B O 1
ATOM 3917 N N . ASP B 1 125 ? -9.57 -20.375 10.539 1 97.56 125 ASP B N 1
ATOM 3918 C CA . ASP B 1 125 ? -9.688 -20.969 9.211 1 97.56 125 ASP B CA 1
ATOM 3919 C C . ASP B 1 125 ? -8.375 -21.609 8.773 1 97.56 125 ASP B C 1
ATOM 3921 O O . ASP B 1 125 ? -8.336 -22.359 7.801 1 97.56 125 ASP B O 1
ATOM 3925 N N . THR B 1 126 ? -7.293 -21.328 9.422 1 96.5 126 THR B N 1
ATOM 3926 C CA . THR B 1 126 ? -6.016 -21.938 9.07 1 96.5 126 THR B CA 1
ATOM 3927 C C . THR B 1 126 ? -5.703 -23.109 9.992 1 96.5 126 THR B C 1
ATOM 3929 O O . THR B 1 126 ? -4.535 -23.453 10.188 1 96.5 126 THR B O 1
ATOM 3932 N N . ARG B 1 127 ? -6.668 -23.656 10.625 1 94.88 127 ARG B N 1
ATOM 3933 C CA . ARG B 1 127 ? -6.504 -24.859 11.43 1 94.88 127 ARG B CA 1
ATOM 3934 C C . ARG B 1 127 ? -5.84 -25.969 10.625 1 94.88 127 ARG B C 1
ATOM 3936 O O . ARG B 1 127 ? -6.227 -26.234 9.484 1 94.88 127 ARG B O 1
ATOM 3943 N N . GLY B 1 128 ? -4.805 -26.578 11.281 1 91.44 128 GLY B N 1
ATOM 3944 C CA . GLY B 1 128 ? -4.039 -27.609 10.586 1 91.44 128 GLY B CA 1
ATOM 3945 C C . GLY B 1 128 ? -2.777 -27.062 9.938 1 91.44 128 GLY B C 1
ATOM 3946 O O . GLY B 1 128 ? -1.933 -27.844 9.484 1 91.44 128 GLY B O 1
ATOM 3947 N N . SER B 1 129 ? -2.678 -25.781 9.875 1 92.06 129 SER B N 1
ATOM 3948 C CA . SER B 1 129 ? -1.47 -25.141 9.367 1 92.06 129 SER B CA 1
ATOM 3949 C C . SER B 1 129 ? -0.879 -24.172 10.383 1 92.06 129 SER B C 1
ATOM 3951 O O . SER B 1 129 ? -0.107 -24.578 11.258 1 92.06 129 SER B O 1
ATOM 3953 N N . SER B 1 130 ? -1.398 -22.953 10.469 1 93.81 130 SER B N 1
ATOM 3954 C CA . SER B 1 130 ? -0.757 -21.969 11.328 1 93.81 130 SER B CA 1
ATOM 3955 C C . SER B 1 130 ? -1.542 -21.766 12.617 1 93.81 130 SER B C 1
ATOM 3957 O O . SER B 1 130 ? -0.981 -21.344 13.633 1 93.81 130 SER B O 1
ATOM 3959 N N . TYR B 1 131 ? -2.84 -22.062 12.68 1 97.75 131 TYR B N 1
ATOM 3960 C CA . TYR B 1 131 ? -3.699 -21.781 13.828 1 97.75 131 TYR B CA 1
ATOM 3961 C C . TYR B 1 131 ? -3.133 -22.406 15.102 1 97.75 131 TYR B C 1
ATOM 3963 O O . TYR B 1 131 ? -3.012 -23.625 15.203 1 97.75 131 TYR B O 1
ATOM 3971 N N . ARG B 1 132 ? -2.691 -21.578 16.031 1 96.94 132 ARG B N 1
ATOM 3972 C CA . ARG B 1 132 ? -2.168 -21.953 17.344 1 96.94 132 ARG B CA 1
ATOM 3973 C C . ARG B 1 132 ? -0.844 -22.688 17.219 1 96.94 132 ARG B C 1
ATOM 3975 O O . ARG B 1 132 ? -0.417 -23.375 18.156 1 96.94 132 ARG B O 1
ATOM 3982 N N . THR B 1 133 ? -0.212 -22.594 16.047 1 95.62 133 THR B N 1
ATOM 3983 C CA . THR B 1 133 ? 1.004 -23.375 15.852 1 95.62 133 THR B CA 1
ATOM 3984 C C . THR B 1 133 ? 2.146 -22.484 15.375 1 95.62 133 THR B C 1
ATOM 3986 O O . THR B 1 133 ? 3.299 -22.672 15.766 1 95.62 133 THR B O 1
ATOM 3989 N N . GLN B 1 134 ? 1.848 -21.625 14.547 1 93.56 134 GLN B N 1
ATOM 3990 C CA . GLN B 1 134 ? 2.908 -20.828 13.953 1 93.56 134 GLN B CA 1
ATOM 3991 C C . GLN B 1 134 ? 2.469 -19.375 13.789 1 93.56 134 GLN B C 1
ATOM 3993 O O . GLN B 1 134 ? 1.365 -19.109 13.312 1 93.56 134 GLN B O 1
ATOM 3998 N N . HIS B 1 135 ? 3.344 -18.438 14.219 1 93.69 135 HIS B N 1
ATOM 3999 C CA . HIS B 1 135 ? 3.123 -17.016 13.969 1 93.69 135 HIS B CA 1
ATOM 4000 C C . HIS B 1 135 ? 3.545 -16.641 12.555 1 93.69 135 HIS B C 1
ATOM 4002 O O . HIS B 1 135 ? 4.734 -16.641 12.234 1 93.69 135 HIS B O 1
ATOM 4008 N N . THR B 1 136 ? 2.584 -16.375 11.711 1 95.06 136 THR B N 1
ATOM 4009 C CA . THR B 1 136 ? 2.836 -15.977 10.336 1 95.06 136 THR B CA 1
ATOM 4010 C C . THR B 1 136 ? 1.91 -14.828 9.93 1 95.06 136 THR B C 1
ATOM 4012 O O . THR B 1 136 ? 0.739 -14.805 10.32 1 95.06 136 THR B O 1
ATOM 4015 N N . LYS B 1 137 ? 2.49 -13.945 9.211 1 96.31 137 LYS B N 1
ATOM 4016 C CA . LYS B 1 137 ? 1.735 -12.781 8.766 1 96.31 137 LYS B CA 1
ATOM 4017 C C . LYS B 1 137 ? 0.819 -13.133 7.598 1 96.31 137 LYS B C 1
ATOM 4019 O O . LYS B 1 137 ? 1.214 -13.875 6.695 1 96.31 137 LYS B O 1
ATOM 4024 N N . THR B 1 138 ? -0.376 -12.703 7.613 1 97.62 138 THR B N 1
ATOM 4025 C CA . THR B 1 138 ? -1.309 -12.797 6.492 1 97.62 138 THR B CA 1
ATOM 4026 C C . THR B 1 138 ? -2.254 -11.602 6.477 1 97.62 138 THR B C 1
ATOM 4028 O O . THR B 1 138 ? -2.096 -10.664 7.27 1 97.62 138 THR B O 1
ATOM 4031 N N . THR B 1 139 ? -3.131 -11.5 5.453 1 98.5 139 THR B N 1
ATOM 4032 C CA . THR B 1 139 ? -4.047 -10.375 5.285 1 98.5 139 THR B CA 1
ATOM 4033 C C . THR B 1 139 ? -5.492 -10.859 5.242 1 98.5 139 THR B C 1
ATOM 4035 O O . THR B 1 139 ? -5.812 -11.82 4.539 1 98.5 139 THR B O 1
ATOM 4038 N N . ILE B 1 140 ? -6.332 -10.219 6.008 1 98.81 140 ILE B N 1
ATOM 4039 C CA . ILE B 1 140 ? -7.758 -10.531 5.953 1 98.81 140 ILE B CA 1
ATOM 4040 C C . ILE B 1 140 ? -8.555 -9.258 5.648 1 98.81 140 ILE B C 1
ATOM 4042 O O . ILE B 1 140 ? -8.094 -8.148 5.922 1 98.81 140 ILE B O 1
ATOM 4046 N N . GLY B 1 141 ? -9.711 -9.398 5.012 1 98.88 141 GLY B N 1
ATOM 4047 C CA . GLY B 1 141 ? -10.664 -8.32 4.793 1 98.88 141 GLY B CA 1
ATOM 4048 C C . GLY B 1 141 ? -11.883 -8.414 5.688 1 98.88 141 GLY B C 1
ATOM 4049 O O . GLY B 1 141 ? -12.742 -9.273 5.492 1 98.88 141 GLY B O 1
ATOM 4050 N N . ILE B 1 142 ? -12.023 -7.492 6.633 1 98.88 142 ILE B N 1
ATOM 4051 C CA . ILE B 1 142 ? -13.086 -7.531 7.629 1 98.88 142 ILE B CA 1
ATOM 4052 C C . ILE B 1 142 ? -14.242 -6.648 7.184 1 98.88 142 ILE B C 1
ATOM 4054 O O . ILE B 1 142 ? -14.062 -5.453 6.934 1 98.88 142 ILE B O 1
ATOM 4058 N N . ASP B 1 143 ? -15.484 -7.23 7.074 1 98.38 143 ASP B N 1
ATOM 4059 C CA . ASP B 1 143 ? -16.625 -6.422 6.68 1 98.38 143 ASP B CA 1
ATOM 4060 C C . ASP B 1 143 ? -17.781 -6.586 7.672 1 98.38 143 ASP B C 1
ATOM 4062 O O . ASP B 1 143 ? -18.906 -6.164 7.398 1 98.38 143 ASP B O 1
ATOM 4066 N N . ALA B 1 144 ? -17.531 -7.273 8.82 1 98.38 144 ALA B N 1
ATOM 4067 C CA . ALA B 1 144 ? -18.5 -7.395 9.906 1 98.38 144 ALA B CA 1
ATOM 4068 C C . ALA B 1 144 ? -17.797 -7.434 11.266 1 98.38 144 ALA B C 1
ATOM 4070 O O . ALA B 1 144 ? -16.75 -8.07 11.414 1 98.38 144 ALA B O 1
ATOM 4071 N N . ILE B 1 145 ? -18.391 -6.742 12.234 1 98.12 145 ILE B N 1
ATOM 4072 C CA . ILE B 1 145 ? -17.797 -6.73 13.562 1 98.12 145 ILE B CA 1
ATOM 4073 C C . ILE B 1 145 ? -18.859 -6.461 14.617 1 98.12 145 ILE B C 1
ATOM 4075 O O . ILE B 1 145 ? -19.781 -5.68 14.383 1 98.12 145 ILE B O 1
ATOM 4079 N N . ASP B 1 146 ? -18.859 -7.141 15.648 1 96.94 146 ASP B N 1
ATOM 4080 C CA . ASP B 1 146 ? -19.562 -6.891 16.906 1 96.94 146 ASP B CA 1
ATOM 4081 C C . ASP B 1 146 ? -18.594 -6.809 18.078 1 96.94 146 ASP B C 1
ATOM 4083 O O . ASP B 1 146 ? -18.234 -7.836 18.656 1 96.94 146 ASP B O 1
ATOM 4087 N N . ARG B 1 147 ? -18.188 -5.629 18.453 1 96.25 147 ARG B N 1
ATOM 4088 C CA . ARG B 1 147 ? -17.172 -5.434 19.484 1 96.25 147 ARG B CA 1
ATOM 4089 C C . ARG B 1 147 ? -17.672 -5.914 20.844 1 96.25 147 ARG B C 1
ATOM 4091 O O . ARG B 1 147 ? -16.906 -6.48 21.625 1 96.25 147 ARG B O 1
ATOM 4098 N N . ALA B 1 148 ? -18.922 -5.672 21.141 1 95.31 148 ALA B N 1
ATOM 4099 C CA . ALA B 1 148 ? -19.484 -6.055 22.422 1 95.31 148 ALA B CA 1
ATOM 4100 C C . ALA B 1 148 ? -19.422 -7.562 22.625 1 95.31 148 ALA B C 1
ATOM 4102 O O . ALA B 1 148 ? -19.156 -8.039 23.734 1 95.31 148 ALA B O 1
ATOM 4103 N N . LYS B 1 149 ? -19.672 -8.328 21.594 1 96.19 149 LYS B N 1
ATOM 4104 C CA . LYS B 1 149 ? -19.672 -9.781 21.672 1 96.19 149 LYS B CA 1
ATOM 4105 C C . LYS B 1 149 ? -18.344 -10.359 21.203 1 96.19 149 LYS B C 1
ATOM 4107 O O . LYS B 1 149 ? -18.172 -11.578 21.141 1 96.19 149 LYS B O 1
ATOM 4112 N N . ARG B 1 150 ? -17.406 -9.523 20.703 1 96.81 150 ARG B N 1
ATOM 4113 C CA . ARG B 1 150 ? -16.047 -9.891 20.297 1 96.81 150 ARG B CA 1
ATOM 4114 C C . ARG B 1 150 ? -16.062 -10.898 19.156 1 96.81 150 ARG B C 1
ATOM 4116 O O . ARG B 1 150 ? -15.477 -11.977 19.25 1 96.81 150 ARG B O 1
ATOM 4123 N N . GLN B 1 151 ? -16.672 -10.453 18.125 1 97.81 151 GLN B N 1
ATOM 4124 C CA . GLN B 1 151 ? -16.734 -11.297 16.922 1 97.81 151 GLN B CA 1
ATOM 4125 C C . GLN B 1 151 ? -16.531 -10.477 15.656 1 97.81 151 GLN B C 1
ATOM 4127 O O . GLN B 1 151 ? -16.984 -9.328 15.578 1 97.81 151 GLN B O 1
ATOM 4132 N N . ILE B 1 152 ? -15.867 -11.094 14.695 1 98.56 152 ILE B N 1
ATOM 4133 C CA . ILE B 1 152 ? -15.688 -10.461 13.391 1 98.56 152 ILE B CA 1
ATOM 4134 C C . ILE B 1 152 ? -15.977 -11.477 12.281 1 98.56 152 ILE B C 1
ATOM 4136 O O . ILE B 1 152 ? -15.859 -12.688 12.492 1 98.56 152 ILE B O 1
ATOM 4140 N N . GLY B 1 153 ? -16.531 -11.07 11.203 1 98.62 153 GLY B N 1
ATOM 4141 C CA . GLY B 1 153 ? -16.562 -11.773 9.922 1 98.62 153 GLY B CA 1
ATOM 4142 C C . GLY B 1 153 ? -15.555 -11.242 8.922 1 98.62 153 GLY B C 1
ATOM 4143 O O . GLY B 1 153 ? -15.391 -10.023 8.789 1 98.62 153 GLY B O 1
ATOM 4144 N N . TYR B 1 154 ? -14.836 -12.172 8.258 1 98.81 154 TYR B N 1
ATOM 4145 C CA . TYR B 1 154 ? -13.734 -11.695 7.426 1 98.81 154 TYR B CA 1
ATOM 4146 C C . TYR B 1 154 ? -13.523 -12.609 6.227 1 98.81 154 TYR B C 1
ATOM 4148 O O . TYR B 1 154 ? -13.766 -13.812 6.309 1 98.81 154 TYR B O 1
ATOM 4156 N N . PHE B 1 155 ? -13.078 -12.008 5.148 1 98.88 155 PHE B N 1
ATOM 4157 C CA . PHE B 1 155 ? -12.555 -12.734 3.992 1 98.88 155 PHE B CA 1
ATOM 4158 C C . PHE B 1 155 ? -11.094 -13.109 4.199 1 98.88 155 PHE B C 1
ATOM 4160 O O . PHE B 1 155 ? -10.305 -12.305 4.691 1 98.88 155 PHE B O 1
ATOM 4167 N N . HIS B 1 156 ? -10.719 -14.281 3.848 1 98.75 156 HIS B N 1
ATOM 4168 C CA . HIS B 1 156 ? -9.344 -14.75 3.865 1 98.75 156 HIS B CA 1
ATOM 4169 C C . HIS B 1 156 ? -9.125 -15.852 2.84 1 98.75 156 HIS B C 1
ATOM 4171 O O . HIS B 1 156 ? -9.867 -16.844 2.811 1 98.75 156 HIS B O 1
ATOM 4177 N N . ASN B 1 157 ? -8.094 -15.68 2.016 1 97.56 157 ASN B N 1
ATOM 4178 C CA . ASN B 1 157 ? -7.828 -16.641 0.952 1 97.56 157 ASN B CA 1
ATOM 4179 C C . ASN B 1 157 ? -9.102 -16.984 0.18 1 97.56 157 ASN B C 1
ATOM 4181 O O . ASN B 1 157 ? -9.773 -16.094 -0.34 1 97.56 157 ASN B O 1
ATOM 4185 N N . SER B 1 158 ? -9.547 -18.219 0.206 1 97.5 158 SER B N 1
ATOM 4186 C CA . SER B 1 158 ? -10.602 -18.672 -0.7 1 97.5 158 SER B CA 1
ATOM 4187 C C . SER B 1 158 ? -11.961 -18.656 -0.008 1 97.5 158 SER B C 1
ATOM 4189 O O . SER B 1 158 ? -12.898 -19.312 -0.468 1 97.5 158 SER B O 1
ATOM 4191 N N . GLY B 1 159 ? -12.055 -17.875 1.139 1 97.75 159 GLY B N 1
ATOM 4192 C CA . GLY B 1 159 ? -13.336 -18.016 1.805 1 97.75 159 GLY B CA 1
ATOM 4193 C C . GLY B 1 159 ? -13.664 -16.875 2.74 1 97.75 159 GLY B C 1
ATOM 4194 O O . GLY B 1 159 ? -13.016 -15.828 2.691 1 97.75 159 G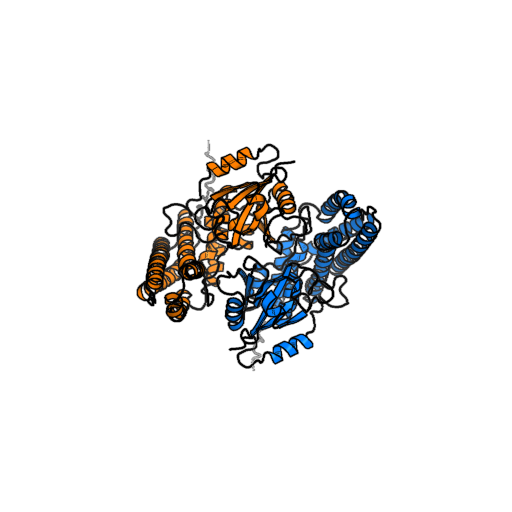LY B O 1
ATOM 4195 N N . TYR B 1 160 ? -14.828 -17.047 3.379 1 98.62 160 TYR B N 1
ATOM 4196 C CA . TYR B 1 160 ? -15.344 -16.141 4.398 1 98.62 160 TYR B CA 1
ATOM 4197 C C . TYR B 1 160 ? -15.5 -16.859 5.734 1 98.62 160 TYR B C 1
ATOM 4199 O O . TYR B 1 160 ? -16 -17.984 5.785 1 98.62 160 TYR B O 1
ATOM 4207 N N . TYR B 1 161 ? -15.062 -16.188 6.84 1 98.69 161 TYR B N 1
ATOM 4208 C CA . TYR B 1 161 ? -14.961 -16.891 8.109 1 98.69 161 TYR B CA 1
ATOM 4209 C C . TYR B 1 161 ? -15.336 -15.977 9.273 1 98.69 161 TYR B C 1
ATOM 4211 O O . TYR B 1 161 ? -15.57 -14.781 9.078 1 98.69 161 TYR B O 1
ATOM 4219 N N . VAL B 1 162 ? -15.43 -16.594 10.422 1 98.31 162 VAL B N 1
ATOM 4220 C CA . VAL B 1 162 ? -15.758 -15.867 11.648 1 98.31 162 VAL B CA 1
ATOM 4221 C C . VAL B 1 162 ? -14.711 -16.156 12.719 1 98.31 162 VAL B C 1
ATOM 4223 O O . VAL B 1 162 ? -14.234 -17.281 12.836 1 98.31 162 VAL B O 1
ATOM 4226 N N . ALA B 1 163 ? -14.258 -15.188 13.438 1 98.44 163 ALA B N 1
ATOM 4227 C CA . ALA B 1 163 ? -13.414 -15.312 14.625 1 98.44 163 ALA B CA 1
ATOM 4228 C C . ALA B 1 163 ? -14.094 -14.703 15.844 1 98.44 163 ALA B C 1
ATOM 4230 O O . ALA B 1 163 ? -14.734 -13.648 15.742 1 98.44 163 ALA B O 1
ATOM 4231 N N . GLU B 1 164 ? -13.914 -15.328 17.031 1 97.5 164 GLU B N 1
ATOM 4232 C CA . GLU B 1 164 ? -14.625 -14.891 18.219 1 97.5 164 GLU B CA 1
ATOM 4233 C C . GLU B 1 164 ? -13.719 -14.969 19.453 1 97.5 164 GLU B C 1
ATOM 4235 O O . GLU B 1 164 ? -12.727 -15.703 19.469 1 97.5 164 GLU B O 1
ATOM 4240 N N . ASP B 1 165 ? -14.078 -14.18 20.422 1 96.88 165 ASP B N 1
ATOM 4241 C CA . ASP B 1 165 ? -13.539 -14.195 21.781 1 96.88 165 ASP B CA 1
ATOM 4242 C C . ASP B 1 165 ? -12.016 -14.18 21.766 1 96.88 165 ASP B C 1
ATOM 4244 O O . ASP B 1 165 ? -11.406 -13.156 21.438 1 96.88 165 ASP B O 1
ATOM 4248 N N . PHE B 1 166 ? -11.453 -15.398 22.016 1 97.31 166 PHE B N 1
ATOM 4249 C CA . PHE B 1 166 ? -10 -15.492 22.125 1 97.31 166 PHE B CA 1
ATOM 4250 C C . PHE B 1 166 ? -9.336 -15.055 20.828 1 97.31 166 PHE B C 1
ATOM 4252 O O . PHE B 1 166 ? -8.375 -14.273 20.844 1 97.31 166 PHE B O 1
ATOM 4259 N N . ASP B 1 167 ? -9.812 -15.586 19.734 1 98.25 167 ASP B N 1
ATOM 4260 C CA . ASP B 1 167 ? -9.242 -15.266 18.438 1 98.25 167 ASP B CA 1
ATOM 4261 C C . ASP B 1 167 ? -9.492 -13.797 18.078 1 98.25 167 ASP B C 1
ATOM 4263 O O . ASP B 1 167 ? -8.602 -13.125 17.547 1 98.25 167 ASP B O 1
ATOM 4267 N N . TYR B 1 168 ? -10.703 -13.305 18.375 1 98.06 168 TYR B N 1
ATOM 4268 C CA . TYR B 1 168 ? -11.008 -11.891 18.203 1 98.06 168 TYR B CA 1
ATOM 4269 C C . TYR B 1 168 ? -9.992 -11.016 18.938 1 98.06 168 TYR B C 1
ATOM 4271 O O . TYR B 1 168 ? -9.445 -10.078 18.344 1 98.06 168 TYR B O 1
ATOM 4279 N N . ASN B 1 169 ? -9.711 -11.328 20.156 1 97.88 169 ASN B N 1
ATOM 4280 C CA . ASN B 1 169 ? -8.812 -10.539 20.984 1 97.88 169 ASN B CA 1
ATOM 4281 C C . ASN B 1 169 ? -7.383 -10.547 20.438 1 97.88 169 ASN B C 1
ATOM 4283 O O . ASN B 1 169 ? -6.676 -9.547 20.531 1 97.88 169 ASN B O 1
ATOM 4287 N N . GLY B 1 170 ? -6.977 -11.648 19.922 1 97.62 170 GLY B N 1
ATOM 4288 C CA . GLY B 1 170 ? -5.645 -11.766 19.344 1 97.62 170 GLY B CA 1
ATOM 4289 C C . GLY B 1 170 ? -5.508 -11.062 18.016 1 97.62 170 GLY B C 1
ATOM 4290 O O . GLY B 1 170 ? -4.426 -10.586 17.656 1 97.62 170 GLY B O 1
ATOM 4291 N N . LEU B 1 171 ? -6.582 -11.008 17.234 1 98.12 171 LEU B N 1
ATOM 4292 C CA . LEU B 1 171 ? -6.551 -10.469 15.883 1 98.12 171 LEU B CA 1
ATOM 4293 C C . LEU B 1 171 ? -6.727 -8.953 15.898 1 98.12 171 LEU B C 1
ATOM 4295 O O . LEU B 1 171 ? -5.953 -8.227 15.273 1 98.12 171 LEU B O 1
ATOM 4299 N N . VAL B 1 172 ? -7.75 -8.461 16.625 1 97.69 172 VAL B N 1
ATOM 4300 C CA . VAL B 1 172 ? -8.086 -7.051 16.484 1 97.69 172 VAL B CA 1
ATOM 4301 C C . VAL B 1 172 ? -8.344 -6.441 17.859 1 97.69 172 VAL B C 1
ATOM 4303 O O . VAL B 1 172 ? -8.555 -5.234 17.984 1 97.69 172 VAL B O 1
ATOM 4306 N N . GLY B 1 173 ? -8.305 -7.262 18.922 1 93.62 173 GLY B N 1
ATOM 4307 C CA . GLY B 1 173 ? -8.648 -6.789 20.25 1 93.62 173 GLY B CA 1
ATOM 4308 C C . GLY B 1 173 ? -7.441 -6.465 21.094 1 93.62 173 GLY B C 1
ATOM 4309 O O . GLY B 1 173 ? -6.379 -6.125 20.578 1 93.62 173 GLY B O 1
ATOM 4310 N N . GLY B 1 174 ? -7.621 -6.438 22.344 1 89.88 174 GLY B N 1
ATOM 4311 C CA . GLY B 1 174 ? -6.656 -5.898 23.281 1 89.88 174 GLY B CA 1
ATOM 4312 C C . GLY B 1 174 ? -5.523 -6.859 23.594 1 89.88 174 GLY B C 1
ATOM 4313 O O . GLY B 1 174 ? -4.539 -6.484 24.234 1 89.88 174 GLY B O 1
ATOM 4314 N N . ASN B 1 175 ? -5.531 -8.07 23.094 1 88.81 175 ASN B N 1
ATOM 4315 C CA . ASN B 1 175 ? -4.516 -9.055 23.438 1 88.81 175 ASN B CA 1
ATOM 4316 C C . ASN B 1 175 ? -3.643 -9.406 22.25 1 88.81 175 ASN B C 1
ATOM 4318 O O . ASN B 1 175 ? -3.123 -10.516 22.156 1 88.81 175 ASN B O 1
ATOM 4322 N N . SER B 1 176 ? -3.602 -8.531 21.344 1 88 176 SER B N 1
ATOM 4323 C CA . SER B 1 176 ? -2.721 -8.773 20.219 1 88 176 SER B CA 1
ATOM 4324 C C . SER B 1 176 ? -1.26 -8.844 20.641 1 88 176 SER B C 1
ATOM 4326 O O . SER B 1 176 ? -0.809 -8.016 21.453 1 88 176 SER B O 1
ATOM 4328 N N . PRO B 1 177 ? -0.553 -9.812 20.156 1 87.19 177 PRO B N 1
ATOM 4329 C CA . PRO B 1 177 ? 0.867 -9.891 20.516 1 87.19 177 PRO B CA 1
ATOM 4330 C C . PRO B 1 177 ? 1.703 -8.812 19.828 1 87.19 177 PRO B C 1
ATOM 4332 O O . PRO B 1 177 ? 2.893 -8.672 20.109 1 87.19 177 PRO B O 1
ATOM 4335 N N . MET B 1 178 ? 1.143 -8.078 18.969 1 89 178 MET B N 1
ATOM 4336 C CA . MET B 1 178 ? 1.87 -7.082 18.188 1 89 178 MET B CA 1
ATOM 4337 C C . MET B 1 178 ? 2.244 -5.879 19.047 1 89 178 MET B C 1
ATOM 4339 O O . MET B 1 178 ? 1.404 -5.348 19.781 1 89 178 MET B O 1
ATOM 4343 N N . THR B 1 179 ? 3.494 -5.492 18.938 1 89 179 THR B N 1
ATOM 4344 C CA . THR B 1 179 ? 3.984 -4.32 19.641 1 89 179 THR B CA 1
ATOM 4345 C C . THR B 1 179 ? 3.463 -3.037 19 1 89 179 THR B C 1
ATOM 4347 O O . THR B 1 179 ? 3.191 -2.055 19.703 1 89 179 THR B O 1
ATOM 4350 N N . LEU B 1 180 ? 3.379 -3.051 17.75 1 94.25 180 LEU B N 1
ATOM 4351 C CA . LEU B 1 180 ? 2.908 -1.914 16.969 1 94.25 180 LEU B CA 1
ATOM 4352 C C . LEU B 1 180 ? 1.603 -2.25 16.25 1 94.25 180 LEU B C 1
ATOM 4354 O O . LEU B 1 180 ? 1.314 -3.42 15.992 1 94.25 180 LEU B O 1
ATOM 4358 N N . PRO B 1 181 ? 0.771 -1.181 16.016 1 95.38 181 PRO B N 1
ATOM 4359 C CA . PRO B 1 181 ? -0.417 -1.46 15.203 1 95.38 181 PRO B CA 1
ATOM 4360 C C . PRO B 1 181 ? -0.075 -2.062 13.844 1 95.38 181 PRO B C 1
ATOM 4362 O O . PRO B 1 181 ? 0.967 -1.741 13.266 1 95.38 181 PRO B O 1
ATOM 4365 N N . PRO B 1 182 ? -0.929 -2.918 13.344 1 96.75 182 PRO B N 1
ATOM 4366 C CA . PRO B 1 182 ? -0.69 -3.512 12.031 1 96.75 182 PRO B CA 1
ATOM 4367 C C . PRO B 1 182 ? -0.888 -2.518 10.891 1 96.75 182 PRO B C 1
ATOM 4369 O O . PRO B 1 182 ? -1.465 -1.446 11.094 1 96.75 182 PRO B O 1
ATOM 4372 N N . TYR B 1 183 ? -0.314 -2.879 9.758 1 97.44 183 TYR B N 1
ATOM 4373 C CA . TYR B 1 183 ? -0.672 -2.176 8.531 1 97.44 183 TYR B CA 1
ATOM 4374 C C . TYR B 1 183 ? -2.127 -2.436 8.156 1 97.44 183 TYR B C 1
ATOM 4376 O O . TYR B 1 183 ? -2.572 -3.584 8.133 1 97.44 183 TYR B O 1
ATOM 4384 N N . VAL B 1 184 ? -2.887 -1.377 7.879 1 98.62 184 VAL B N 1
ATOM 4385 C CA . VAL B 1 184 ? -4.312 -1.487 7.59 1 98.62 184 VAL B CA 1
ATOM 4386 C C . VAL B 1 184 ? -4.668 -0.614 6.387 1 98.62 184 VAL B C 1
ATOM 4388 O O . VAL B 1 184 ? -4.188 0.516 6.273 1 98.62 184 VAL B O 1
ATOM 4391 N N . GLU B 1 185 ? -5.43 -1.197 5.52 1 98.69 185 GLU B N 1
ATOM 4392 C CA . GLU B 1 185 ? -6.043 -0.455 4.418 1 98.69 185 GLU B CA 1
ATOM 4393 C C . GLU B 1 185 ? -7.562 -0.435 4.547 1 98.69 185 GLU B C 1
ATOM 4395 O O . GLU B 1 185 ? -8.156 -1.35 5.125 1 98.69 185 GLU B O 1
ATOM 4400 N N . CYS B 1 186 ? -8.117 0.6 4.074 1 98.69 186 CYS B N 1
ATOM 4401 C CA . CYS B 1 186 ? -9.562 0.727 3.967 1 98.69 186 CYS B CA 1
ATOM 4402 C C . CYS B 1 186 ? -10 0.763 2.508 1 98.69 186 CYS B C 1
ATOM 4404 O O . CYS B 1 186 ? -9.531 1.599 1.734 1 98.69 186 CYS B O 1
ATOM 4406 N N . ALA B 1 187 ? -10.844 -0.15 2.117 1 98.75 187 ALA B N 1
ATOM 4407 C CA . ALA B 1 187 ? -11.398 -0.18 0.766 1 98.75 187 ALA B CA 1
ATOM 4408 C C . ALA B 1 187 ? -12.828 0.362 0.746 1 98.75 187 ALA B C 1
ATOM 4410 O O . ALA B 1 187 ? -13.703 -0.165 1.431 1 98.75 187 ALA B O 1
ATOM 4411 N N . LYS B 1 188 ? -13.031 1.364 -0.086 1 97.62 188 LYS B N 1
ATOM 4412 C CA . LYS B 1 188 ? -14.312 2.066 -0.183 1 97.62 188 LYS B CA 1
ATOM 4413 C C . LYS B 1 188 ? -14.898 1.94 -1.584 1 97.62 188 LYS B C 1
ATOM 4415 O O . LYS B 1 188 ? -14.211 2.17 -2.578 1 97.62 188 LYS B O 1
ATOM 4420 N N . ARG B 1 189 ? -16.156 1.53 -1.657 1 97.31 189 ARG B N 1
ATOM 4421 C CA . ARG B 1 189 ? -16.875 1.612 -2.928 1 97.31 189 ARG B CA 1
ATOM 4422 C C . ARG B 1 189 ? -17.391 3.025 -3.178 1 97.31 189 ARG B C 1
ATOM 4424 O O . ARG B 1 189 ? -18.531 3.334 -2.867 1 97.31 189 ARG B O 1
ATOM 4431 N N . ARG B 1 190 ? -16.609 3.791 -3.826 1 96.31 190 ARG B N 1
ATOM 4432 C CA . ARG B 1 190 ? -16.828 5.234 -3.881 1 96.31 190 ARG B CA 1
ATOM 4433 C C . ARG B 1 190 ? -17.469 5.641 -5.203 1 96.31 190 ARG B C 1
ATOM 4435 O O . ARG B 1 190 ? -18.312 6.543 -5.238 1 96.31 190 ARG B O 1
ATOM 4442 N N . PHE B 1 191 ? -17.031 5.09 -6.281 1 96.94 191 PHE B N 1
ATOM 4443 C CA . PHE B 1 191 ? -17.516 5.457 -7.609 1 96.94 191 PHE B CA 1
ATOM 4444 C C . PHE B 1 191 ? -18.297 4.32 -8.234 1 96.94 191 PHE B C 1
ATOM 4446 O O . PHE B 1 191 ? -18.266 3.188 -7.746 1 96.94 191 PHE B O 1
ATOM 4453 N N . ALA B 1 192 ? -19.062 4.652 -9.312 1 96.75 192 ALA B N 1
ATOM 4454 C CA . ALA B 1 192 ? -19.844 3.637 -10.008 1 96.75 192 ALA B CA 1
ATOM 4455 C C . ALA B 1 192 ? -18.938 2.666 -10.758 1 96.75 192 ALA B C 1
ATOM 4457 O O . ALA B 1 192 ? -18 3.084 -11.43 1 96.75 192 ALA B O 1
ATOM 4458 N N . PRO B 1 193 ? -19.172 1.372 -10.602 1 97.94 193 PRO B N 1
ATOM 4459 C CA . PRO B 1 193 ? -18.422 0.406 -11.414 1 97.94 193 PRO B CA 1
ATOM 4460 C C . PRO B 1 193 ? -18.75 0.506 -12.906 1 97.94 193 PRO B C 1
ATOM 4462 O O . PRO B 1 193 ? -19.828 0.997 -13.273 1 97.94 193 PRO B O 1
ATOM 4465 N N . LEU B 1 194 ? -17.859 0.057 -13.688 1 97.88 194 LEU B N 1
ATOM 4466 C CA . LEU B 1 194 ? -18.078 0.04 -15.125 1 97.88 194 LEU B CA 1
ATOM 4467 C C . LEU B 1 194 ? -19.062 -1.062 -15.516 1 97.88 194 LEU B C 1
ATOM 4469 O O . LEU B 1 194 ? -19.141 -2.094 -14.836 1 97.88 194 LEU B O 1
ATOM 4473 N N . ASP B 1 195 ? -19.75 -0.782 -16.578 1 95 195 ASP B N 1
ATOM 4474 C CA . ASP B 1 195 ? -20.562 -1.857 -17.141 1 95 195 ASP B CA 1
ATOM 4475 C C . ASP B 1 195 ? -19.703 -2.848 -17.922 1 95 195 ASP B C 1
ATOM 4477 O O . ASP B 1 195 ? -18.516 -2.611 -18.141 1 95 195 ASP B O 1
ATOM 4481 N N . GLU B 1 196 ? -20.297 -3.932 -18.328 1 88.62 196 GLU B N 1
ATOM 4482 C CA . GLU B 1 196 ? -19.547 -5.062 -18.875 1 88.62 196 GLU B CA 1
ATOM 4483 C C . GLU B 1 196 ? -18.781 -4.656 -20.125 1 88.62 196 GLU B C 1
ATOM 4485 O O . GLU B 1 196 ? -17.625 -5.059 -20.312 1 88.62 196 GLU B O 1
ATOM 4490 N N . ARG B 1 197 ? -19.391 -3.914 -21.016 1 87.06 197 ARG B N 1
ATOM 4491 C CA . ARG B 1 197 ? -18.703 -3.514 -22.25 1 87.06 197 ARG B CA 1
ATOM 4492 C C . ARG B 1 197 ? -17.516 -2.598 -21.938 1 87.06 197 ARG B C 1
ATOM 4494 O O . ARG B 1 197 ? -16.422 -2.814 -22.438 1 87.06 197 ARG B O 1
ATOM 4501 N N . GLU B 1 198 ? -17.75 -1.618 -21.141 1 95.19 198 GLU B N 1
ATOM 4502 C CA . GLU B 1 198 ? -16.688 -0.694 -20.75 1 95.19 198 GLU B CA 1
ATOM 4503 C C . GLU B 1 198 ? -15.609 -1.399 -19.922 1 95.19 198 GLU B C 1
ATOM 4505 O O . GLU B 1 198 ? -14.43 -1.043 -20 1 95.19 198 GLU B O 1
ATOM 4510 N N . LEU B 1 199 ? -16.109 -2.404 -19.203 1 96.38 199 LEU B N 1
ATOM 4511 C CA . LEU B 1 199 ? -15.203 -3.18 -18.375 1 96.38 199 LEU B CA 1
ATOM 4512 C C . LEU B 1 199 ? -14.148 -3.885 -19.219 1 96.38 199 LEU B C 1
ATOM 4514 O O . LEU B 1 199 ? -12.953 -3.814 -18.922 1 96.38 199 LEU B O 1
ATOM 4518 N N . CYS B 1 200 ? -14.539 -4.527 -20.234 1 95.62 200 CYS B N 1
ATOM 4519 C CA . CYS B 1 200 ? -13.633 -5.254 -21.125 1 95.62 200 CYS B CA 1
ATOM 4520 C C . CYS B 1 200 ? -12.656 -4.301 -21.797 1 95.62 200 CYS B C 1
ATOM 4522 O O . CYS B 1 200 ? -11.453 -4.566 -21.859 1 95.62 200 CYS B O 1
ATOM 4524 N N . GLU B 1 201 ? -13.164 -3.186 -22.328 1 96.19 201 GLU B N 1
ATOM 4525 C CA . GLU B 1 201 ? -12.328 -2.201 -23 1 96.19 201 GLU B CA 1
ATOM 4526 C C . GLU B 1 201 ? -11.273 -1.627 -22.062 1 96.19 201 GLU B C 1
ATOM 4528 O O . GLU B 1 201 ? -10.102 -1.503 -22.438 1 96.19 201 GLU B O 1
ATOM 4533 N N . THR B 1 202 ? -11.711 -1.289 -20.875 1 97.62 202 THR B N 1
ATOM 4534 C CA . THR B 1 202 ? -10.805 -0.724 -19.875 1 97.62 202 THR B CA 1
ATOM 4535 C C . THR B 1 202 ? -9.766 -1.753 -19.453 1 97.62 202 THR B C 1
ATOM 4537 O O . THR B 1 202 ? -8.594 -1.416 -19.266 1 97.62 202 THR B O 1
ATOM 4540 N N . SER B 1 203 ? -10.172 -2.965 -19.297 1 97.94 203 SER B N 1
ATOM 4541 C CA . SER B 1 203 ? -9.266 -4.051 -18.938 1 97.94 203 SER B CA 1
ATOM 4542 C C . SER B 1 203 ? -8.219 -4.273 -20.031 1 97.94 203 SER B C 1
ATOM 4544 O O . SER B 1 203 ? -7.039 -4.477 -19.734 1 97.94 203 SER B O 1
ATOM 4546 N N . LEU B 1 204 ? -8.609 -4.254 -21.266 1 96.81 204 LEU B N 1
ATOM 4547 C CA . LEU B 1 204 ? -7.691 -4.426 -22.375 1 96.81 204 LEU B CA 1
ATOM 4548 C C . LEU B 1 204 ? -6.684 -3.281 -22.438 1 96.81 204 LEU B C 1
ATOM 4550 O O . LEU B 1 204 ? -5.512 -3.494 -22.75 1 96.81 204 LEU B O 1
ATOM 4554 N N . ALA B 1 205 ? -7.195 -2.094 -22.172 1 96.75 205 ALA B N 1
ATOM 4555 C CA . ALA B 1 205 ? -6.277 -0.962 -22.109 1 96.75 205 ALA B CA 1
ATOM 4556 C C . ALA B 1 205 ? -5.238 -1.17 -21 1 96.75 205 ALA B C 1
ATOM 4558 O O . ALA B 1 205 ? -4.066 -0.832 -21.172 1 96.75 205 ALA B O 1
ATOM 4559 N N . ALA B 1 206 ? -5.664 -1.707 -19.891 1 97.75 206 ALA B N 1
ATOM 4560 C CA . ALA B 1 206 ? -4.742 -2.023 -18.797 1 97.75 206 ALA B CA 1
ATOM 4561 C C . ALA B 1 206 ? -3.717 -3.066 -19.234 1 97.75 206 ALA B C 1
ATOM 4563 O O . ALA B 1 206 ? -2.535 -2.965 -18.906 1 97.75 206 ALA B O 1
ATOM 4564 N N . LEU B 1 207 ? -4.152 -4.07 -19.953 1 98.19 207 LEU B N 1
ATOM 4565 C CA . LEU B 1 207 ? -3.236 -5.086 -20.453 1 98.19 207 LEU B CA 1
ATOM 4566 C C . LEU B 1 207 ? -2.152 -4.453 -21.312 1 98.19 207 LEU B C 1
ATOM 4568 O O . LEU B 1 207 ? -0.974 -4.797 -21.188 1 98.19 207 LEU B O 1
ATOM 4572 N N . GLN B 1 208 ? -2.568 -3.559 -22.172 1 97 208 GLN B N 1
ATOM 4573 C CA . GLN B 1 208 ? -1.601 -2.885 -23.031 1 97 208 GLN B CA 1
ATOM 4574 C C . GLN B 1 208 ? -0.584 -2.1 -22.219 1 97 208 GLN B C 1
ATOM 4576 O O . GLN B 1 208 ? 0.607 -2.09 -22.531 1 97 208 GLN B O 1
ATOM 4581 N N . ARG B 1 209 ? -1.054 -1.499 -21.203 1 96.19 209 ARG B N 1
ATOM 4582 C CA . ARG B 1 209 ? -0.159 -0.767 -20.312 1 96.19 209 ARG B CA 1
ATOM 4583 C C . ARG B 1 209 ? 0.822 -1.711 -19.625 1 96.19 209 ARG B C 1
ATOM 4585 O O . ARG B 1 209 ? 2.018 -1.419 -19.547 1 96.19 209 ARG B O 1
ATOM 4592 N N . HIS B 1 210 ? 0.384 -2.809 -19.156 1 97.81 210 HIS B N 1
ATOM 4593 C CA . HIS B 1 210 ? 1.235 -3.758 -18.453 1 97.81 210 HIS B CA 1
ATOM 4594 C C . HIS B 1 210 ? 2.221 -4.43 -19.391 1 97.81 210 HIS B C 1
ATOM 4596 O O . HIS B 1 210 ? 3.334 -4.781 -19 1 97.81 210 HIS B O 1
ATOM 4602 N N . LEU B 1 211 ? 1.81 -4.602 -20.625 1 97.69 211 LEU B N 1
ATOM 4603 C CA . LEU B 1 211 ? 2.725 -5.168 -21.609 1 97.69 211 LEU B CA 1
ATOM 4604 C C . LEU B 1 211 ? 3.928 -4.254 -21.828 1 97.69 211 LEU B C 1
ATOM 4606 O O . LEU B 1 211 ? 5.023 -4.73 -22.141 1 97.69 211 LEU B O 1
ATOM 4610 N N . ARG B 1 212 ? 3.742 -3 -21.562 1 94.62 212 ARG B N 1
ATOM 4611 C CA . ARG B 1 212 ? 4.848 -2.053 -21.656 1 94.62 212 ARG B CA 1
ATOM 4612 C C . ARG B 1 212 ? 5.727 -2.109 -20.406 1 94.62 212 ARG B C 1
ATOM 4614 O O . ARG B 1 212 ? 6.82 -1.541 -20.391 1 94.62 212 ARG B O 1
ATOM 4621 N N . ARG B 1 213 ? 5.297 -2.867 -19.438 1 95.5 213 ARG B N 1
ATOM 4622 C CA . ARG B 1 213 ? 6.004 -2.947 -18.156 1 95.5 213 ARG B CA 1
ATOM 4623 C C . ARG B 1 213 ? 6.711 -4.293 -18 1 95.5 213 ARG B C 1
ATOM 4625 O O . ARG B 1 213 ? 7.188 -4.629 -16.922 1 95.5 213 ARG B O 1
ATOM 4632 N N . LEU B 1 214 ? 6.727 -5.02 -19.047 1 97.5 214 LEU B N 1
ATOM 4633 C CA . LEU B 1 214 ? 7.406 -6.309 -18.984 1 97.5 214 LEU B CA 1
ATOM 4634 C C . LEU B 1 214 ? 8.867 -6.133 -18.578 1 97.5 214 LEU B C 1
ATOM 4636 O O . LEU B 1 214 ? 9.5 -5.141 -18.938 1 97.5 214 LEU B O 1
ATOM 4640 N N . PRO B 1 215 ? 9.352 -7.098 -17.797 1 95.94 215 PRO B N 1
ATOM 4641 C CA . PRO B 1 215 ? 10.766 -7.012 -17.438 1 95.94 215 PRO B CA 1
ATOM 4642 C C . PRO B 1 215 ? 11.695 -7.004 -18.641 1 95.94 215 PRO B C 1
ATOM 4644 O O . PRO B 1 215 ? 11.414 -7.684 -19.641 1 95.94 215 PRO B O 1
ATOM 4647 N N . VAL B 1 216 ? 12.789 -6.305 -18.469 1 92.06 216 VAL B N 1
ATOM 4648 C CA . VAL B 1 216 ? 13.781 -6.219 -19.531 1 92.06 216 VAL B CA 1
ATOM 4649 C C . VAL B 1 216 ? 14.492 -7.562 -19.703 1 92.06 216 VAL B C 1
ATOM 4651 O O . VAL B 1 216 ? 14.719 -8.023 -20.828 1 92.06 216 VAL B O 1
ATOM 4654 N N . VAL B 1 217 ? 14.82 -8.125 -18.578 1 95.25 217 VAL B N 1
ATOM 4655 C CA . VAL B 1 217 ? 15.422 -9.461 -18.547 1 95.25 217 VAL B CA 1
ATOM 4656 C C . VAL B 1 217 ? 14.336 -10.508 -18.297 1 95.25 217 VAL B C 1
ATOM 4658 O O . VAL B 1 217 ? 13.445 -10.305 -17.469 1 95.25 217 VAL B O 1
ATOM 4661 N N . ASN B 1 218 ? 14.406 -11.586 -19.125 1 97.75 218 ASN B N 1
ATOM 4662 C CA . ASN B 1 218 ? 13.469 -12.68 -18.906 1 97.75 218 ASN B CA 1
ATOM 4663 C C . ASN B 1 218 ? 13.477 -13.133 -17.453 1 97.75 218 ASN B C 1
ATOM 4665 O O . ASN B 1 218 ? 14.5 -13.609 -16.938 1 97.75 218 ASN B O 1
ATOM 4669 N N . PRO B 1 219 ? 12.375 -13.008 -16.734 1 98.44 219 PRO B N 1
ATOM 4670 C CA . PRO B 1 219 ? 12.375 -13.289 -15.297 1 98.44 219 PRO B CA 1
ATOM 4671 C C . PRO B 1 219 ? 12.648 -14.758 -14.984 1 98.44 219 PRO B C 1
ATOM 4673 O O . PRO B 1 219 ? 13.172 -15.078 -13.914 1 98.44 219 PRO B O 1
ATOM 4676 N N . ILE B 1 220 ? 12.273 -15.672 -15.898 1 98.69 220 ILE B N 1
ATOM 4677 C CA . ILE B 1 220 ? 12.539 -17.094 -15.688 1 98.69 220 ILE B CA 1
ATOM 4678 C C . ILE B 1 220 ? 14.047 -17.359 -15.789 1 98.69 220 ILE B C 1
ATOM 4680 O O . ILE B 1 220 ? 14.602 -18.125 -15 1 98.69 220 ILE B O 1
ATOM 4684 N N . ALA B 1 221 ? 14.672 -16.75 -16.766 1 97.88 221 ALA B N 1
ATOM 4685 C CA . ALA B 1 221 ? 16.125 -16.875 -16.891 1 97.88 221 ALA B CA 1
ATOM 4686 C C . ALA B 1 221 ? 16.828 -16.328 -15.648 1 97.88 221 ALA B C 1
ATOM 4688 O O . ALA B 1 221 ? 17.797 -16.906 -15.172 1 97.88 221 ALA B O 1
ATOM 4689 N N . ALA B 1 222 ? 16.359 -15.203 -15.156 1 97.88 222 ALA B N 1
ATOM 4690 C CA . ALA B 1 222 ? 16.938 -14.609 -13.953 1 97.88 222 ALA B CA 1
ATOM 4691 C C . ALA B 1 222 ? 16.781 -15.539 -12.758 1 97.88 222 ALA B C 1
ATOM 4693 O O . ALA B 1 222 ? 17.703 -15.727 -11.969 1 97.88 222 ALA B O 1
ATOM 4694 N N . PHE B 1 223 ? 15.656 -16.156 -12.609 1 98.5 223 PHE B N 1
ATOM 4695 C CA . PHE B 1 223 ? 15.398 -17.094 -11.516 1 98.5 223 PHE B CA 1
ATOM 4696 C C . PHE B 1 223 ? 16.281 -18.328 -11.641 1 98.5 223 PHE B C 1
ATOM 4698 O O . PHE B 1 223 ? 16.797 -18.828 -10.641 1 98.5 223 PHE B O 1
ATOM 4705 N N . ARG B 1 224 ? 16.328 -18.766 -12.852 1 97.19 224 ARG B N 1
ATOM 4706 C CA . ARG B 1 224 ? 17.172 -19.938 -13.109 1 97.19 224 ARG B CA 1
ATOM 4707 C C . ARG B 1 224 ? 18.594 -19.703 -12.617 1 97.19 224 ARG B C 1
ATOM 4709 O O . ARG B 1 224 ? 19.188 -20.578 -11.969 1 97.19 224 ARG B O 1
ATOM 4716 N N . ARG B 1 225 ? 19.156 -18.594 -12.891 1 96.62 225 ARG B N 1
ATOM 4717 C CA . ARG B 1 225 ? 20.5 -18.25 -12.438 1 96.62 225 ARG B CA 1
ATOM 4718 C C . ARG B 1 225 ? 20.562 -18.188 -10.914 1 96.62 225 ARG B C 1
ATOM 4720 O O . ARG B 1 225 ? 21.516 -18.688 -10.312 1 96.62 225 ARG B O 1
ATOM 4727 N N . GLN B 1 226 ? 19.578 -17.641 -10.305 1 96.94 226 GLN B N 1
ATOM 4728 C CA . GLN B 1 226 ? 19.562 -17.531 -8.852 1 96.94 226 GLN B CA 1
ATOM 4729 C C . GLN B 1 226 ? 19.406 -18.891 -8.195 1 96.94 226 GLN B C 1
ATOM 4731 O O . GLN B 1 226 ? 20 -19.172 -7.148 1 96.94 226 GLN B O 1
ATOM 4736 N N . LEU B 1 227 ? 18.547 -19.734 -8.789 1 97.12 227 LEU B N 1
ATOM 4737 C CA . LEU B 1 227 ? 18.312 -21.062 -8.234 1 97.12 227 LEU B CA 1
ATOM 4738 C C . LEU B 1 227 ? 19.594 -21.891 -8.227 1 97.12 227 LEU B C 1
ATOM 4740 O O . LEU B 1 227 ? 19.812 -22.688 -7.32 1 97.12 227 LEU B O 1
ATOM 4744 N N . GLN B 1 228 ? 20.469 -21.656 -9.219 1 94.75 228 GLN B N 1
ATOM 4745 C CA . GLN B 1 228 ? 21.766 -22.328 -9.242 1 94.75 228 GLN B CA 1
ATOM 4746 C C . GLN B 1 228 ? 22.578 -21.984 -8 1 94.75 228 GLN B C 1
ATOM 4748 O O . GLN B 1 228 ? 23.25 -22.859 -7.441 1 94.75 228 GLN B O 1
ATOM 4753 N N . THR B 1 229 ? 22.438 -20.797 -7.617 1 93.38 229 THR B N 1
ATOM 4754 C CA . THR B 1 229 ? 23.172 -20.344 -6.441 1 93.38 229 THR B CA 1
ATOM 4755 C C . THR B 1 229 ? 22.484 -20.812 -5.16 1 93.38 229 THR B C 1
ATOM 4757 O O . THR B 1 229 ? 23.156 -21.188 -4.195 1 93.38 229 THR B O 1
ATOM 4760 N N . ASP B 1 230 ? 21.188 -20.906 -5.145 1 95.19 230 ASP B N 1
ATOM 4761 C CA . ASP B 1 230 ? 20.391 -21.219 -3.953 1 95.19 230 ASP B CA 1
ATOM 4762 C C . ASP B 1 230 ? 20.344 -22.719 -3.709 1 95.19 230 ASP B C 1
ATOM 4764 O O . ASP B 1 230 ? 20.047 -23.172 -2.596 1 95.19 230 ASP B O 1
ATOM 4768 N N . ALA B 1 231 ? 20.578 -23.5 -4.777 1 93.62 231 ALA B N 1
ATOM 4769 C CA . ALA B 1 231 ? 20.328 -24.938 -4.746 1 93.62 231 ALA B CA 1
ATOM 4770 C C . ALA B 1 231 ? 21.078 -25.594 -3.6 1 93.62 231 ALA B C 1
ATOM 4772 O O . ALA B 1 231 ? 20.547 -26.469 -2.916 1 93.62 231 ALA B O 1
ATOM 4773 N N . ARG B 1 232 ? 22.312 -25.234 -3.393 1 92.19 232 ARG B N 1
ATOM 4774 C CA . ARG B 1 232 ? 23.109 -25.828 -2.33 1 92.19 232 ARG B CA 1
ATOM 4775 C C . ARG B 1 232 ? 22.547 -25.484 -0.957 1 92.19 232 ARG B C 1
ATOM 4777 O O . ARG B 1 232 ? 22.422 -26.359 -0.092 1 92.19 232 ARG B O 1
ATOM 4784 N N . THR B 1 233 ? 22.219 -24.219 -0.799 1 92.56 233 THR B N 1
ATOM 4785 C CA . THR B 1 233 ? 21.656 -23.781 0.468 1 92.56 233 THR B CA 1
ATOM 4786 C C . THR B 1 233 ? 20.312 -24.469 0.735 1 92.56 233 THR B C 1
ATOM 4788 O O . THR B 1 233 ? 20.031 -24.844 1.872 1 92.56 233 THR B O 1
ATOM 4791 N N . LEU B 1 234 ? 19.5 -24.656 -0.268 1 93.38 234 LEU B N 1
ATOM 4792 C CA . LEU B 1 234 ? 18.203 -25.297 -0.132 1 93.38 234 LEU B CA 1
ATOM 4793 C C . LEU B 1 234 ? 18.359 -26.75 0.262 1 93.38 234 LEU B C 1
ATOM 4795 O O . LEU B 1 234 ? 17.562 -27.281 1.043 1 93.38 234 LEU B O 1
ATOM 4799 N N . ALA B 1 235 ? 19.375 -27.375 -0.242 1 92.81 235 ALA B N 1
ATOM 4800 C CA . ALA B 1 235 ? 19.641 -28.781 0.057 1 92.81 235 ALA B CA 1
ATOM 4801 C C . ALA B 1 235 ? 19.938 -28.984 1.539 1 92.81 235 ALA B C 1
ATOM 4803 O O . ALA B 1 235 ? 19.594 -30.016 2.117 1 92.81 235 ALA B O 1
ATOM 4804 N N . ASP B 1 236 ? 20.484 -27.984 2.143 1 91.88 236 ASP B N 1
ATOM 4805 C CA . ASP B 1 236 ? 20.922 -28.078 3.531 1 91.88 236 ASP B CA 1
ATOM 4806 C C . ASP B 1 236 ? 19.922 -27.438 4.473 1 91.88 236 ASP B C 1
ATOM 4808 O O . ASP B 1 236 ? 20.141 -27.391 5.688 1 91.88 236 ASP B O 1
ATOM 4812 N N . SER B 1 237 ? 18.812 -26.984 3.988 1 91.12 237 SER B N 1
ATOM 4813 C CA . SER B 1 237 ? 17.844 -26.219 4.777 1 91.12 237 SER B CA 1
ATOM 4814 C C . SER B 1 237 ? 16.734 -27.125 5.301 1 91.12 237 SER B C 1
ATOM 4816 O O . SER B 1 237 ? 16.406 -28.141 4.676 1 91.12 237 SER B O 1
ATOM 4818 N N . PRO B 1 238 ? 16.219 -26.688 6.48 1 90.94 238 PRO B N 1
ATOM 4819 C CA . PRO B 1 238 ? 15.008 -27.375 6.926 1 90.94 238 PRO B CA 1
ATOM 4820 C C . PRO B 1 238 ? 13.828 -27.156 5.973 1 90.94 238 PRO B C 1
ATOM 4822 O O . PRO B 1 238 ? 13.812 -26.188 5.219 1 90.94 238 PRO B O 1
ATOM 4825 N N . LEU B 1 239 ? 12.852 -28.016 6.043 1 88.94 239 LEU B N 1
ATOM 4826 C CA . LEU B 1 239 ? 11.703 -28.016 5.141 1 88.94 239 LEU B CA 1
ATOM 4827 C C . LEU B 1 239 ? 10.898 -26.734 5.301 1 88.94 239 LEU B C 1
ATOM 4829 O O . LEU B 1 239 ? 10.336 -26.219 4.328 1 88.94 239 LEU B O 1
ATOM 4833 N N . GLU B 1 240 ? 10.82 -26.203 6.465 1 88.81 240 GLU B N 1
ATOM 4834 C CA . GLU B 1 240 ? 10.094 -24.953 6.707 1 88.81 240 GLU B CA 1
ATOM 4835 C C . GLU B 1 240 ? 10.703 -23.812 5.906 1 88.81 240 GLU B C 1
ATOM 4837 O O . GLU B 1 240 ? 9.969 -22.969 5.375 1 88.81 240 GLU B O 1
ATOM 4842 N N . HIS B 1 241 ? 11.953 -23.828 5.883 1 92.62 241 HIS B N 1
ATOM 4843 C CA . HIS B 1 241 ? 12.633 -22.812 5.082 1 92.62 241 HIS B CA 1
ATOM 4844 C C . HIS B 1 241 ? 12.32 -22.984 3.6 1 92.62 241 HIS B C 1
ATOM 4846 O O . HIS B 1 241 ? 12.094 -22 2.893 1 92.62 241 HIS B O 1
ATOM 4852 N N . PHE B 1 242 ? 12.312 -24.203 3.141 1 94.31 242 PHE B N 1
ATOM 4853 C CA . PHE B 1 242 ? 11.969 -24.469 1.751 1 94.31 242 PHE B CA 1
ATOM 4854 C C . PHE B 1 242 ? 10.57 -23.969 1.429 1 94.31 242 PHE B C 1
ATOM 4856 O O . PHE B 1 242 ? 10.344 -23.391 0.365 1 94.31 242 PHE B O 1
ATOM 4863 N N . HIS B 1 243 ? 9.617 -24.156 2.33 1 93.75 243 HIS B N 1
ATOM 4864 C CA . HIS B 1 243 ? 8.242 -23.734 2.08 1 93.75 243 HIS B CA 1
ATOM 4865 C C . HIS B 1 243 ? 8.148 -22.219 1.898 1 93.75 243 HIS B C 1
ATOM 4867 O O . HIS B 1 243 ? 7.43 -21.734 1.022 1 93.75 243 HIS B O 1
ATOM 4873 N N . ALA B 1 244 ? 8.852 -21.516 2.699 1 95.56 244 ALA B N 1
ATOM 4874 C CA . ALA B 1 244 ? 8.875 -20.062 2.572 1 95.56 244 ALA B CA 1
ATOM 4875 C C . ALA B 1 244 ? 9.508 -19.641 1.248 1 95.56 244 ALA B C 1
ATOM 4877 O O . ALA B 1 244 ? 8.992 -18.75 0.566 1 95.56 244 ALA B O 1
ATOM 4878 N N . TYR B 1 245 ? 10.617 -20.297 0.901 1 96.94 245 TYR B N 1
ATOM 4879 C CA . TYR B 1 245 ? 11.289 -20.047 -0.367 1 96.94 245 TYR B CA 1
ATOM 4880 C C . TYR B 1 245 ? 10.367 -20.328 -1.544 1 96.94 245 TYR B C 1
ATOM 4882 O O . TYR B 1 245 ? 10.25 -19.516 -2.459 1 96.94 245 TYR B O 1
ATOM 4890 N N . SER B 1 246 ? 9.766 -21.469 -1.497 1 96.69 246 SER B N 1
ATOM 4891 C CA . SER B 1 246 ? 8.891 -21.891 -2.578 1 96.69 246 SER B CA 1
ATOM 4892 C C . SER B 1 246 ? 7.699 -20.953 -2.736 1 96.69 246 SER B C 1
ATOM 4894 O O . SER B 1 246 ? 7.32 -20.609 -3.857 1 96.69 246 SER B O 1
ATOM 4896 N N . PHE B 1 247 ? 7.121 -20.516 -1.663 1 97.38 247 PHE B N 1
ATOM 4897 C CA . PHE B 1 247 ? 5.988 -19.594 -1.7 1 97.38 247 PHE B CA 1
ATOM 4898 C C . PHE B 1 247 ? 6.344 -18.328 -2.467 1 97.38 247 PHE B C 1
ATOM 4900 O O . PHE B 1 247 ? 5.531 -17.812 -3.234 1 97.38 247 PHE B O 1
ATOM 4907 N N . ASN B 1 248 ? 7.516 -17.844 -2.262 1 98.25 248 ASN B N 1
ATOM 4908 C CA . ASN B 1 248 ? 7.898 -16.547 -2.809 1 98.25 248 ASN B CA 1
ATOM 4909 C C . ASN B 1 248 ? 8.578 -16.688 -4.168 1 98.25 248 ASN B C 1
ATOM 4911 O O . ASN B 1 248 ? 9 -15.688 -4.762 1 98.25 248 ASN B O 1
ATOM 4915 N N . SER B 1 249 ? 8.719 -17.875 -4.668 1 97.88 249 SER B N 1
ATOM 4916 C CA . SER B 1 249 ? 9.352 -18.094 -5.965 1 97.88 249 SER B CA 1
ATOM 4917 C C . SER B 1 249 ? 8.445 -18.906 -6.887 1 97.88 249 SER B C 1
ATOM 4919 O O . SER B 1 249 ? 7.543 -18.344 -7.516 1 97.88 249 SER B O 1
ATOM 4921 N N . VAL B 1 250 ? 8.516 -20.203 -6.809 1 97.56 250 VAL B N 1
ATOM 4922 C CA . VAL B 1 250 ? 7.895 -21.047 -7.812 1 97.56 250 VAL B CA 1
ATOM 4923 C C . VAL B 1 250 ? 6.375 -20.969 -7.691 1 97.56 250 VAL B C 1
ATOM 4925 O O . VAL B 1 250 ? 5.664 -21.016 -8.695 1 97.56 250 VAL B O 1
ATOM 4928 N N . ARG B 1 251 ? 5.836 -20.859 -6.492 1 97.62 251 ARG B N 1
ATOM 4929 C CA . ARG B 1 251 ? 4.391 -20.781 -6.309 1 97.62 251 ARG B CA 1
ATOM 4930 C C . ARG B 1 251 ? 3.836 -19.484 -6.898 1 97.62 251 ARG B C 1
ATOM 4932 O O . ARG B 1 251 ? 2.793 -19.5 -7.559 1 97.62 251 ARG B O 1
ATOM 4939 N N . GLN B 1 252 ? 4.5 -18.312 -6.625 1 98.31 252 GLN B N 1
ATOM 4940 C CA . GLN B 1 252 ? 4.055 -17.062 -7.227 1 98.31 252 GLN B CA 1
ATOM 4941 C C . GLN B 1 252 ? 4.098 -17.141 -8.75 1 98.31 252 GLN B C 1
ATOM 4943 O O . GLN B 1 252 ? 3.193 -16.641 -9.422 1 98.31 252 GLN B O 1
ATOM 4948 N N . LEU B 1 253 ? 5.152 -17.734 -9.258 1 98.75 253 LEU B N 1
ATOM 4949 C CA . LEU B 1 253 ? 5.305 -17.875 -10.703 1 98.75 253 LEU B CA 1
ATOM 4950 C C . LEU B 1 253 ? 4.141 -18.672 -11.297 1 98.75 253 LEU B C 1
ATOM 4952 O O . LEU B 1 253 ? 3.467 -18.188 -12.211 1 98.75 253 LEU B O 1
ATOM 4956 N N . GLY B 1 254 ? 3.904 -19.859 -10.773 1 98.81 254 GLY B N 1
ATOM 4957 C CA . GLY B 1 254 ? 2.848 -20.719 -11.289 1 98.81 254 GLY B CA 1
ATOM 4958 C C . GLY B 1 254 ? 1.465 -20.109 -11.141 1 98.81 254 GLY B C 1
ATOM 4959 O O . GLY B 1 254 ? 0.709 -20.016 -12.109 1 98.81 254 GLY B O 1
ATOM 4960 N N . ALA B 1 255 ? 1.158 -19.641 -9.93 1 98.75 255 ALA B N 1
ATOM 4961 C CA . ALA B 1 255 ? -0.166 -19.109 -9.633 1 98.75 255 ALA B CA 1
ATOM 4962 C C . ALA B 1 255 ? -0.447 -17.844 -10.461 1 98.75 255 ALA B C 1
ATOM 4964 O O . ALA B 1 255 ? -1.561 -17.656 -10.953 1 98.75 255 ALA B O 1
ATOM 4965 N N . ASN B 1 256 ? 0.54 -17.016 -10.594 1 98.75 256 ASN B N 1
ATOM 4966 C CA . ASN B 1 256 ? 0.398 -15.766 -11.328 1 98.75 256 ASN B CA 1
ATOM 4967 C C . ASN B 1 256 ? -0 -16.016 -12.781 1 98.75 256 ASN B C 1
ATOM 4969 O O . ASN B 1 256 ? -0.953 -15.414 -13.281 1 98.75 256 ASN B O 1
ATOM 4973 N N . PHE B 1 257 ? 0.683 -16.859 -13.422 1 98.88 257 PHE B N 1
ATOM 4974 C CA . PHE B 1 257 ? 0.423 -17.047 -14.844 1 98.88 257 PHE B CA 1
ATOM 4975 C C . PHE B 1 257 ? -0.788 -17.938 -15.062 1 98.88 257 PHE B C 1
ATOM 4977 O O . PHE B 1 257 ? -1.422 -17.891 -16.125 1 98.88 257 PHE B O 1
ATOM 4984 N N . GLU B 1 258 ? -1.115 -18.828 -14.07 1 98.88 258 GLU B N 1
ATOM 4985 C CA . GLU B 1 258 ? -2.406 -19.5 -14.164 1 98.88 258 GLU B CA 1
ATOM 4986 C C . GLU B 1 258 ? -3.555 -18.5 -14.203 1 98.88 258 GLU B C 1
ATOM 4988 O O . GLU B 1 258 ? -4.488 -18.641 -14.992 1 98.88 258 GLU B O 1
ATOM 4993 N N . LEU B 1 259 ? -3.48 -17.5 -13.391 1 98.81 259 LEU B N 1
ATOM 4994 C CA . LEU B 1 259 ? -4.488 -16.453 -13.391 1 98.81 259 LEU B CA 1
ATOM 4995 C C . LEU B 1 259 ? -4.508 -15.727 -14.734 1 98.81 259 LEU B C 1
ATOM 4997 O O . LEU B 1 259 ? -5.578 -15.383 -15.242 1 98.81 259 LEU B O 1
ATOM 5001 N N . PHE B 1 260 ? -3.338 -15.477 -15.289 1 98.88 260 PHE B N 1
ATOM 5002 C CA . PHE B 1 260 ? -3.311 -14.812 -16.594 1 98.88 260 PHE B CA 1
ATOM 5003 C C . PHE B 1 260 ? -4.016 -15.656 -17.641 1 98.88 260 PHE B C 1
ATOM 5005 O O . PHE B 1 260 ? -4.68 -15.125 -18.531 1 98.88 260 PHE B O 1
ATOM 5012 N N . GLY B 1 261 ? -3.818 -16.953 -17.562 1 98.81 261 GLY B N 1
ATOM 5013 C CA . GLY B 1 261 ? -4.527 -17.844 -18.469 1 98.81 261 GLY B CA 1
ATOM 5014 C C . GLY B 1 261 ? -6.039 -17.703 -18.375 1 98.81 261 GLY B C 1
ATOM 5015 O O . GLY B 1 261 ? -6.727 -17.688 -19.391 1 98.81 261 GLY B O 1
ATOM 5016 N N . HIS B 1 262 ? -6.504 -17.609 -17.188 1 98.62 262 HIS B N 1
ATOM 5017 C CA . HIS B 1 262 ? -7.941 -17.438 -16.984 1 98.62 262 HIS B CA 1
ATOM 5018 C C . HIS B 1 262 ? -8.406 -16.062 -17.422 1 98.62 262 HIS B C 1
ATOM 5020 O O . HIS B 1 262 ? -9.531 -15.898 -17.906 1 98.62 262 HIS B O 1
ATOM 5026 N N . TYR B 1 263 ? -7.59 -15.086 -17.281 1 98.69 263 TYR B N 1
ATOM 5027 C CA . TYR B 1 263 ? -7.852 -13.758 -17.828 1 98.69 263 TYR B CA 1
ATOM 5028 C C . TYR B 1 263 ? -8.008 -13.812 -19.344 1 98.69 263 TYR B C 1
ATOM 5030 O O . TYR B 1 263 ? -8.945 -13.234 -19.906 1 98.69 263 TYR B O 1
ATOM 5038 N N . ALA B 1 264 ? -7.129 -14.516 -19.969 1 98.69 264 ALA B N 1
ATOM 5039 C CA . ALA B 1 264 ? -7.18 -14.672 -21.422 1 98.69 264 ALA B CA 1
ATOM 5040 C C . ALA B 1 264 ? -8.477 -15.352 -21.859 1 98.69 264 ALA B C 1
ATOM 5042 O O . ALA B 1 264 ? -9.086 -14.961 -22.859 1 98.69 264 ALA B O 1
ATOM 5043 N N . ARG B 1 265 ? -8.844 -16.344 -21.109 1 98.06 265 ARG B N 1
ATOM 5044 C CA . ARG B 1 265 ? -10.109 -17.016 -21.391 1 98.06 265 ARG B CA 1
ATOM 5045 C C . ARG B 1 265 ? -11.273 -16.031 -21.312 1 98.06 265 ARG B C 1
ATOM 5047 O O . ARG B 1 265 ? -12.172 -16.062 -22.156 1 98.06 265 ARG B O 1
ATOM 5054 N N . TRP B 1 266 ? -11.281 -15.234 -20.312 1 97.44 266 TRP B N 1
ATOM 5055 C CA . TRP B 1 266 ? -12.344 -14.242 -20.141 1 97.44 266 TRP B CA 1
ATOM 5056 C C . TRP B 1 266 ? -12.344 -13.242 -21.297 1 97.44 266 TRP B C 1
ATOM 5058 O O . TRP B 1 266 ? -13.398 -12.859 -21.797 1 97.44 266 TRP B O 1
ATOM 5068 N N . LEU B 1 267 ? -11.188 -12.758 -21.703 1 97.06 267 LEU B N 1
ATOM 5069 C CA . LEU B 1 267 ? -11.094 -11.836 -22.828 1 97.06 267 LEU B CA 1
ATOM 5070 C C . LEU B 1 267 ? -11.703 -12.453 -24.078 1 97.06 267 LEU B C 1
ATOM 5072 O O . LEU B 1 267 ? -12.461 -11.797 -24.797 1 97.06 267 LEU B O 1
ATOM 5076 N N . GLN B 1 268 ? -11.344 -13.68 -24.297 1 97 268 GLN B N 1
ATOM 5077 C CA . GLN B 1 268 ? -11.891 -14.391 -25.438 1 97 268 GLN B CA 1
ATOM 5078 C C . GLN B 1 268 ? -13.414 -14.445 -25.375 1 97 268 GLN B C 1
ATOM 5080 O O . GLN B 1 268 ? -14.102 -14.164 -26.359 1 97 268 GLN B O 1
ATOM 5085 N N . ALA B 1 269 ? -13.922 -14.805 -24.266 1 95.75 269 ALA B N 1
ATOM 5086 C CA . ALA B 1 269 ? -15.359 -14.914 -24.047 1 95.75 269 ALA B CA 1
ATOM 5087 C C . ALA B 1 269 ? -16.031 -13.555 -24.188 1 95.75 269 ALA B C 1
ATOM 5089 O O . ALA B 1 269 ? -17.219 -13.469 -24.5 1 95.75 269 ALA B O 1
ATOM 5090 N N . SER B 1 270 ? -15.305 -12.539 -23.922 1 94.12 270 SER B N 1
ATOM 5091 C CA . SER B 1 270 ? -15.836 -11.18 -23.984 1 94.12 270 SER B CA 1
ATOM 5092 C C . SER B 1 270 ? -15.781 -10.633 -25.406 1 94.12 270 SER B C 1
ATOM 5094 O O . SER B 1 270 ? -16.125 -9.477 -25.641 1 94.12 270 SER B O 1
ATOM 5096 N N . GLY B 1 271 ? -15.234 -11.375 -26.328 1 93.25 271 GLY B N 1
ATOM 5097 C CA . GLY B 1 271 ? -15.305 -11.016 -27.734 1 93.25 271 GLY B CA 1
ATOM 5098 C C . GLY B 1 271 ? -14 -10.453 -28.266 1 93.25 271 GLY B C 1
ATOM 5099 O O . GLY B 1 271 ? -13.922 -10.055 -29.438 1 93.25 271 GLY B O 1
ATOM 5100 N N . CYS B 1 272 ? -12.961 -10.492 -27.469 1 94.62 272 CYS B N 1
ATOM 5101 C CA . CYS B 1 272 ? -11.664 -10.023 -27.953 1 94.62 272 CYS B CA 1
ATOM 5102 C C . CYS B 1 272 ? -11.055 -11.008 -28.938 1 94.62 272 CYS B C 1
ATOM 5104 O O . CYS B 1 272 ? -11.477 -12.164 -29 1 94.62 272 CYS B O 1
ATOM 5106 N N . VAL B 1 273 ? -10.148 -10.445 -29.766 1 96.12 273 VAL B N 1
ATOM 5107 C CA . VAL B 1 273 ? -9.5 -11.289 -30.766 1 96.12 273 VAL B CA 1
ATOM 5108 C C . VAL B 1 273 ? -8.023 -11.469 -30.422 1 96.12 273 VAL B C 1
ATOM 5110 O O . VAL B 1 273 ? -7.391 -10.555 -29.891 1 96.12 273 VAL B O 1
ATOM 5113 N N . GLY B 1 274 ? -7.52 -12.703 -30.656 1 96.69 274 GLY B N 1
ATOM 5114 C CA . GLY B 1 274 ? -6.125 -13.016 -30.391 1 96.69 274 GLY B CA 1
ATOM 5115 C C . GLY B 1 274 ? -5.863 -14.508 -30.25 1 96.69 274 GLY B C 1
ATOM 5116 O O . GLY B 1 274 ? -6.785 -15.312 -30.375 1 96.69 274 GLY B O 1
ATOM 5117 N N . PRO B 1 275 ? -4.625 -14.836 -30.188 1 98.19 275 PRO B N 1
ATOM 5118 C CA . PRO B 1 275 ? -4.262 -16.25 -30.047 1 98.19 275 PRO B CA 1
ATOM 5119 C C . PRO B 1 275 ? -4.488 -16.781 -28.641 1 98.19 275 PRO B C 1
ATOM 5121 O O . PRO B 1 275 ? -3.541 -17.219 -27.984 1 98.19 275 PRO B O 1
ATOM 5124 N N . PHE B 1 276 ? -5.703 -16.891 -28.219 1 98.38 276 PHE B N 1
ATOM 5125 C CA . PHE B 1 276 ? -6.059 -17.188 -26.844 1 98.38 276 PHE B CA 1
ATOM 5126 C C . PHE B 1 276 ? -5.766 -18.641 -26.5 1 98.38 276 PHE B C 1
ATOM 5128 O O . PHE B 1 276 ? -5.398 -18.953 -25.375 1 98.38 276 PHE B O 1
ATOM 5135 N N . ALA B 1 277 ? -5.969 -19.516 -27.469 1 98.25 277 ALA B N 1
ATOM 5136 C CA . ALA B 1 277 ? -5.676 -20.922 -27.219 1 98.25 277 ALA B CA 1
ATOM 5137 C C . ALA B 1 277 ? -4.199 -21.125 -26.891 1 98.25 277 ALA B C 1
ATOM 5139 O O . ALA B 1 277 ? -3.855 -21.891 -25.984 1 98.25 277 ALA B O 1
ATOM 5140 N N . GLU B 1 278 ? -3.361 -20.484 -27.641 1 98.69 278 GLU B N 1
ATOM 5141 C CA . GLU B 1 278 ? -1.921 -20.562 -27.422 1 98.69 278 GLU B CA 1
ATOM 5142 C C . GLU B 1 278 ? -1.539 -19.984 -26.062 1 98.69 278 GLU B C 1
ATOM 5144 O O . GLU B 1 278 ? -0.706 -20.547 -25.344 1 98.69 278 GLU B O 1
ATOM 5149 N N . ILE B 1 279 ? -2.152 -18.844 -25.75 1 98.81 279 ILE B N 1
ATOM 5150 C CA . ILE B 1 279 ? -1.883 -18.203 -24.469 1 98.81 279 ILE B CA 1
ATOM 5151 C C . ILE B 1 279 ? -2.266 -19.141 -23.328 1 98.81 279 ILE B C 1
ATOM 5153 O O . ILE B 1 279 ? -1.479 -19.359 -22.406 1 98.81 279 ILE B O 1
ATOM 5157 N N . ARG B 1 280 ? -3.438 -19.688 -23.391 1 98.75 280 ARG B N 1
ATOM 5158 C CA . ARG B 1 280 ? -3.93 -20.562 -22.344 1 98.75 280 ARG B CA 1
ATOM 5159 C C . ARG B 1 280 ? -3.055 -21.812 -22.203 1 98.75 280 ARG B C 1
ATOM 5161 O O . ARG B 1 280 ? -2.734 -22.234 -21.078 1 98.75 280 ARG B O 1
ATOM 5168 N N . ALA B 1 281 ? -2.672 -22.391 -23.297 1 98.81 281 ALA B N 1
ATOM 5169 C CA . ALA B 1 281 ? -1.807 -23.562 -23.281 1 98.81 281 ALA B CA 1
ATOM 5170 C C . ALA B 1 281 ? -0.465 -23.234 -22.625 1 98.81 281 ALA B C 1
ATOM 5172 O O . ALA B 1 281 ? 0.06 -24.031 -21.844 1 98.81 281 ALA B O 1
ATOM 5173 N N . ALA B 1 282 ? 0.108 -22.125 -22.984 1 98.88 282 ALA B N 1
ATOM 5174 C CA . ALA B 1 282 ? 1.389 -21.719 -22.422 1 98.88 282 ALA B CA 1
ATOM 5175 C C . ALA B 1 282 ? 1.268 -21.453 -20.922 1 98.88 282 ALA B C 1
ATOM 5177 O O . ALA B 1 282 ? 2.143 -21.828 -20.156 1 98.88 282 ALA B O 1
ATOM 5178 N N . CYS B 1 283 ? 0.208 -20.766 -20.531 1 98.88 283 CYS B N 1
ATOM 5179 C CA . CYS B 1 283 ? -0.022 -20.484 -19.109 1 98.88 283 CYS B CA 1
ATOM 5180 C C . CYS B 1 283 ? -0.214 -21.766 -18.328 1 98.88 283 CYS B C 1
ATOM 5182 O O . CYS B 1 283 ? 0.299 -21.906 -17.219 1 98.88 283 CYS B O 1
ATOM 5184 N N . ASP B 1 284 ? -0.941 -22.672 -18.906 1 98.69 284 ASP B N 1
ATOM 5185 C CA . ASP B 1 284 ? -1.13 -23.984 -18.266 1 98.69 284 ASP B CA 1
ATOM 5186 C C . ASP B 1 284 ? 0.203 -24.703 -18.094 1 98.69 284 ASP B C 1
ATOM 5188 O O . ASP B 1 284 ? 0.43 -25.359 -17.078 1 98.69 284 ASP B O 1
ATOM 5192 N N . ARG B 1 285 ? 1.016 -24.625 -19.094 1 98.81 285 ARG B N 1
ATOM 5193 C CA . ARG B 1 285 ? 2.342 -25.234 -19.016 1 98.81 285 ARG B CA 1
ATOM 5194 C C . ARG B 1 285 ? 3.17 -24.609 -17.906 1 98.81 285 ARG B C 1
ATOM 5196 O O . ARG B 1 285 ? 3.836 -25.328 -17.141 1 98.81 285 ARG B O 1
ATOM 5203 N N . ILE B 1 286 ? 3.154 -23.297 -17.812 1 98.94 286 ILE B N 1
ATOM 5204 C CA . ILE B 1 286 ? 3.893 -22.625 -16.75 1 98.94 286 ILE B CA 1
ATOM 5205 C C . ILE B 1 286 ? 3.375 -23.078 -15.383 1 98.94 286 ILE B C 1
ATOM 5207 O O . ILE B 1 286 ? 4.16 -23.438 -14.5 1 98.94 286 ILE B O 1
ATOM 5211 N N . ALA B 1 287 ? 2.076 -23.094 -15.195 1 98.81 287 ALA B N 1
ATOM 5212 C CA . ALA B 1 287 ? 1.467 -23.469 -13.922 1 98.81 287 ALA B CA 1
ATOM 5213 C C . ALA B 1 287 ? 1.833 -24.906 -13.547 1 98.81 287 ALA B C 1
ATOM 5215 O O . ALA B 1 287 ? 2.283 -25.156 -12.43 1 98.81 287 ALA B O 1
ATOM 5216 N N . SER B 1 288 ? 1.671 -25.844 -14.477 1 98.62 288 SER B N 1
ATOM 5217 C CA . SER B 1 288 ? 1.913 -27.25 -14.211 1 98.62 288 SER B CA 1
ATOM 5218 C C . SER B 1 288 ? 3.396 -27.531 -13.984 1 98.62 288 SER B C 1
ATOM 5220 O O . SER B 1 288 ? 3.764 -28.25 -13.062 1 98.62 288 SER B O 1
ATOM 5222 N N . GLU B 1 289 ? 4.25 -26.938 -14.828 1 98.69 289 GLU B N 1
ATOM 5223 C CA . GLU B 1 289 ? 5.684 -27.156 -14.688 1 98.69 289 GLU B CA 1
ATOM 5224 C C . GLU B 1 289 ? 6.215 -26.5 -13.406 1 98.69 289 GLU B C 1
ATOM 5226 O O . GLU B 1 289 ? 7.148 -27.016 -12.789 1 98.69 289 GLU B O 1
ATOM 5231 N N . ALA B 1 290 ? 5.668 -25.391 -13.031 1 98.69 290 ALA B N 1
ATOM 5232 C CA . ALA B 1 290 ? 6.051 -24.781 -11.75 1 98.69 290 ALA B CA 1
ATOM 5233 C C . ALA B 1 290 ? 5.723 -25.719 -10.594 1 98.69 290 ALA B C 1
ATOM 5235 O O . ALA B 1 290 ? 6.504 -25.844 -9.641 1 98.69 290 ALA B O 1
ATOM 5236 N N . MET B 1 291 ? 4.562 -26.375 -10.648 1 98.19 291 MET B N 1
ATOM 5237 C CA . MET B 1 291 ? 4.188 -27.344 -9.633 1 98.19 291 MET B CA 1
ATOM 5238 C C . MET B 1 291 ? 5.16 -28.531 -9.617 1 98.19 291 MET B C 1
ATOM 5240 O O . MET B 1 291 ? 5.566 -28.984 -8.547 1 98.19 291 MET B O 1
ATOM 5244 N N . VAL B 1 292 ? 5.508 -29.016 -10.789 1 98.06 292 VAL B N 1
ATOM 5245 C CA . VAL B 1 292 ? 6.488 -30.078 -10.906 1 98.06 292 VAL B CA 1
ATOM 5246 C C . VAL B 1 292 ? 7.809 -29.656 -10.266 1 98.06 292 VAL B C 1
ATOM 5248 O O . VAL B 1 292 ? 8.414 -30.406 -9.508 1 98.06 292 VAL B O 1
ATOM 5251 N N . LEU B 1 293 ? 8.219 -28.484 -10.594 1 97.88 293 LEU B N 1
ATOM 5252 C CA . LEU B 1 293 ? 9.461 -27.969 -10.039 1 97.88 293 LEU B CA 1
ATOM 5253 C C . LEU B 1 293 ? 9.398 -27.875 -8.523 1 97.88 293 LEU B C 1
ATOM 5255 O O . LEU B 1 293 ? 10.359 -28.219 -7.832 1 97.88 293 LEU B O 1
ATOM 5259 N N . GLU B 1 294 ? 8.305 -27.391 -7.98 1 96.81 294 GLU B N 1
ATOM 5260 C CA . GLU B 1 294 ? 8.141 -27.312 -6.535 1 96.81 294 GLU B CA 1
ATOM 5261 C C . GLU B 1 294 ? 8.32 -28.688 -5.887 1 96.81 294 GLU B C 1
ATOM 5263 O O . GLU B 1 294 ? 9.016 -28.812 -4.879 1 96.81 294 GLU B O 1
ATOM 5268 N N . PHE B 1 295 ? 7.734 -29.703 -6.441 1 96.38 295 PHE B N 1
ATOM 5269 C CA . PHE B 1 295 ? 7.824 -31.047 -5.895 1 96.38 295 PHE B CA 1
ATOM 5270 C C . PHE B 1 295 ? 9.25 -31.578 -5.992 1 96.38 295 PHE B C 1
ATOM 5272 O O . PHE B 1 295 ? 9.734 -32.25 -5.078 1 96.38 295 PHE B O 1
ATOM 5279 N N . ARG B 1 296 ? 9.859 -31.297 -7.086 1 96.06 296 ARG B N 1
ATOM 5280 C CA . ARG B 1 296 ? 11.242 -31.719 -7.266 1 96.06 296 ARG B CA 1
ATOM 5281 C C . ARG B 1 296 ? 12.156 -31.062 -6.234 1 96.06 296 ARG B C 1
ATOM 5283 O O . ARG B 1 296 ? 13.016 -31.719 -5.648 1 96.06 296 ARG B O 1
ATOM 5290 N N . LEU B 1 297 ? 11.984 -29.812 -6.035 1 95.62 297 LEU B N 1
ATOM 5291 C CA . LEU B 1 297 ? 12.789 -29.078 -5.062 1 95.62 297 LEU B CA 1
ATOM 5292 C C . LEU B 1 297 ? 12.516 -29.578 -3.648 1 95.62 297 LEU B C 1
ATOM 5294 O O . LEU B 1 297 ? 13.445 -29.703 -2.846 1 95.62 297 LEU B O 1
ATOM 5298 N N . ALA B 1 298 ? 11.273 -29.844 -3.34 1 94.69 298 ALA B N 1
ATOM 5299 C CA . ALA B 1 298 ? 10.906 -30.359 -2.025 1 94.69 298 ALA B CA 1
ATOM 5300 C C . ALA B 1 298 ? 11.57 -31.703 -1.761 1 94.69 298 ALA B C 1
ATOM 5302 O O . ALA B 1 298 ? 12.094 -31.938 -0.669 1 94.69 298 ALA B O 1
ATOM 5303 N N . ARG B 1 299 ? 11.484 -32.594 -2.725 1 94.88 299 ARG B N 1
ATOM 5304 C CA . ARG B 1 299 ? 12.094 -33.906 -2.605 1 94.88 299 ARG B CA 1
ATOM 5305 C C . ARG B 1 299 ? 13.609 -33.812 -2.439 1 94.88 299 ARG B C 1
ATOM 5307 O O . ARG B 1 299 ? 14.203 -34.531 -1.643 1 94.88 299 ARG B O 1
ATOM 5314 N N . ALA B 1 300 ? 14.18 -32.969 -3.232 1 94.88 300 ALA B N 1
ATOM 5315 C CA . ALA B 1 300 ? 15.617 -32.75 -3.143 1 94.88 300 ALA B CA 1
ATOM 5316 C C . ALA B 1 300 ? 16.016 -32.219 -1.767 1 94.88 300 ALA B C 1
ATOM 5318 O O . ALA B 1 300 ? 17 -32.656 -1.183 1 94.88 300 ALA B O 1
ATOM 5319 N N . CYS B 1 301 ? 15.289 -31.266 -1.313 1 93.69 301 CYS B N 1
ATOM 5320 C CA . CYS B 1 301 ? 15.531 -30.703 0.013 1 93.69 301 CYS B CA 1
ATOM 5321 C C . CYS B 1 301 ? 15.445 -31.781 1.083 1 93.69 301 CYS B C 1
ATOM 5323 O O . CYS B 1 301 ? 16.312 -31.859 1.963 1 93.69 301 CYS B O 1
ATOM 5325 N N . ALA B 1 302 ? 14.477 -32.625 1.029 1 93.75 302 ALA B N 1
ATOM 5326 C CA . ALA B 1 302 ? 14.266 -33.719 1.999 1 93.75 302 ALA B CA 1
ATOM 5327 C C . ALA B 1 302 ? 15.43 -34.688 1.976 1 93.75 302 ALA B C 1
ATOM 5329 O O . ALA B 1 302 ? 15.773 -35.281 3.004 1 93.75 302 ALA B O 1
ATOM 5330 N N . ARG B 1 303 ? 16.047 -34.844 0.853 1 95 303 ARG B N 1
ATOM 5331 C CA . ARG B 1 303 ? 17.125 -35.812 0.68 1 95 303 ARG B CA 1
ATOM 5332 C C . ARG B 1 303 ? 18.5 -35.156 0.836 1 95 303 ARG B C 1
ATOM 5334 O O . ARG B 1 303 ? 19.531 -35.812 0.768 1 95 303 ARG B O 1
ATOM 5341 N N . GLY B 1 304 ? 18.5 -33.906 0.979 1 93.75 304 GLY B N 1
ATOM 5342 C CA . GLY B 1 304 ? 19.75 -33.156 1.094 1 93.75 304 GLY B CA 1
ATOM 5343 C C . GLY B 1 304 ? 20.531 -33.094 -0.207 1 93.75 304 GLY B C 1
ATOM 5344 O O . GLY B 1 304 ? 21.766 -33.156 -0.203 1 93.75 304 GLY B O 1
ATOM 5345 N N . LYS B 1 305 ? 19.844 -33.094 -1.313 1 95 305 LYS B N 1
ATOM 5346 C CA . LYS B 1 305 ? 20.469 -33.094 -2.635 1 95 305 LYS B CA 1
ATOM 5347 C C . LYS B 1 305 ? 20.156 -31.781 -3.369 1 95 305 LYS B C 1
ATOM 5349 O O . LYS B 1 305 ? 19.109 -31.188 -3.15 1 95 305 LYS B O 1
ATOM 5354 N N . GLU B 1 306 ? 21.062 -31.453 -4.207 1 94.88 306 GLU B N 1
ATOM 5355 C CA . GLU B 1 306 ? 20.844 -30.266 -5.027 1 94.88 306 GLU B CA 1
ATOM 5356 C C . GLU B 1 306 ? 19.922 -30.562 -6.199 1 94.88 306 GLU B C 1
ATOM 5358 O O . GLU B 1 306 ? 20 -31.625 -6.812 1 94.88 306 GLU B O 1
ATOM 5363 N N . GLU B 1 307 ? 18.984 -29.688 -6.453 1 93.69 307 GLU B N 1
ATOM 5364 C CA . GLU B 1 307 ? 18.078 -29.703 -7.602 1 93.69 307 GLU B CA 1
ATOM 5365 C C . GLU B 1 307 ? 18.078 -28.359 -8.32 1 93.69 307 GLU B C 1
ATOM 5367 O O . GLU B 1 307 ? 17.828 -27.328 -7.695 1 93.69 307 GLU B O 1
ATOM 5372 N N . ARG B 1 308 ? 18.406 -28.422 -9.586 1 92.25 308 ARG B N 1
ATOM 5373 C CA . ARG B 1 308 ? 18.531 -27.172 -10.336 1 92.25 308 ARG B CA 1
ATOM 5374 C C . ARG B 1 308 ? 17.328 -26.969 -11.266 1 92.25 308 ARG B C 1
ATOM 5376 O O . ARG B 1 308 ? 17.109 -25.875 -11.773 1 92.25 308 ARG B O 1
ATOM 5383 N N . GLY B 1 309 ? 16.578 -27.938 -11.477 1 93.12 309 GLY B N 1
ATOM 5384 C CA . GLY B 1 309 ? 15.312 -27.859 -12.195 1 93.12 309 GLY B CA 1
ATOM 5385 C C . GLY B 1 309 ? 15.492 -27.438 -13.648 1 93.12 309 GLY B C 1
ATOM 5386 O O . GLY B 1 309 ? 14.625 -26.781 -14.219 1 93.12 309 GLY B O 1
ATOM 5387 N N . ASP B 1 310 ? 16.562 -27.766 -14.273 1 93.62 310 ASP B N 1
ATOM 5388 C CA . ASP B 1 310 ? 16.953 -27.234 -15.57 1 93.62 310 ASP B CA 1
ATOM 5389 C C . ASP B 1 310 ? 15.906 -27.547 -16.641 1 93.62 310 ASP B C 1
ATOM 5391 O O . ASP B 1 310 ? 15.445 -26.641 -17.344 1 93.62 310 ASP B O 1
ATOM 5395 N N . SER B 1 311 ? 15.477 -28.75 -16.797 1 94.62 311 SER B N 1
ATOM 5396 C CA . SER B 1 311 ? 14.523 -29.141 -17.828 1 94.62 311 SER B CA 1
ATOM 5397 C C . SER B 1 311 ? 13.188 -28.438 -17.641 1 94.62 311 SER B C 1
ATOM 5399 O O . SER B 1 311 ? 12.602 -27.922 -18.594 1 94.62 311 SER B O 1
ATOM 5401 N N . THR B 1 312 ? 12.695 -28.422 -16.406 1 97.19 312 THR B N 1
ATOM 5402 C CA . THR B 1 312 ? 11.43 -27.781 -16.094 1 97.19 312 THR B CA 1
ATOM 5403 C C . THR B 1 312 ? 11.508 -26.281 -16.344 1 97.19 312 THR B C 1
ATOM 5405 O O . THR B 1 312 ? 10.578 -25.688 -16.906 1 97.19 312 THR B O 1
ATOM 5408 N N . LEU B 1 313 ? 12.633 -25.688 -15.969 1 98.19 313 LEU B N 1
ATOM 5409 C CA . LEU B 1 313 ? 12.781 -24.234 -16.125 1 98.19 313 LEU B CA 1
ATOM 5410 C C . LEU B 1 313 ? 12.93 -23.875 -17.609 1 98.19 313 LEU B C 1
ATOM 5412 O O . LEU B 1 313 ? 12.477 -22.812 -18.031 1 98.19 313 LEU B O 1
ATOM 5416 N N . GLU B 1 314 ? 13.523 -24.734 -18.391 1 97.94 314 GLU B N 1
ATOM 5417 C CA . GLU B 1 314 ? 13.578 -24.516 -19.828 1 97.94 314 GLU B CA 1
ATOM 5418 C C . GLU B 1 314 ? 12.188 -24.5 -20.438 1 97.94 314 GLU B C 1
ATOM 5420 O O . GLU B 1 314 ? 11.883 -23.672 -21.297 1 97.94 314 GLU B O 1
ATOM 5425 N N . ALA B 1 315 ? 11.398 -25.453 -20.047 1 98.44 315 ALA B N 1
ATOM 5426 C CA . ALA B 1 315 ? 10.016 -25.531 -20.531 1 98.44 315 ALA B CA 1
ATOM 5427 C C . ALA B 1 315 ? 9.227 -24.297 -20.141 1 98.44 315 ALA B C 1
ATOM 5429 O O . ALA B 1 315 ? 8.461 -23.75 -20.938 1 98.44 315 ALA B O 1
ATOM 5430 N N . ILE B 1 316 ? 9.344 -23.859 -18.906 1 98.88 316 ILE B N 1
ATOM 5431 C CA . ILE B 1 316 ? 8.633 -22.688 -18.406 1 98.88 316 ILE B CA 1
ATOM 5432 C C . ILE B 1 316 ? 9.086 -21.453 -19.172 1 98.88 316 ILE B C 1
ATOM 5434 O O . ILE B 1 316 ? 8.266 -20.594 -19.547 1 98.88 316 ILE B O 1
ATOM 5438 N N . GLU B 1 317 ? 10.383 -21.328 -19.359 1 98.69 317 GLU B N 1
ATOM 5439 C CA . GLU B 1 317 ? 10.93 -20.172 -20.078 1 98.69 317 GLU B CA 1
ATOM 5440 C C . GLU B 1 317 ? 10.375 -20.078 -21.484 1 98.69 317 GLU B C 1
ATOM 5442 O O . GLU B 1 317 ? 10.031 -18.984 -21.953 1 98.69 317 GLU B O 1
ATOM 5447 N N . ALA B 1 318 ? 10.32 -21.172 -22.203 1 98.56 318 ALA B N 1
ATOM 5448 C CA . ALA B 1 318 ? 9.734 -21.219 -23.547 1 98.56 318 ALA B CA 1
ATOM 5449 C C . ALA B 1 318 ? 8.266 -20.812 -23.5 1 98.56 318 ALA B C 1
ATOM 5451 O O . ALA B 1 318 ? 7.801 -20.062 -24.359 1 98.56 318 ALA B O 1
ATOM 5452 N N . ALA B 1 319 ? 7.547 -21.359 -22.547 1 98.88 319 ALA B N 1
ATOM 5453 C CA . ALA B 1 319 ? 6.133 -21.031 -22.406 1 98.88 319 ALA B CA 1
ATOM 5454 C C . ALA B 1 319 ? 5.941 -19.547 -22.125 1 98.88 319 ALA B C 1
ATOM 5456 O O . ALA B 1 319 ? 5.02 -18.922 -22.656 1 98.88 319 ALA B O 1
ATOM 5457 N N . TYR B 1 320 ? 6.785 -19 -21.281 1 98.81 320 TYR B N 1
ATOM 5458 C CA . TYR B 1 320 ? 6.723 -17.578 -20.969 1 98.81 320 TYR B CA 1
ATOM 5459 C C . TYR B 1 320 ? 6.914 -16.734 -22.219 1 98.81 320 TYR B C 1
ATOM 5461 O O . TYR B 1 320 ? 6.195 -15.75 -22.422 1 98.81 320 TYR B O 1
ATOM 5469 N N . THR B 1 321 ? 7.859 -17.094 -23.016 1 98.5 321 THR B N 1
ATOM 5470 C CA . THR B 1 321 ? 8.102 -16.391 -24.266 1 98.5 321 THR B CA 1
ATOM 5471 C C . THR B 1 321 ? 6.863 -16.422 -25.156 1 98.5 321 THR B C 1
ATOM 5473 O O . THR B 1 321 ? 6.516 -15.422 -25.781 1 98.5 321 THR B O 1
ATOM 5476 N N . ASP B 1 322 ? 6.227 -17.547 -25.172 1 98.62 322 ASP B N 1
ATOM 5477 C CA . ASP B 1 322 ? 5 -17.703 -25.953 1 98.62 322 ASP B CA 1
ATOM 5478 C C . ASP B 1 322 ? 3.887 -16.812 -25.406 1 98.62 322 ASP B C 1
ATOM 5480 O O . ASP B 1 322 ? 3.148 -16.188 -26.172 1 98.62 322 ASP B O 1
ATOM 5484 N N . VAL B 1 323 ? 3.695 -16.797 -24.094 1 98.81 323 VAL B N 1
ATOM 5485 C CA . VAL B 1 323 ? 2.658 -15.977 -23.469 1 98.81 323 VAL B CA 1
ATOM 5486 C C . VAL B 1 323 ? 2.838 -14.516 -23.875 1 98.81 323 VAL B C 1
ATOM 5488 O O . VAL B 1 323 ? 1.88 -13.859 -24.297 1 98.81 323 VAL B O 1
ATOM 5491 N N . VAL B 1 324 ? 4.059 -14.016 -23.797 1 98.44 324 VAL B N 1
ATOM 5492 C CA . VAL B 1 324 ? 4.344 -12.609 -24.062 1 98.44 324 VAL B CA 1
ATOM 5493 C C . VAL B 1 324 ? 4.094 -12.305 -25.531 1 98.44 324 VAL B C 1
ATOM 5495 O O . VAL B 1 324 ? 3.432 -11.32 -25.859 1 98.44 324 VAL B O 1
ATOM 5498 N N . ALA B 1 325 ? 4.645 -13.156 -26.406 1 98.12 325 ALA B N 1
ATOM 5499 C CA . ALA B 1 325 ? 4.473 -12.953 -27.844 1 98.12 325 ALA B CA 1
ATOM 5500 C C . ALA B 1 325 ? 2.994 -12.938 -28.234 1 98.12 325 ALA B C 1
ATOM 5502 O O . ALA B 1 325 ? 2.557 -12.078 -29 1 98.12 325 ALA B O 1
ATOM 5503 N N . CYS B 1 326 ? 2.244 -13.852 -27.688 1 98.5 326 CYS B N 1
ATOM 5504 C CA . CYS B 1 326 ? 0.83 -13.984 -28.016 1 98.5 326 CYS B CA 1
ATOM 5505 C C . CYS B 1 326 ? 0.011 -12.867 -27.375 1 98.5 326 CYS B C 1
ATOM 5507 O O . CYS B 1 326 ? -0.929 -12.359 -27.984 1 98.5 326 CYS B O 1
ATOM 5509 N N . ALA B 1 327 ? 0.318 -12.492 -26.141 1 98.5 327 ALA B N 1
ATOM 5510 C CA . ALA B 1 327 ? -0.422 -11.445 -25.453 1 98.5 327 ALA B CA 1
ATOM 5511 C C . ALA B 1 327 ? -0.339 -10.117 -26.203 1 98.5 327 ALA B C 1
ATOM 5513 O O . ALA B 1 327 ? -1.293 -9.336 -26.203 1 98.5 327 ALA B O 1
ATOM 5514 N N . ARG B 1 328 ? 0.746 -9.891 -26.891 1 97.81 328 ARG B N 1
ATOM 5515 C CA . ARG B 1 328 ? 0.962 -8.648 -27.641 1 97.81 328 ARG B CA 1
ATOM 5516 C C . ARG B 1 328 ? 0.021 -8.562 -28.828 1 97.81 328 ARG B C 1
ATOM 5518 O O . ARG B 1 328 ? -0.159 -7.488 -29.406 1 97.81 328 ARG B O 1
ATOM 5525 N N . GLN B 1 329 ? -0.555 -9.641 -29.141 1 97.5 329 GLN B N 1
ATOM 5526 C CA . GLN B 1 329 ? -1.391 -9.695 -30.344 1 97.5 329 GLN B CA 1
ATOM 5527 C C . GLN B 1 329 ? -2.867 -9.539 -29.984 1 97.5 329 GLN B C 1
ATOM 5529 O O . GLN B 1 329 ? -3.723 -9.5 -30.875 1 97.5 329 GLN B O 1
ATOM 5534 N N . ILE B 1 330 ? -3.178 -9.406 -28.766 1 96.19 330 ILE B N 1
ATOM 5535 C CA . ILE B 1 330 ? -4.57 -9.281 -28.359 1 96.19 330 ILE B CA 1
ATOM 5536 C C . ILE B 1 330 ? -5.109 -7.91 -28.75 1 96.19 330 ILE B C 1
ATOM 5538 O O . ILE B 1 330 ? -4.43 -6.895 -28.562 1 96.19 330 ILE B O 1
ATOM 5542 N N . ALA B 1 331 ? -6.223 -7.867 -29.312 1 87.38 331 ALA B N 1
ATOM 5543 C CA . ALA B 1 331 ? -6.836 -6.621 -29.75 1 87.38 331 ALA B CA 1
ATOM 5544 C C . ALA B 1 331 ? -8.328 -6.602 -29.438 1 87.38 331 ALA B C 1
ATOM 5546 O O . ALA B 1 331 ? -8.906 -7.625 -29.062 1 87.38 331 ALA B O 1
ATOM 5547 N N . LEU B 1 332 ? -8.898 -5.359 -29.516 1 79.19 332 LEU B N 1
ATOM 5548 C CA . LEU B 1 332 ? -10.32 -5.168 -29.281 1 79.19 332 LEU B CA 1
ATOM 5549 C C . LEU B 1 332 ? -11.148 -5.863 -30.359 1 79.19 332 LEU B C 1
ATOM 5551 O O . LEU B 1 332 ? -10.672 -6.082 -31.469 1 79.19 332 LEU B O 1
ATOM 5555 N N . PRO B 1 333 ? -12.438 -6.211 -29.781 1 72.94 333 PRO B N 1
ATOM 5556 C CA . PRO B 1 333 ? -13.344 -6.773 -30.797 1 72.94 333 PRO B CA 1
ATOM 5557 C C . PRO B 1 333 ? -13.516 -5.863 -32 1 72.94 333 PRO B C 1
ATOM 5559 O O . PRO B 1 333 ? -13.477 -4.637 -31.875 1 72.94 333 PRO B O 1
ATOM 5562 N N . LEU B 1 334 ? -13.523 -6.414 -33.125 1 60.94 334 LEU B N 1
ATOM 5563 C CA . LEU B 1 334 ? -13.859 -5.641 -34.312 1 60.94 334 LEU B CA 1
ATOM 5564 C C . LEU B 1 334 ? -15.258 -5.039 -34.219 1 60.94 334 LEU B C 1
ATOM 5566 O O . LEU B 1 334 ? -16.203 -5.727 -33.812 1 60.94 334 LEU B O 1
ATOM 5570 N N . ARG B 1 335 ? -15.328 -3.842 -33.75 1 57.38 335 ARG B N 1
ATOM 5571 C CA . ARG B 1 335 ? -16.625 -3.164 -33.75 1 57.38 335 ARG B CA 1
ATOM 5572 C C . ARG B 1 335 ? -17.469 -3.611 -34.938 1 57.38 335 ARG B C 1
ATOM 5574 O O . ARG B 1 335 ? -17 -3.656 -36.062 1 57.38 335 ARG B O 1
ATOM 5581 N N . HIS B 1 336 ? -18.359 -4.516 -34.75 1 44.84 336 HIS B N 1
ATOM 5582 C CA . HIS B 1 336 ? -19.375 -4.656 -35.781 1 44.84 336 HIS B CA 1
ATOM 5583 C C . HIS B 1 336 ? -19.938 -3.301 -36.188 1 44.84 336 HIS B C 1
ATOM 5585 O O . HIS B 1 336 ? -20.469 -2.566 -35.344 1 44.84 336 HIS B O 1
ATOM 5591 N N . MET B 1 337 ? -19.328 -2.572 -37.031 1 40.56 337 MET B N 1
ATOM 5592 C CA . MET B 1 337 ? -20.031 -1.443 -37.625 1 40.56 337 MET B CA 1
ATOM 5593 C C . MET B 1 337 ? -21.5 -1.793 -37.875 1 40.56 337 MET B C 1
ATOM 5595 O O . MET B 1 337 ? -21.797 -2.764 -38.594 1 40.56 337 MET B O 1
ATOM 5599 N N . LYS B 1 338 ? -22.375 -1.543 -36.969 1 42.03 338 LYS B N 1
ATOM 5600 C CA . LYS B 1 338 ? -23.75 -1.576 -37.406 1 42.03 338 LYS B CA 1
ATOM 5601 C C . LYS B 1 338 ? -23.891 -0.994 -38.812 1 42.03 338 LYS B C 1
ATOM 5603 O O . LYS B 1 338 ? -23.391 0.099 -39.094 1 42.03 338 LYS B O 1
ATOM 5608 N N . PRO B 1 339 ? -24.203 -1.784 -39.75 1 38.28 339 PRO B N 1
ATOM 5609 C CA . PRO B 1 339 ? -24.5 -1.14 -41.031 1 38.28 339 PRO B CA 1
ATOM 5610 C C . PRO B 1 339 ? -25.438 0.056 -40.875 1 38.28 339 PRO B C 1
ATOM 5612 O O . PRO B 1 339 ? -26.422 -0.011 -40.156 1 38.28 339 PRO B O 1
ATOM 5615 N N . VAL B 1 340 ? -24.922 1.206 -40.938 1 39.28 340 VAL B N 1
ATOM 5616 C CA . VAL B 1 340 ? -25.828 2.344 -41.125 1 39.28 340 VAL B CA 1
ATOM 5617 C C . VAL B 1 340 ? -26.953 1.971 -42.062 1 39.28 340 VAL B C 1
ATOM 5619 O O . VAL B 1 340 ? -26.719 1.71 -43.25 1 39.28 340 VAL B O 1
ATOM 5622 N N . ARG B 1 341 ? -27.938 1.285 -41.5 1 37.44 341 ARG B N 1
ATOM 5623 C CA . ARG B 1 341 ? -29.109 1.107 -42.344 1 37.44 341 ARG B CA 1
ATOM 5624 C C . ARG B 1 341 ? -29.516 2.418 -43 1 37.44 341 ARG B C 1
ATOM 5626 O O . ARG B 1 341 ? -29.719 3.428 -42.344 1 37.44 341 ARG B O 1
ATOM 5633 N N . SER B 1 342 ? -28.969 2.695 -44.156 1 38.78 342 SER B N 1
ATOM 5634 C CA . SER B 1 342 ? -29.469 3.766 -45 1 38.78 342 SER B CA 1
ATOM 5635 C C . SER B 1 342 ? -31 3.762 -45.062 1 38.78 342 SER B C 1
ATOM 5637 O O . SER B 1 342 ? -31.594 2.912 -45.719 1 38.78 342 SER B O 1
ATOM 5639 N N . ASP B 1 343 ? -31.547 3.859 -43.938 1 40.91 343 ASP B N 1
ATOM 5640 C CA . ASP B 1 343 ? -33 3.945 -43.875 1 40.91 343 ASP B CA 1
ATOM 5641 C C . ASP B 1 343 ? -33.531 5.066 -44.781 1 40.91 343 ASP B C 1
ATOM 5643 O O . ASP B 1 343 ? -34.625 5.594 -44.562 1 40.91 343 ASP B O 1
ATOM 5647 N N . THR B 1 344 ? -32.594 5.648 -45.562 1 37.09 344 THR B N 1
ATOM 5648 C CA . THR B 1 344 ? -33.188 6.734 -46.312 1 37.09 344 THR B CA 1
ATOM 5649 C C . THR B 1 344 ? -34.219 6.195 -47.312 1 37.09 344 THR B C 1
ATOM 5651 O O . THR B 1 344 ? -34.156 6.496 -48.5 1 37.09 344 THR B O 1
ATOM 5654 N N . ALA B 1 345 ? -34.625 4.887 -47.188 1 40.06 345 ALA B N 1
ATOM 5655 C CA . ALA B 1 345 ? -35.625 4.637 -48.219 1 40.06 345 ALA B CA 1
ATOM 5656 C C . ALA B 1 345 ? -36.875 5.484 -48 1 40.06 345 ALA B C 1
ATOM 5658 O O . ALA B 1 345 ? -37.531 5.344 -46.969 1 40.06 345 ALA B O 1
ATOM 5659 N N . ALA B 1 346 ? -36.906 6.727 -48.562 1 40.66 346 ALA B N 1
ATOM 5660 C CA . ALA B 1 346 ? -38 7.664 -48.656 1 40.66 346 ALA B CA 1
ATOM 5661 C C . ALA B 1 346 ? -39.281 6.969 -49.156 1 40.66 346 ALA B C 1
ATOM 5663 O O . ALA B 1 346 ? -39.25 6.293 -50.188 1 40.66 346 ALA B O 1
ATOM 5664 N N . PRO B 1 347 ? -40.219 6.691 -48.219 1 41.22 347 PRO B N 1
ATOM 5665 C CA . PRO B 1 347 ? -41.469 6.094 -48.719 1 41.22 347 PRO B CA 1
ATOM 5666 C C . PRO B 1 347 ? -42.062 6.887 -49.875 1 41.22 347 PRO B C 1
ATOM 5668 O O . PRO B 1 347 ? -42 8.117 -49.906 1 41.22 347 PRO B O 1
ATOM 5671 N N . VAL B 1 348 ? -41.969 6.422 -51.156 1 40.38 348 VAL B N 1
ATOM 5672 C CA . VAL B 1 348 ? -42.594 6.996 -52.344 1 40.38 348 VAL B CA 1
ATOM 5673 C C . VAL B 1 348 ? -44.094 7.172 -52.094 1 40.38 348 VAL B C 1
ATOM 5675 O O . VAL B 1 348 ? -44.75 6.266 -51.594 1 40.38 348 VAL B O 1
ATOM 5678 N N . PRO B 1 349 ? -44.531 8.469 -52.031 1 40.72 349 PRO B N 1
ATOM 5679 C CA . PRO B 1 349 ? -45.938 8.82 -51.844 1 40.72 349 PRO B CA 1
ATOM 5680 C C . PRO B 1 349 ? -46.875 8.055 -52.781 1 40.72 349 PRO B C 1
ATOM 5682 O O . PRO B 1 349 ? -46.656 8.047 -54 1 40.72 349 PRO B O 1
ATOM 5685 N N . ALA B 1 350 ? -47.281 6.82 -52.406 1 34.16 350 ALA B N 1
ATOM 5686 C CA . ALA B 1 350 ? -48.219 6.16 -53.281 1 34.16 350 ALA B CA 1
ATOM 5687 C C . ALA B 1 350 ? -49.344 7.113 -53.688 1 34.16 350 ALA B C 1
ATOM 5689 O O . ALA B 1 350 ? -49.906 7.812 -52.844 1 34.16 350 ALA B O 1
ATOM 5690 N N . MET B 1 351 ? -49.438 7.473 -54.938 1 33.56 351 MET B N 1
ATOM 5691 C CA . MET B 1 351 ? -50.469 8.141 -55.719 1 33.56 351 MET B CA 1
ATOM 5692 C C . MET B 1 351 ? -51.844 7.527 -55.438 1 33.56 351 MET B C 1
ATOM 5694 O O . MET B 1 351 ? -52.844 7.98 -55.969 1 33.56 351 MET B O 1
ATOM 5698 N N . ARG B 1 352 ? -52.25 7.051 -54.188 1 28.72 352 ARG B N 1
ATOM 5699 C CA . ARG B 1 352 ? -53.719 6.953 -54.281 1 28.72 352 ARG B CA 1
ATOM 5700 C C . ARG B 1 352 ? -54.344 8.336 -54.219 1 28.72 352 ARG B C 1
ATOM 5702 O O . ARG B 1 352 ? -53.906 9.211 -53.469 1 28.72 352 ARG B O 1
#